Protein AF-A0A433P7L6-F1 (afdb_monomer_lite)

Structure (mmCIF, N/CA/C/O backbone):
data_AF-A0A433P7L6-F1
#
_entry.id   AF-A0A433P7L6-F1
#
loop_
_atom_site.group_PDB
_atom_site.id
_atom_site.type_symbol
_atom_site.label_atom_id
_atom_site.label_alt_id
_atom_site.label_comp_id
_atom_site.label_asym_id
_atom_site.label_entity_id
_atom_site.label_seq_id
_atom_site.pdbx_PDB_ins_code
_atom_site.Cartn_x
_atom_site.Cartn_y
_atom_site.Cartn_z
_atom_site.occupancy
_atom_site.B_iso_or_equiv
_atom_site.auth_seq_id
_atom_site.auth_comp_id
_atom_site.auth_asym_id
_atom_site.auth_atom_id
_atom_site.pdbx_PDB_model_num
ATOM 1 N N . MET A 1 1 ? -27.750 -51.976 -20.650 1.00 33.12 1 MET A N 1
ATOM 2 C CA . MET A 1 1 ? -26.802 -53.091 -20.453 1.00 33.12 1 MET A CA 1
ATOM 3 C C . MET A 1 1 ? -25.840 -52.623 -19.373 1.00 33.12 1 MET A C 1
ATOM 5 O O . MET A 1 1 ? -24.984 -51.814 -19.684 1.00 33.12 1 MET A O 1
ATOM 9 N N . CYS A 1 2 ? -26.139 -52.762 -18.081 1.00 23.72 2 CYS A N 1
ATOM 10 C CA . CYS A 1 2 ? -26.280 -53.997 -17.288 1.00 23.72 2 CYS A CA 1
ATOM 11 C C . CYS A 1 2 ? -25.038 -54.903 -17.377 1.00 23.72 2 CYS A C 1
ATOM 13 O O . CYS A 1 2 ? -24.860 -55.574 -18.386 1.00 23.72 2 CYS A O 1
ATOM 15 N N . ASP A 1 3 ? -24.264 -54.875 -16.284 1.00 26.88 3 ASP A N 1
ATOM 16 C CA . ASP A 1 3 ? -23.901 -56.025 -15.435 1.00 26.88 3 ASP A CA 1
ATOM 17 C C . ASP A 1 3 ? -22.724 -56.985 -15.757 1.00 26.88 3 ASP A C 1
ATOM 19 O O . ASP A 1 3 ? -22.763 -57.755 -16.707 1.00 26.88 3 ASP A O 1
ATOM 23 N N . VAL A 1 4 ? -21.768 -57.000 -14.794 1.00 29.52 4 VAL A N 1
ATOM 24 C CA . VAL A 1 4 ? -21.361 -58.136 -13.907 1.00 29.52 4 VAL A CA 1
ATOM 25 C C . VAL A 1 4 ? -20.014 -58.891 -14.113 1.00 29.52 4 VAL A C 1
ATOM 27 O O . VAL A 1 4 ? -19.788 -59.513 -15.140 1.00 29.52 4 VAL A O 1
ATOM 30 N N . ALA A 1 5 ? -19.236 -58.892 -12.997 1.00 30.67 5 ALA A N 1
ATOM 31 C CA . ALA A 1 5 ? -18.280 -59.862 -12.377 1.00 30.67 5 ALA A CA 1
ATOM 32 C C . ALA A 1 5 ? -16.993 -60.310 -13.130 1.00 30.67 5 ALA A C 1
ATOM 34 O O . ALA A 1 5 ? -16.975 -60.331 -14.348 1.00 30.67 5 ALA A O 1
ATOM 35 N N . THR A 1 6 ? -15.844 -60.643 -12.504 1.00 26.11 6 THR A N 1
ATOM 36 C CA . THR A 1 6 ? -15.548 -61.415 -11.265 1.00 26.11 6 THR A CA 1
ATOM 37 C C . THR A 1 6 ? -14.193 -61.062 -10.590 1.00 26.11 6 THR A C 1
ATOM 39 O O . THR A 1 6 ? -13.310 -60.461 -11.193 1.00 26.11 6 THR A O 1
ATOM 42 N N . SER A 1 7 ? -14.068 -61.481 -9.324 1.00 26.23 7 SER A N 1
ATOM 43 C CA . SER A 1 7 ? -12.977 -61.409 -8.327 1.00 26.23 7 SER A CA 1
ATOM 44 C C . SER A 1 7 ? -11.806 -62.395 -8.514 1.00 26.23 7 SER A C 1
ATOM 46 O O . SER A 1 7 ? -12.022 -63.418 -9.146 1.00 26.23 7 SER A O 1
ATOM 48 N N . ASP A 1 8 ? -10.648 -62.145 -7.861 1.00 24.92 8 ASP A N 1
ATOM 49 C CA . ASP A 1 8 ? -9.872 -63.142 -7.072 1.00 24.92 8 ASP A CA 1
ATOM 50 C C . ASP A 1 8 ? -8.712 -62.522 -6.233 1.00 24.92 8 ASP A C 1
ATOM 52 O O . ASP A 1 8 ? -8.087 -61.537 -6.622 1.00 24.92 8 ASP A O 1
ATOM 56 N N . VAL A 1 9 ? -8.468 -63.104 -5.046 1.00 27.67 9 VAL A N 1
ATOM 57 C CA . VAL A 1 9 ? -7.552 -62.763 -3.913 1.00 27.67 9 VAL A CA 1
ATOM 58 C C . VAL A 1 9 ? -7.194 -64.114 -3.214 1.00 27.67 9 VAL A C 1
ATOM 60 O O . VAL A 1 9 ? -8.008 -65.025 -3.376 1.00 27.67 9 VAL A O 1
ATOM 63 N N . PRO A 1 10 ? -6.216 -64.310 -2.279 1.00 47.00 10 PRO A N 1
ATOM 64 C CA . PRO A 1 10 ? -4.778 -63.973 -2.082 1.00 47.00 10 PRO A CA 1
ATOM 65 C C . PRO A 1 10 ? -3.898 -65.275 -1.935 1.00 47.00 10 PRO A C 1
ATOM 67 O O . PRO A 1 10 ? -4.346 -66.314 -2.420 1.00 47.00 10 PRO A O 1
ATOM 70 N N . PRO A 1 11 ? -2.681 -65.309 -1.298 1.00 39.19 11 PRO A N 1
ATOM 71 C CA . PRO A 1 11 ? -2.543 -65.390 0.184 1.00 39.19 11 PRO A CA 1
ATOM 72 C C . PRO A 1 11 ? -1.258 -64.787 0.841 1.00 39.19 11 PRO A C 1
ATOM 74 O O . PRO A 1 11 ? -0.341 -64.309 0.181 1.00 39.19 11 PRO A O 1
ATOM 77 N N . VAL A 1 12 ? -1.237 -64.830 2.186 1.00 32.06 12 VAL A N 1
ATOM 78 C CA . VAL A 1 12 ? -0.230 -64.368 3.186 1.00 32.06 12 VAL A CA 1
ATOM 79 C C . VAL A 1 12 ? 0.570 -65.569 3.763 1.00 32.06 12 VAL A C 1
ATOM 81 O O . VAL A 1 12 ? 0.039 -66.679 3.735 1.00 32.06 12 VAL A O 1
ATOM 84 N N . PRO A 1 13 ? 1.820 -65.407 4.271 1.00 38.22 13 PRO A N 1
ATOM 85 C CA . PRO A 1 13 ? 2.169 -65.618 5.713 1.00 38.22 13 PRO A CA 1
ATOM 86 C C . PRO A 1 13 ? 3.252 -64.606 6.214 1.00 38.22 13 PRO A C 1
ATOM 88 O O . PRO A 1 13 ? 4.078 -64.167 5.426 1.00 38.22 13 PRO A O 1
ATOM 91 N N . VAL A 1 14 ? 3.253 -63.987 7.410 1.00 29.45 14 VAL A N 1
ATOM 92 C CA . VAL A 1 14 ? 3.361 -64.386 8.844 1.00 29.45 14 VAL A CA 1
ATOM 93 C C . VAL A 1 14 ? 4.771 -64.812 9.349 1.00 29.45 14 VAL A C 1
ATOM 95 O O . VAL A 1 14 ? 5.264 -65.879 9.008 1.00 29.45 14 VAL A O 1
ATOM 98 N N . ASN A 1 15 ? 5.282 -63.995 10.299 1.00 27.75 15 ASN A N 1
ATOM 99 C CA . ASN A 1 15 ? 6.235 -64.206 11.422 1.00 27.75 15 ASN A CA 1
ATOM 100 C C . ASN A 1 15 ? 7.779 -64.172 11.260 1.00 27.75 15 ASN A C 1
ATOM 102 O O . ASN A 1 15 ? 8.373 -65.041 10.637 1.00 27.75 15 ASN A O 1
ATOM 106 N N . GLY A 1 16 ? 8.423 -63.309 12.078 1.00 26.00 16 GLY A N 1
ATOM 107 C CA . GLY A 1 16 ? 9.471 -63.766 13.017 1.00 26.00 16 GLY A CA 1
ATOM 108 C C . GLY A 1 16 ? 10.813 -63.006 13.116 1.00 26.00 16 GLY A C 1
ATOM 109 O O . GLY A 1 16 ? 11.706 -63.244 12.321 1.00 26.00 16 GLY A O 1
ATOM 110 N N . ALA A 1 17 ? 10.982 -62.262 14.223 1.00 25.98 17 ALA A N 1
ATOM 111 C CA . ALA A 1 17 ? 12.204 -62.098 15.047 1.00 25.98 17 ALA A CA 1
ATOM 112 C C . ALA A 1 17 ? 13.424 -61.230 14.604 1.00 25.98 17 ALA A C 1
ATOM 114 O O . ALA A 1 17 ? 14.017 -61.382 13.544 1.00 25.98 17 ALA A O 1
ATOM 115 N N . TYR A 1 18 ? 13.856 -60.373 15.549 1.00 28.62 18 TYR A N 1
ATOM 116 C CA . TYR A 1 18 ? 15.132 -59.628 15.627 1.00 28.62 18 TYR A CA 1
ATOM 117 C C . TYR A 1 18 ? 16.379 -60.541 15.665 1.00 28.62 18 TYR A C 1
ATOM 119 O O . TYR A 1 18 ? 16.294 -61.654 16.186 1.00 28.62 18 TYR A O 1
ATOM 127 N N . PRO A 1 19 ? 17.577 -60.025 15.298 1.00 31.25 19 PRO A N 1
ATOM 128 C CA . PRO A 1 19 ? 18.583 -59.785 16.349 1.00 31.25 19 PRO A CA 1
ATOM 129 C C . PRO A 1 19 ? 19.503 -58.551 16.172 1.00 31.25 19 PRO A C 1
ATOM 131 O O . PRO A 1 19 ? 19.567 -57.890 15.141 1.00 31.25 19 PRO A O 1
ATOM 134 N N . LYS A 1 20 ? 20.220 -58.271 17.269 1.00 26.09 20 LYS A N 1
ATOM 135 C CA . LYS A 1 20 ? 21.191 -57.201 17.555 1.00 26.09 20 LYS A CA 1
ATOM 136 C C . LYS A 1 20 ? 22.537 -57.334 16.808 1.00 26.09 20 LYS A C 1
ATOM 138 O O . LYS A 1 20 ? 23.132 -58.401 16.833 1.00 26.09 20 LYS A O 1
ATOM 143 N N . GLY A 1 21 ? 23.071 -56.183 16.376 1.00 24.45 21 GLY A N 1
ATOM 144 C CA . GLY A 1 21 ? 24.422 -55.656 16.670 1.00 24.45 21 GLY A CA 1
ATOM 145 C C . GLY A 1 21 ? 25.679 -56.285 16.040 1.00 24.45 21 GLY A C 1
ATOM 146 O O . GLY A 1 21 ? 25.956 -57.456 16.256 1.00 24.45 21 GLY A O 1
ATOM 147 N N . LYS A 1 22 ? 26.549 -55.441 15.450 1.00 23.94 22 LYS A N 1
ATOM 148 C CA . LYS A 1 22 ? 27.975 -55.281 15.835 1.00 23.94 22 LYS A CA 1
ATOM 149 C C . LYS A 1 22 ? 28.713 -54.206 15.013 1.00 23.94 22 LYS A C 1
ATOM 151 O O . LYS A 1 22 ? 28.466 -54.026 13.830 1.00 23.94 22 LYS A O 1
ATOM 156 N N . ARG A 1 23 ? 29.622 -53.529 15.726 1.00 23.97 23 ARG A N 1
ATOM 157 C CA . ARG A 1 23 ? 30.681 -52.581 15.318 1.00 23.97 23 ARG A CA 1
ATOM 158 C C . ARG A 1 23 ? 31.722 -53.177 14.358 1.00 23.97 23 ARG A C 1
ATOM 160 O O . ARG A 1 23 ? 31.925 -54.389 14.411 1.00 23.97 23 ARG A O 1
ATOM 167 N N . ARG A 1 24 ? 32.452 -52.279 13.671 1.00 24.20 24 ARG A N 1
ATOM 168 C CA . ARG A 1 24 ? 33.925 -52.172 13.416 1.00 24.20 24 ARG A CA 1
ATOM 169 C C . ARG A 1 24 ? 34.136 -51.377 12.111 1.00 24.20 24 ARG A C 1
ATOM 171 O O . ARG A 1 24 ? 33.272 -51.476 11.252 1.00 24.20 24 ARG A O 1
ATOM 178 N N . ASP A 1 25 ? 35.210 -50.661 11.788 1.00 23.89 25 ASP A N 1
ATOM 179 C CA . ASP A 1 25 ? 36.371 -49.998 12.419 1.00 23.89 25 ASP A CA 1
ATOM 180 C C . ASP A 1 25 ? 37.053 -49.219 11.244 1.00 23.89 25 ASP A C 1
ATOM 182 O O . ASP A 1 25 ? 37.069 -49.757 10.141 1.00 23.89 25 ASP A O 1
ATOM 186 N N . TYR A 1 26 ? 37.515 -47.976 11.491 1.00 22.75 26 TYR A N 1
ATOM 187 C CA . TYR A 1 26 ? 38.662 -47.153 10.978 1.00 22.75 26 TYR A CA 1
ATOM 188 C C . TYR A 1 26 ? 39.430 -47.481 9.651 1.00 22.75 26 TYR A C 1
ATOM 190 O O . TYR A 1 26 ? 39.424 -48.638 9.241 1.00 22.75 26 TYR A O 1
ATOM 198 N N . PRO A 1 27 ? 40.163 -46.525 8.988 1.00 33.88 27 PRO A N 1
ATOM 199 C CA . PRO A 1 27 ? 41.123 -45.581 9.609 1.00 33.88 27 PRO A CA 1
ATOM 200 C C . PRO A 1 27 ? 41.279 -44.132 9.059 1.00 33.88 27 PRO A C 1
ATOM 202 O O . PRO A 1 27 ? 40.675 -43.735 8.066 1.00 33.88 27 PRO A O 1
ATOM 205 N N . ASP A 1 28 ? 42.107 -43.393 9.816 1.00 24.36 28 ASP A N 1
ATOM 206 C CA . ASP A 1 28 ? 42.558 -41.984 9.818 1.00 24.36 28 ASP A CA 1
ATOM 207 C C . ASP A 1 28 ? 43.253 -41.436 8.554 1.00 24.36 28 ASP A C 1
ATOM 209 O O . ASP A 1 28 ? 43.762 -42.229 7.772 1.00 24.36 28 ASP A O 1
ATOM 213 N N . VAL A 1 29 ? 43.381 -40.089 8.454 1.00 25.25 29 VAL A N 1
ATOM 214 C CA . VAL A 1 29 ? 44.666 -39.323 8.397 1.00 25.25 29 VAL A CA 1
ATOM 215 C C . VAL A 1 29 ? 44.458 -37.829 8.803 1.00 25.25 29 VAL A C 1
ATOM 217 O O . VAL A 1 29 ? 43.569 -37.163 8.281 1.00 25.25 29 VAL A O 1
ATOM 220 N N . SER A 1 30 ? 45.305 -37.403 9.762 1.00 23.64 30 SER A N 1
ATOM 221 C CA . SER A 1 30 ? 45.834 -36.107 10.304 1.00 23.64 30 SER A CA 1
ATOM 222 C C . SER A 1 30 ? 45.553 -34.737 9.621 1.00 23.64 30 SER A C 1
ATOM 224 O O . SER A 1 30 ? 45.262 -34.701 8.436 1.00 23.64 30 SER A O 1
ATOM 226 N N . GLU A 1 31 ? 45.625 -33.545 10.255 1.00 24.02 31 GLU A N 1
ATOM 227 C CA . GLU A 1 31 ? 46.584 -32.910 11.214 1.00 24.02 31 GLU A CA 1
ATOM 228 C C . GLU A 1 31 ? 45.878 -31.773 12.029 1.00 24.02 31 GLU A C 1
ATOM 230 O O . GLU A 1 31 ? 45.044 -31.068 11.464 1.00 24.02 31 GLU A O 1
ATOM 235 N N . SER A 1 32 ? 45.924 -31.762 13.380 1.00 23.53 32 SER A N 1
ATOM 236 C CA . SER A 1 32 ? 46.720 -30.901 14.320 1.00 23.53 32 SER A CA 1
ATOM 237 C C . SER A 1 32 ? 46.466 -29.375 14.208 1.00 23.53 32 SER A C 1
ATOM 239 O O . SER A 1 32 ? 46.457 -28.833 13.115 1.00 23.53 32 SER A O 1
ATOM 241 N N . ASP A 1 33 ? 46.136 -28.595 15.251 1.00 23.75 33 ASP A N 1
ATOM 242 C CA . ASP A 1 33 ? 46.734 -28.411 16.593 1.00 23.75 33 ASP A CA 1
ATOM 243 C C . ASP A 1 33 ? 45.703 -27.747 17.556 1.00 23.75 33 ASP A C 1
ATOM 245 O O . ASP A 1 33 ? 44.983 -26.842 17.135 1.00 23.75 33 ASP A O 1
ATOM 249 N N . SER A 1 34 ? 45.361 -28.330 18.723 1.00 24.08 34 SER A N 1
ATOM 250 C CA . SER A 1 34 ? 45.933 -28.125 20.089 1.00 24.08 34 SER A CA 1
ATOM 251 C C . SER A 1 34 ? 45.657 -26.705 20.661 1.00 24.08 34 SER A C 1
ATOM 253 O O . SER A 1 34 ? 45.777 -25.719 19.952 1.00 24.08 34 SER A O 1
ATOM 255 N N . GLU A 1 35 ? 45.128 -26.458 21.873 1.00 23.91 35 GLU A N 1
ATOM 256 C CA . GLU A 1 35 ? 45.339 -27.006 23.229 1.00 23.91 35 GLU A CA 1
ATOM 257 C C . GLU A 1 35 ? 44.095 -26.718 24.133 1.00 23.91 35 GLU A C 1
ATOM 259 O O . GLU A 1 35 ? 43.459 -25.677 23.981 1.00 23.91 35 GLU A O 1
ATOM 264 N N . LEU A 1 36 ? 43.565 -27.705 24.889 1.00 23.38 36 LEU A N 1
ATOM 265 C CA . LEU A 1 36 ? 43.627 -27.895 26.373 1.00 23.38 36 LEU A CA 1
ATOM 266 C C . LEU A 1 36 ? 43.056 -26.717 27.212 1.00 23.38 36 LEU A C 1
ATOM 268 O O . LEU A 1 36 ? 43.364 -25.571 26.939 1.00 23.38 36 LEU A O 1
ATOM 272 N N . PHE A 1 37 ? 42.265 -26.819 28.291 1.00 22.62 37 PHE A N 1
ATOM 273 C CA . PHE A 1 37 ? 41.898 -27.782 29.357 1.00 22.62 37 PHE A CA 1
ATOM 274 C C . PHE A 1 37 ? 40.632 -27.156 30.030 1.00 22.62 37 PHE A C 1
ATOM 276 O O . PHE A 1 37 ? 40.413 -25.959 29.881 1.00 22.62 37 PHE A O 1
ATOM 283 N N . SER A 1 38 ? 39.741 -27.762 30.818 1.00 25.56 38 SER A N 1
ATOM 284 C CA . SER A 1 38 ? 39.642 -29.036 31.534 1.00 25.56 38 SER A CA 1
ATOM 285 C C . SER A 1 38 ? 38.216 -29.159 32.102 1.00 25.56 38 SER A C 1
ATOM 287 O O . SER A 1 38 ? 37.628 -28.169 32.536 1.00 25.56 38 SER A O 1
ATOM 289 N N . ASN A 1 39 ? 37.705 -30.388 32.154 1.00 21.56 39 ASN A N 1
ATOM 290 C CA . ASN A 1 39 ? 36.466 -30.796 32.821 1.00 21.56 39 ASN A CA 1
ATOM 291 C C . ASN A 1 39 ? 36.506 -30.611 34.349 1.00 21.56 39 ASN A C 1
ATOM 293 O O . ASN A 1 39 ? 37.535 -30.867 34.964 1.00 21.56 39 ASN A O 1
ATOM 297 N N . PHE A 1 40 ? 35.338 -30.372 34.956 1.00 23.33 40 PHE A N 1
ATOM 298 C CA . PHE A 1 40 ? 34.931 -31.052 36.193 1.00 23.33 40 PHE A CA 1
ATOM 299 C C . PHE A 1 40 ? 33.408 -31.269 36.186 1.00 23.33 40 PHE A C 1
ATOM 301 O O . PHE A 1 40 ? 32.617 -30.334 36.263 1.00 23.33 40 PHE A O 1
ATOM 308 N N . THR A 1 41 ? 33.007 -32.531 36.073 1.00 23.22 41 THR A N 1
ATOM 309 C CA . THR A 1 41 ? 31.691 -33.065 36.452 1.00 23.22 41 THR A CA 1
ATOM 310 C C . THR A 1 41 ? 31.752 -33.561 37.894 1.00 23.22 41 THR A C 1
ATOM 312 O O . THR A 1 41 ? 32.739 -34.206 38.225 1.00 23.22 41 THR A O 1
ATOM 315 N N . THR A 1 42 ? 30.685 -33.373 38.684 1.00 25.00 42 THR A N 1
ATOM 316 C CA . THR A 1 42 ? 29.892 -34.471 39.298 1.00 25.00 42 THR A CA 1
ATOM 317 C C . THR A 1 42 ? 28.607 -33.942 39.988 1.00 25.00 42 THR A C 1
ATOM 319 O O . THR A 1 42 ? 28.538 -32.745 40.258 1.00 25.00 42 THR A O 1
ATOM 322 N N . PRO A 1 43 ? 27.581 -34.797 40.223 1.00 30.92 43 PRO A N 1
ATOM 323 C CA . PRO A 1 43 ? 26.161 -34.430 40.383 1.00 30.92 43 PRO A CA 1
ATOM 324 C C . PRO A 1 43 ? 25.544 -34.758 41.773 1.00 30.92 43 PRO A C 1
ATOM 326 O O . PRO A 1 43 ? 26.247 -35.259 42.645 1.00 30.92 43 PRO A O 1
ATOM 329 N N . SER A 1 44 ? 24.204 -34.595 41.884 1.00 23.23 44 SER A N 1
ATOM 330 C CA . SER A 1 44 ? 23.233 -35.038 42.936 1.00 23.23 44 SER A CA 1
ATOM 331 C C . SER A 1 44 ? 22.977 -34.033 44.088 1.00 23.23 44 SER A C 1
ATOM 333 O O . SER A 1 44 ? 23.902 -33.334 44.469 1.00 23.23 44 SER A O 1
ATOM 335 N N . GLU A 1 45 ? 21.778 -33.785 44.651 1.00 22.78 45 GLU A N 1
ATOM 336 C CA . GLU A 1 45 ? 20.485 -34.500 44.809 1.00 22.78 45 GLU A CA 1
ATOM 337 C C . GLU A 1 45 ? 19.305 -33.488 45.038 1.00 22.78 45 GLU A C 1
ATOM 339 O O . GLU A 1 45 ? 19.562 -32.295 45.220 1.00 22.78 45 GLU A O 1
ATOM 344 N N . PRO A 1 46 ? 18.016 -33.914 45.050 1.00 29.77 46 PRO A N 1
ATOM 345 C CA . PRO A 1 46 ? 16.832 -33.048 45.134 1.00 29.77 46 PRO A CA 1
ATOM 346 C C . PRO A 1 46 ? 16.230 -32.944 46.553 1.00 29.77 46 PRO A C 1
ATOM 348 O O . PRO A 1 46 ? 16.178 -33.927 47.289 1.00 29.77 46 PRO A O 1
ATOM 351 N N . ALA A 1 47 ? 15.649 -31.791 46.906 1.00 24.31 47 ALA A N 1
ATOM 352 C CA . ALA A 1 47 ? 14.824 -31.638 48.110 1.00 24.31 47 ALA A CA 1
ATOM 353 C C . ALA A 1 47 ? 13.350 -31.366 47.754 1.00 24.31 47 ALA A C 1
ATOM 355 O O . ALA A 1 47 ? 13.023 -30.445 47.008 1.00 24.31 47 ALA A O 1
ATOM 356 N N . ARG A 1 48 ? 12.476 -32.224 48.295 1.00 23.98 48 ARG A N 1
ATOM 357 C CA . ARG A 1 48 ? 11.010 -32.244 48.172 1.00 23.98 48 ARG A CA 1
ATOM 358 C C . ARG A 1 48 ? 10.348 -31.027 48.833 1.00 23.98 48 ARG A C 1
ATOM 360 O O . ARG A 1 48 ? 10.671 -30.696 49.968 1.00 23.98 48 ARG A O 1
ATOM 367 N N . ALA A 1 49 ? 9.327 -30.478 48.174 1.00 23.66 49 ALA A N 1
ATOM 368 C CA . ALA A 1 49 ? 8.266 -29.685 48.799 1.00 23.66 49 ALA A CA 1
ATOM 369 C C . ALA A 1 49 ? 7.073 -30.597 49.172 1.00 23.66 49 ALA A C 1
ATOM 371 O O . ALA A 1 49 ? 6.813 -31.561 48.443 1.00 23.66 49 ALA A O 1
ATOM 372 N N . PRO A 1 50 ? 6.338 -30.334 50.271 1.00 24.80 50 PRO A N 1
ATOM 373 C CA . PRO A 1 50 ? 5.138 -31.085 50.614 1.00 24.80 50 PRO A CA 1
ATOM 374 C C . PRO A 1 50 ? 3.920 -30.606 49.809 1.00 24.80 50 PRO A C 1
ATOM 376 O O . PRO A 1 50 ? 3.664 -29.416 49.645 1.00 24.80 50 PRO A O 1
ATOM 379 N N . THR A 1 51 ? 3.167 -31.587 49.325 1.00 22.17 51 THR A N 1
ATOM 380 C CA . THR A 1 51 ? 1.896 -31.503 48.598 1.00 22.17 51 THR A CA 1
ATOM 381 C C . THR A 1 51 ? 0.687 -31.338 49.524 1.00 22.17 51 THR A C 1
ATOM 383 O O . THR A 1 51 ? 0.570 -32.081 50.494 1.00 22.17 51 THR A O 1
ATOM 386 N N . SER A 1 52 ? -0.259 -30.465 49.161 1.00 24.52 52 SER A N 1
ATOM 387 C CA . SER A 1 52 ? -1.731 -30.674 49.162 1.00 24.52 52 SER A CA 1
ATOM 388 C C . SER A 1 52 ? -2.420 -29.329 48.845 1.00 24.52 52 SER A C 1
ATOM 390 O O . SER A 1 52 ? -1.997 -28.306 49.359 1.00 24.52 52 SER A O 1
ATOM 392 N N . GLY A 1 53 ? -3.434 -29.198 47.988 1.00 23.56 53 GLY A N 1
ATOM 393 C CA . GLY A 1 53 ? -4.113 -30.151 47.124 1.00 23.56 53 GLY A CA 1
ATOM 394 C C . GLY A 1 53 ? -5.025 -29.427 46.115 1.00 23.56 53 GLY A C 1
ATOM 395 O O . GLY A 1 53 ? -5.637 -28.417 46.434 1.00 23.56 53 GLY A O 1
ATOM 396 N N . ILE A 1 54 ? -5.074 -30.008 44.911 1.00 24.12 54 ILE A N 1
ATOM 397 C CA . ILE A 1 54 ? -6.223 -30.168 44.001 1.00 24.12 54 ILE A CA 1
ATOM 398 C C . ILE A 1 54 ? -6.905 -28.883 43.484 1.00 24.12 54 ILE A C 1
ATOM 400 O O . ILE A 1 54 ? -7.935 -28.452 43.991 1.00 24.12 54 ILE A O 1
ATOM 404 N N . LEU A 1 55 ? -6.388 -28.375 42.357 1.00 23.72 55 LEU A N 1
ATOM 405 C CA . LEU A 1 55 ? -7.189 -27.751 41.300 1.00 23.72 55 LEU A CA 1
ATOM 406 C C . LEU A 1 55 ? -7.241 -28.760 40.142 1.00 23.72 55 LEU A C 1
ATOM 408 O O . LEU A 1 55 ? -6.200 -29.229 39.684 1.00 23.72 55 LEU A O 1
ATOM 412 N N . THR A 1 56 ? -8.437 -29.160 39.724 1.00 25.70 56 THR A N 1
ATOM 413 C CA . THR A 1 56 ? -8.648 -30.057 38.583 1.00 25.70 56 THR A CA 1
ATOM 414 C C . THR A 1 56 ? -8.431 -29.309 37.271 1.00 25.70 56 THR A C 1
ATOM 416 O O . THR A 1 56 ? -9.222 -28.437 36.916 1.00 25.70 56 THR A O 1
ATOM 419 N N . ASP A 1 57 ? -7.378 -29.696 36.555 1.00 24.23 57 ASP A N 1
ATOM 420 C CA . ASP A 1 57 ? -7.124 -29.374 35.154 1.00 24.23 57 ASP A CA 1
ATOM 421 C C . ASP A 1 57 ? -8.169 -30.023 34.232 1.00 24.23 57 ASP A C 1
ATOM 423 O O . ASP A 1 57 ? -8.364 -31.240 34.247 1.00 24.23 57 ASP A O 1
ATOM 427 N N . ILE A 1 58 ? -8.761 -29.224 33.344 1.00 26.14 58 ILE A N 1
ATOM 428 C CA . ILE A 1 58 ? -9.225 -29.689 32.032 1.00 26.14 58 ILE A CA 1
ATOM 429 C C . ILE A 1 58 ? -8.455 -28.875 30.995 1.00 26.14 58 ILE A C 1
ATOM 431 O O . ILE A 1 58 ? -8.713 -27.694 30.769 1.00 26.14 58 ILE A O 1
ATOM 435 N N . GLY A 1 59 ? -7.452 -29.525 30.409 1.00 23.92 59 GLY A N 1
ATOM 436 C CA . GLY A 1 59 ? -6.578 -28.956 29.397 1.00 23.92 59 GLY A CA 1
ATOM 437 C C . GLY A 1 59 ? -7.248 -28.842 28.029 1.00 23.92 59 GLY A C 1
ATOM 438 O O . GLY A 1 59 ? -7.879 -29.778 27.542 1.00 23.92 59 GLY A O 1
ATOM 439 N N . LEU A 1 60 ? -7.013 -27.708 27.368 1.00 25.55 60 LEU A N 1
ATOM 440 C CA . LEU A 1 60 ? -7.214 -27.544 25.931 1.00 25.55 60 LEU A CA 1
ATOM 441 C C . LEU A 1 60 ? -6.048 -26.764 25.309 1.00 25.55 60 LEU A C 1
ATOM 443 O O . LEU A 1 60 ? -6.243 -25.737 24.678 1.00 25.55 60 LEU A O 1
ATOM 447 N N . PHE A 1 61 ? -4.821 -27.257 25.476 1.00 25.61 61 PHE A N 1
ATOM 448 C CA . PHE A 1 61 ? -3.702 -26.879 24.612 1.00 25.61 61 PHE A CA 1
ATOM 449 C C . PHE A 1 61 ? -2.794 -28.087 24.403 1.00 25.61 61 PHE A C 1
ATOM 451 O O . PHE A 1 61 ? -1.959 -28.428 25.234 1.00 25.61 61 PHE A O 1
ATOM 458 N N . GLY A 1 62 ? -2.978 -28.748 23.264 1.00 23.84 62 GLY A N 1
ATOM 459 C CA . GLY A 1 62 ? -2.105 -29.804 22.781 1.00 23.84 62 GLY A CA 1
ATOM 460 C C . GLY A 1 62 ? -1.928 -29.673 21.277 1.00 23.84 62 GLY A C 1
ATOM 461 O O . GLY A 1 62 ? -2.864 -29.945 20.534 1.00 23.84 62 GLY A O 1
ATOM 462 N N . ALA A 1 63 ? -0.739 -29.227 20.861 1.00 26.05 63 ALA A N 1
ATOM 463 C CA . ALA A 1 63 ? 0.053 -29.764 19.746 1.00 26.05 63 ALA A CA 1
ATOM 464 C C . ALA A 1 63 ? 1.100 -28.731 19.296 1.00 26.05 63 ALA A C 1
ATOM 466 O O . ALA A 1 63 ? 0.929 -27.996 18.326 1.00 26.05 63 ALA A O 1
ATOM 467 N N . THR A 1 64 ? 2.227 -28.713 19.997 1.00 30.67 64 THR A N 1
ATOM 468 C CA . THR A 1 64 ? 3.496 -28.202 19.489 1.00 30.67 64 THR A CA 1
ATOM 469 C C . THR A 1 64 ? 4.025 -29.146 18.405 1.00 30.67 64 THR A C 1
ATOM 471 O O . THR A 1 64 ? 4.363 -30.294 18.684 1.00 30.67 64 THR A O 1
ATOM 474 N N . ARG A 1 65 ? 4.146 -28.667 17.162 1.00 25.56 65 ARG A N 1
ATOM 475 C CA . ARG A 1 65 ? 5.097 -29.194 16.167 1.00 25.56 65 ARG A CA 1
ATOM 476 C C . ARG A 1 65 ? 5.629 -28.038 15.323 1.00 25.56 65 ARG A C 1
ATOM 478 O O . ARG A 1 65 ? 4.855 -27.258 14.781 1.00 25.56 65 ARG A O 1
ATOM 485 N N . GLY A 1 66 ? 6.955 -27.910 15.312 1.00 27.45 66 GLY A N 1
ATOM 486 C CA . GLY A 1 66 ? 7.681 -26.760 14.787 1.00 27.45 66 GLY A CA 1
ATOM 487 C C . GLY A 1 66 ? 7.706 -26.636 13.267 1.00 27.45 66 GLY A C 1
ATOM 488 O O . GLY A 1 66 ? 7.405 -27.592 12.563 1.00 27.45 66 GLY A O 1
ATOM 489 N N . ILE A 1 67 ? 8.088 -25.433 12.823 1.00 24.61 67 ILE A N 1
ATOM 490 C CA . ILE A 1 67 ? 8.787 -25.056 11.581 1.00 24.61 67 ILE A CA 1
ATOM 491 C C . ILE A 1 67 ? 9.041 -23.528 11.660 1.00 24.61 67 ILE A C 1
ATOM 493 O O . ILE A 1 67 ? 8.117 -22.754 11.881 1.00 24.61 67 ILE A O 1
ATOM 497 N N . GLU A 1 68 ? 10.307 -23.122 11.503 1.00 26.27 68 GLU A N 1
ATOM 498 C CA . GLU A 1 68 ? 10.806 -21.777 11.130 1.00 26.27 68 GLU A CA 1
ATOM 499 C C . GLU A 1 68 ? 10.256 -20.508 11.837 1.00 26.27 68 GLU A C 1
ATOM 501 O O . GLU A 1 68 ? 9.689 -19.611 11.207 1.00 26.27 68 GLU A O 1
ATOM 506 N N . GLU A 1 69 ? 10.590 -20.297 13.114 1.00 28.38 69 GLU A N 1
ATOM 507 C CA . GLU A 1 69 ? 10.574 -18.947 13.705 1.00 28.38 69 GLU A CA 1
ATOM 508 C C . GLU A 1 69 ? 11.849 -18.166 13.340 1.00 28.38 69 GLU A C 1
ATOM 510 O O . GLU A 1 69 ? 12.805 -18.087 14.109 1.00 28.38 69 GLU A O 1
ATOM 515 N N . SER A 1 70 ? 11.897 -17.572 12.145 1.00 29.00 70 SER A N 1
ATOM 516 C CA . SER A 1 70 ? 12.920 -16.554 11.817 1.00 29.00 70 SER A CA 1
ATOM 517 C C . SER A 1 70 ? 12.509 -15.509 10.774 1.00 29.00 70 SER A C 1
ATOM 519 O O . SER A 1 70 ? 13.310 -14.636 10.444 1.00 29.00 70 SER A O 1
ATOM 521 N N . ARG A 1 71 ? 11.263 -15.509 10.275 1.00 25.98 71 ARG A N 1
ATOM 522 C CA . ARG A 1 71 ? 10.871 -14.605 9.172 1.00 25.98 71 ARG A CA 1
ATOM 523 C C . ARG A 1 71 ? 10.037 -13.371 9.559 1.00 25.98 71 ARG A C 1
ATOM 525 O O . ARG A 1 71 ? 9.992 -12.437 8.769 1.00 25.98 71 ARG A O 1
ATOM 532 N N . TYR A 1 72 ? 9.472 -13.293 10.772 1.00 27.09 72 TYR A N 1
ATOM 533 C CA . TYR A 1 72 ? 8.556 -12.198 11.170 1.00 27.09 72 TYR A CA 1
ATOM 534 C C . TYR A 1 72 ? 9.059 -11.232 12.263 1.00 27.09 72 TYR A C 1
ATOM 536 O O . TYR A 1 72 ? 8.386 -10.251 12.567 1.00 27.09 72 TYR A O 1
ATOM 544 N N . LYS A 1 73 ? 10.284 -11.390 12.787 1.00 26.05 73 LYS A N 1
ATOM 545 C CA . LYS A 1 73 ? 10.890 -10.422 13.736 1.00 26.05 73 LYS A CA 1
ATOM 546 C C . LYS A 1 73 ? 11.433 -9.128 13.092 1.00 26.05 73 LYS A C 1
ATOM 548 O O . LYS A 1 73 ? 12.055 -8.323 13.776 1.00 26.05 73 LYS A O 1
ATOM 553 N N . LYS A 1 74 ? 11.209 -8.895 11.792 1.00 26.75 74 LYS A N 1
ATOM 554 C CA . LYS A 1 74 ? 11.716 -7.712 11.060 1.00 26.75 74 LYS A CA 1
ATOM 555 C C . LYS A 1 74 ? 10.700 -6.580 10.847 1.00 26.75 74 LYS A C 1
ATOM 557 O O . LYS A 1 74 ? 11.001 -5.637 10.123 1.00 26.75 74 LYS A O 1
ATOM 562 N N . SER A 1 75 ? 9.546 -6.619 11.509 1.00 27.59 75 SER A N 1
ATOM 563 C CA . SER A 1 75 ? 8.543 -5.541 11.427 1.00 27.59 75 SER A CA 1
ATOM 564 C C . SER A 1 75 ? 8.126 -4.998 12.794 1.00 27.59 75 SER A C 1
ATOM 566 O O . SER A 1 75 ? 7.010 -4.518 12.961 1.00 27.59 75 SER A O 1
ATOM 568 N N . SER A 1 76 ? 9.029 -5.030 13.776 1.00 27.59 76 SER A N 1
ATOM 569 C CA . SER A 1 76 ? 8.918 -4.154 14.942 1.00 27.59 76 SER A CA 1
ATOM 570 C C . SER A 1 76 ? 9.423 -2.761 14.548 1.00 27.59 76 SER A C 1
ATOM 572 O O . SER A 1 76 ? 10.497 -2.668 13.945 1.00 27.59 76 SER A O 1
ATOM 574 N N . PRO A 1 77 ? 8.702 -1.671 14.865 1.00 28.81 77 PRO A N 1
ATOM 575 C CA . PRO A 1 77 ? 9.253 -0.332 14.725 1.00 28.81 77 PRO A CA 1
ATOM 576 C C . PRO A 1 77 ? 10.545 -0.279 15.549 1.00 28.81 77 PRO A C 1
ATOM 578 O O . PRO A 1 77 ? 10.545 -0.683 16.714 1.00 28.81 77 PRO A O 1
ATOM 581 N N . SER A 1 78 ? 11.659 0.157 14.955 1.00 37.56 78 SER A N 1
ATOM 582 C CA . SER A 1 78 ? 12.903 0.360 15.705 1.00 37.56 78 SER A CA 1
ATOM 583 C C . SER A 1 78 ? 12.616 1.250 16.918 1.00 37.56 78 SER A C 1
ATOM 585 O O . SER A 1 78 ? 11.767 2.141 16.837 1.00 37.56 78 SER A O 1
ATOM 587 N N . ALA A 1 79 ? 13.300 1.030 18.044 1.00 36.66 79 ALA A N 1
ATOM 588 C CA . ALA A 1 79 ? 13.132 1.844 19.255 1.00 36.66 79 ALA A CA 1
ATOM 589 C C . ALA A 1 79 ? 13.224 3.359 18.961 1.00 36.66 79 ALA A C 1
ATOM 591 O O . ALA A 1 79 ? 12.523 4.157 19.580 1.00 36.66 79 ALA A O 1
ATOM 592 N N . ASP A 1 80 ? 13.982 3.734 17.929 1.00 35.94 80 ASP A N 1
ATOM 593 C CA . ASP A 1 80 ? 14.092 5.100 17.414 1.00 35.94 80 ASP A CA 1
ATOM 594 C C . ASP A 1 80 ? 12.768 5.669 16.881 1.00 35.94 80 ASP A C 1
ATOM 596 O O . ASP A 1 80 ? 12.457 6.829 17.122 1.00 35.94 80 ASP A O 1
ATOM 600 N N . SER A 1 81 ? 11.930 4.858 16.231 1.00 38.56 81 SER A N 1
ATOM 601 C CA . SER A 1 81 ? 10.616 5.294 15.730 1.00 38.56 81 SER A CA 1
ATOM 602 C C . SER A 1 81 ? 9.590 5.544 16.847 1.00 38.56 81 SER A C 1
ATOM 604 O O . SER A 1 81 ? 8.699 6.384 16.704 1.00 38.56 81 SER A O 1
ATOM 606 N N . LEU A 1 82 ? 9.736 4.857 17.986 1.00 37.91 82 LEU A N 1
ATOM 607 C CA . LEU A 1 82 ? 8.948 5.100 19.197 1.00 37.91 82 LEU A CA 1
ATOM 608 C C . LEU A 1 82 ? 9.419 6.370 19.918 1.00 37.91 82 LEU A C 1
ATOM 610 O O . LEU A 1 82 ? 8.593 7.124 20.435 1.00 37.91 82 LEU A O 1
ATOM 614 N N . ILE A 1 83 ? 10.726 6.641 19.903 1.00 45.25 83 ILE A N 1
ATOM 615 C CA . ILE A 1 83 ? 11.316 7.868 20.455 1.00 45.25 83 ILE A CA 1
ATOM 616 C C . ILE A 1 83 ? 10.930 9.085 19.602 1.00 45.25 83 ILE A C 1
ATOM 618 O O . ILE A 1 83 ? 10.527 10.104 20.162 1.00 45.25 83 ILE A O 1
ATOM 622 N N . ASP A 1 84 ? 10.938 8.964 18.271 1.00 41.09 84 ASP A N 1
ATOM 623 C CA . ASP A 1 84 ? 10.507 10.025 17.352 1.00 41.09 84 ASP A CA 1
ATOM 624 C C . ASP A 1 84 ? 9.012 10.353 17.499 1.00 41.09 84 ASP A C 1
ATOM 626 O O . ASP A 1 84 ? 8.635 11.527 17.493 1.00 41.09 84 ASP A O 1
ATOM 630 N N . LYS A 1 85 ? 8.148 9.347 17.713 1.00 37.53 85 LYS A N 1
ATOM 631 C CA . LYS A 1 85 ? 6.727 9.575 18.043 1.00 37.53 85 LYS A CA 1
ATOM 632 C C . LYS A 1 85 ? 6.557 10.340 19.360 1.00 37.53 85 LYS A C 1
ATOM 634 O O . LYS A 1 85 ? 5.712 11.230 19.448 1.00 37.53 85 LYS A O 1
ATOM 639 N N . LYS A 1 86 ? 7.382 10.035 20.366 1.00 40.12 86 LYS A N 1
ATOM 640 C CA . LYS A 1 86 ? 7.347 10.696 21.681 1.00 40.12 86 LYS A CA 1
ATOM 641 C C . LYS A 1 86 ? 7.878 12.136 21.620 1.00 40.12 86 LYS A C 1
ATOM 643 O O . LYS A 1 86 ? 7.331 13.021 22.273 1.00 40.12 86 LYS A O 1
ATOM 648 N N . GLN A 1 87 ? 8.894 12.391 20.793 1.00 40.88 87 GLN A N 1
ATOM 649 C CA . GLN A 1 87 ? 9.429 13.737 20.557 1.00 40.88 87 GLN A CA 1
ATOM 650 C C . GLN A 1 87 ? 8.499 14.606 19.700 1.00 40.88 87 GLN A C 1
ATOM 652 O O . GLN A 1 87 ? 8.385 15.804 19.956 1.00 40.88 87 GLN A O 1
ATOM 657 N N . GLN A 1 88 ? 7.779 14.023 18.734 1.00 37.84 88 GLN A N 1
ATOM 658 C CA . GLN A 1 88 ? 6.749 14.746 17.977 1.00 37.84 88 GLN A CA 1
ATOM 659 C C . GLN A 1 88 ? 5.570 15.176 18.864 1.00 37.84 88 GLN A C 1
ATOM 661 O O . GLN A 1 88 ? 5.096 16.301 18.717 1.00 37.84 88 GLN A O 1
ATOM 666 N N . GLN A 1 89 ? 5.164 14.349 19.838 1.00 40.41 89 GLN A N 1
ATOM 667 C CA . GLN A 1 89 ? 4.157 14.736 20.839 1.00 40.41 89 GLN A CA 1
ATOM 668 C C . GLN A 1 89 ? 4.623 15.895 21.739 1.00 40.41 89 GLN A C 1
ATOM 670 O O . GLN A 1 89 ? 3.833 16.790 22.032 1.00 40.41 89 GLN A O 1
ATOM 675 N N . GLN A 1 90 ? 5.906 15.943 22.121 1.00 38.94 90 GLN A N 1
ATOM 676 C CA . GLN A 1 90 ? 6.453 17.060 22.910 1.00 38.94 90 GLN A CA 1
ATOM 677 C C . GLN A 1 90 ? 6.614 18.359 22.103 1.00 38.94 90 GLN A C 1
ATOM 679 O O . GLN A 1 90 ? 6.420 19.445 22.646 1.00 38.94 90 GLN A O 1
ATOM 684 N N . GLN A 1 91 ? 6.925 18.285 20.804 1.00 35.06 91 GLN A N 1
ATOM 685 C CA . GLN A 1 91 ? 7.048 19.484 19.961 1.00 35.06 91 GLN A CA 1
ATOM 686 C C . GLN A 1 91 ? 5.702 20.119 19.588 1.00 35.06 91 GLN A C 1
ATOM 688 O O . GLN A 1 91 ? 5.659 21.329 19.364 1.00 35.06 91 GLN A O 1
ATOM 693 N N . GLN A 1 92 ? 4.605 19.354 19.559 1.00 34.56 92 GLN A N 1
ATOM 694 C CA . GLN A 1 92 ? 3.264 19.920 19.363 1.00 34.56 92 GLN A CA 1
ATOM 695 C C . GLN A 1 92 ? 2.751 20.674 20.598 1.00 34.56 92 GLN A C 1
ATOM 697 O O . GLN A 1 92 ? 2.099 21.701 20.435 1.00 34.56 92 GLN A O 1
ATOM 702 N N . GLN A 1 93 ? 3.115 20.256 21.816 1.00 36.09 93 GLN A N 1
ATOM 703 C CA . GLN A 1 93 ? 2.730 20.969 23.044 1.00 36.09 93 GLN A CA 1
ATOM 704 C C . GLN A 1 93 ? 3.416 22.336 23.202 1.00 36.09 93 GLN A C 1
ATOM 706 O O . GLN A 1 93 ? 2.852 23.235 23.816 1.00 36.09 93 GLN A O 1
ATOM 711 N N . HIS A 1 94 ? 4.590 22.540 22.598 1.00 32.38 94 HIS A N 1
ATOM 712 C CA . HIS A 1 94 ? 5.329 23.803 22.709 1.00 32.38 94 HIS A CA 1
ATOM 713 C C . HIS A 1 94 ? 4.944 24.883 21.684 1.00 32.38 94 HIS A C 1
ATOM 715 O O . HIS A 1 94 ? 5.505 25.976 21.736 1.00 32.38 94 HIS A O 1
ATOM 721 N N . ARG A 1 95 ? 4.009 24.625 20.755 1.00 30.88 95 ARG A N 1
ATOM 722 C CA . ARG A 1 95 ? 3.646 25.594 19.698 1.00 30.88 95 ARG A CA 1
ATOM 723 C C . ARG A 1 95 ? 2.289 26.278 19.847 1.00 30.88 95 ARG A C 1
ATOM 725 O O . ARG A 1 95 ? 1.991 27.152 19.041 1.00 30.88 95 ARG A O 1
ATOM 732 N N . THR A 1 96 ? 1.502 25.959 20.870 1.00 31.69 96 THR A N 1
ATOM 733 C CA . THR A 1 96 ? 0.180 26.576 21.070 1.00 31.69 96 THR A CA 1
ATOM 734 C C . THR A 1 96 ? -0.122 26.839 22.541 1.00 31.69 96 THR A C 1
ATOM 736 O O . THR A 1 96 ? -1.082 26.295 23.062 1.00 31.69 96 THR A O 1
ATOM 739 N N . VAL A 1 97 ? 0.675 27.678 23.207 1.00 28.66 97 VAL A N 1
ATOM 740 C CA . VAL A 1 97 ? 0.188 28.549 24.294 1.00 28.66 97 VAL A CA 1
ATOM 741 C C . VAL A 1 97 ? 1.048 29.813 24.275 1.00 28.66 97 VAL A C 1
ATOM 743 O O . VAL A 1 97 ? 2.187 29.831 24.732 1.00 28.66 97 VAL A O 1
ATOM 746 N N . SER A 1 98 ? 0.526 30.879 23.681 1.00 28.05 98 SER A N 1
ATOM 747 C CA . SER A 1 98 ? 1.068 32.230 23.813 1.00 28.05 98 SER A CA 1
ATOM 748 C C . SER A 1 98 ? -0.096 33.143 24.150 1.00 28.05 98 SER A C 1
ATOM 750 O O . SER A 1 98 ? -0.760 33.646 23.254 1.00 28.05 98 SER A O 1
ATOM 752 N N . SER A 1 99 ? -0.360 33.316 25.442 1.00 26.86 99 SER A N 1
ATOM 753 C CA . SER A 1 99 ? -1.126 34.448 25.968 1.00 26.86 99 SER A CA 1
ATOM 754 C C . SER A 1 99 ? -0.936 34.531 27.484 1.00 26.86 99 SER A C 1
ATOM 756 O O . SER A 1 99 ? -1.496 33.742 28.237 1.00 26.86 99 SER A O 1
ATOM 758 N N . SER A 1 100 ? -0.069 35.467 27.876 1.00 29.81 100 SER A N 1
ATOM 759 C CA . SER A 1 100 ? -0.234 36.411 28.991 1.00 29.81 100 SER A CA 1
ATOM 760 C C . SER A 1 100 ? -1.109 35.991 30.180 1.00 29.81 100 SER A C 1
ATOM 762 O O . SER A 1 100 ? -2.335 36.024 30.088 1.00 29.81 100 SER A O 1
ATOM 764 N N . PHE A 1 101 ? -0.478 35.798 31.342 1.00 23.83 101 PHE A N 1
ATOM 765 C CA . PHE A 1 101 ? -1.119 36.106 32.618 1.00 23.83 101 PHE A CA 1
ATOM 766 C C . PHE A 1 101 ? -0.151 36.889 33.512 1.00 23.83 101 PHE A C 1
ATOM 768 O O . PHE A 1 101 ? 0.915 36.411 33.897 1.00 23.83 101 PHE A O 1
ATOM 775 N N . THR A 1 102 ? -0.522 38.142 33.743 1.00 24.77 102 THR A N 1
ATOM 776 C CA . THR A 1 102 ? 0.057 39.109 34.675 1.00 24.77 102 THR A CA 1
ATOM 777 C C . THR A 1 102 ? -0.134 38.644 36.115 1.00 24.77 102 THR A C 1
ATOM 779 O O . THR A 1 102 ? -1.250 38.339 36.524 1.00 24.77 102 THR A O 1
ATOM 782 N N . LEU A 1 103 ? 0.957 38.633 36.880 1.00 24.38 103 LEU A N 1
ATOM 783 C CA . LEU A 1 103 ? 0.938 38.491 38.333 1.00 24.38 103 LEU A CA 1
ATOM 784 C C . LEU A 1 103 ? 0.424 39.792 38.955 1.00 24.38 103 LEU A C 1
ATOM 786 O O . LEU A 1 103 ? 1.001 40.855 38.729 1.00 24.38 103 LEU A O 1
ATOM 790 N N . VAL A 1 104 ? -0.644 39.684 39.740 1.00 25.61 104 VAL A N 1
ATOM 791 C CA . VAL A 1 104 ? -1.037 40.687 40.730 1.00 25.61 104 VAL A CA 1
ATOM 792 C C . VAL A 1 104 ? -1.048 39.970 42.073 1.00 25.61 104 VAL A C 1
ATOM 794 O O . VAL A 1 104 ? -1.851 39.064 42.291 1.00 25.61 104 VAL A O 1
ATOM 797 N N . ASP A 1 105 ? -0.101 40.353 42.924 1.00 28.19 105 ASP A N 1
ATOM 798 C CA . ASP A 1 105 ? -0.129 40.108 44.362 1.00 28.19 105 ASP A CA 1
ATOM 799 C C . ASP A 1 105 ? -1.244 40.956 44.979 1.00 28.19 105 ASP A C 1
ATOM 801 O O . ASP A 1 105 ? -1.250 42.170 44.785 1.00 28.19 105 ASP A O 1
ATOM 805 N N . GLU A 1 106 ? -2.119 40.353 45.785 1.00 24.58 106 GLU A N 1
ATOM 806 C CA . GLU A 1 106 ? -2.555 41.003 47.022 1.00 24.58 106 GLU A CA 1
ATOM 807 C C . GLU A 1 106 ? -3.107 40.001 48.043 1.00 24.58 106 GLU A C 1
ATOM 809 O O . GLU A 1 106 ? -3.933 39.130 47.772 1.00 24.58 106 GLU A O 1
ATOM 814 N N . SER A 1 107 ? -2.589 40.155 49.252 1.00 28.27 107 SER A N 1
ATOM 815 C CA . SER A 1 107 ? -2.883 39.442 50.483 1.00 28.27 107 SER A CA 1
ATOM 816 C C . SER A 1 107 ? -4.321 39.626 50.977 1.00 28.27 107 SER A C 1
ATOM 818 O O . SER A 1 107 ? -4.761 40.756 51.163 1.00 28.27 107 SER A O 1
ATOM 820 N N . SER A 1 108 ? -4.988 38.543 51.384 1.00 24.88 108 SER A N 1
ATOM 821 C CA . SER A 1 108 ? -5.787 38.551 52.619 1.00 24.88 108 SER A CA 1
ATOM 822 C C . SER A 1 108 ? -6.045 37.137 53.147 1.00 24.88 108 SER A C 1
ATOM 824 O O . SER A 1 108 ? -6.319 36.181 52.429 1.00 24.88 108 SER A O 1
ATOM 826 N N . SER A 1 109 ? -5.876 37.033 54.457 1.00 28.14 109 SER A N 1
ATOM 827 C CA . SER A 1 109 ? -5.977 35.868 55.323 1.00 28.14 109 SER A CA 1
ATOM 828 C C . SER A 1 109 ? -7.358 35.205 55.343 1.00 28.14 109 SER A C 1
ATOM 830 O O . SER A 1 109 ? -8.354 35.877 55.599 1.00 28.14 109 SER A O 1
ATOM 832 N N . SER A 1 110 ? -7.396 33.872 55.288 1.00 24.59 110 SER A N 1
ATOM 833 C CA . SER A 1 110 ? -8.366 33.089 56.068 1.00 24.59 110 SER A CA 1
ATOM 834 C C . SER A 1 110 ? -7.760 31.748 56.511 1.00 24.59 110 SER A C 1
ATOM 836 O O . SER A 1 110 ? -7.576 30.818 55.738 1.00 24.59 110 SER A O 1
ATOM 838 N N . THR A 1 111 ? -7.365 31.732 57.788 1.00 25.17 111 THR A N 1
ATOM 839 C CA . THR A 1 111 ? -7.350 30.604 58.739 1.00 25.17 111 THR A CA 1
ATOM 840 C C . THR A 1 111 ? -7.110 29.183 58.214 1.00 25.17 111 THR A C 1
ATOM 842 O O . THR A 1 111 ? -8.016 28.492 57.757 1.00 25.17 111 THR A O 1
ATOM 845 N N . VAL A 1 112 ? -5.889 28.709 58.468 1.00 26.67 112 VAL A N 1
ATOM 846 C CA . VAL A 1 112 ? -5.529 27.292 58.622 1.00 26.67 112 VAL A CA 1
ATOM 847 C C . VAL A 1 112 ? -6.424 26.651 59.697 1.00 26.67 112 VAL A C 1
ATOM 849 O O . VAL A 1 112 ? -6.467 27.188 60.807 1.00 26.67 112 VAL A O 1
ATOM 852 N N . PRO A 1 113 ? -7.094 25.507 59.455 1.00 27.39 113 PRO A N 1
ATOM 853 C CA . PRO A 1 113 ? -7.610 24.700 60.544 1.00 27.39 113 PRO A CA 1
ATOM 854 C C . PRO A 1 113 ? -6.447 23.929 61.170 1.00 27.39 113 PRO A C 1
ATOM 856 O O . PRO A 1 113 ? -5.775 23.118 60.530 1.00 27.39 113 PRO A O 1
ATOM 859 N N . THR A 1 114 ? -6.207 24.234 62.437 1.00 26.16 114 THR A N 1
ATOM 860 C CA . THR A 1 114 ? -5.296 23.546 63.344 1.00 26.16 114 THR A CA 1
ATOM 861 C C . THR A 1 114 ? -5.632 22.056 63.401 1.00 26.16 114 THR A C 1
ATOM 863 O O . THR A 1 114 ? -6.784 21.675 63.594 1.00 26.16 114 THR A O 1
ATOM 866 N N . ILE A 1 115 ? -4.610 21.215 63.249 1.00 38.44 115 ILE A N 1
ATOM 867 C CA . ILE A 1 115 ? -4.688 19.765 63.439 1.00 38.44 115 ILE A CA 1
ATOM 868 C C . ILE A 1 115 ? -5.049 19.489 64.907 1.00 38.44 115 ILE A C 1
ATOM 870 O O . ILE A 1 115 ? -4.251 19.764 65.802 1.00 38.44 115 ILE A O 1
ATOM 874 N N . GLY A 1 116 ? -6.243 18.943 65.131 1.00 29.36 116 GLY A N 1
ATOM 875 C CA . GLY A 1 116 ? -6.722 18.420 66.408 1.00 29.36 116 GLY A CA 1
ATOM 876 C C . GLY A 1 116 ? -7.587 17.179 66.171 1.00 29.36 116 GLY A C 1
ATOM 877 O O . GLY A 1 116 ? -8.466 17.200 65.317 1.00 29.36 116 GLY A O 1
ATOM 878 N N . ASP A 1 117 ? -7.281 16.116 66.918 1.00 25.70 117 ASP A N 1
ATOM 879 C CA . ASP A 1 117 ? -7.989 14.836 67.057 1.00 25.70 117 ASP A CA 1
ATOM 880 C C . ASP A 1 117 ? -8.173 13.949 65.813 1.00 25.70 117 ASP A C 1
ATOM 882 O O . ASP A 1 117 ? -9.224 13.882 65.177 1.00 25.70 117 ASP A O 1
ATOM 886 N N . TYR A 1 118 ? -7.164 13.108 65.561 1.00 32.09 118 TYR A N 1
ATOM 887 C CA . TYR A 1 118 ? -7.385 11.841 64.865 1.00 32.09 118 TYR A CA 1
ATOM 888 C C . TYR A 1 118 ? -8.159 10.890 65.784 1.00 32.09 118 TYR A C 1
ATOM 890 O O . TYR A 1 118 ? -7.580 10.222 66.642 1.00 32.09 118 TYR A O 1
ATOM 898 N N . SER A 1 119 ? -9.472 10.780 65.570 1.00 30.69 119 SER A N 1
ATOM 899 C CA . SER A 1 119 ? -10.223 9.617 66.035 1.00 30.69 119 SER A CA 1
ATOM 900 C C . SER A 1 119 ? -9.646 8.370 65.354 1.00 30.69 119 SER A C 1
ATOM 902 O O . SER A 1 119 ? -9.711 8.230 64.130 1.00 30.69 119 SER A O 1
ATOM 904 N N . ALA A 1 120 ? -9.079 7.463 66.141 1.00 38.56 120 ALA A N 1
ATOM 905 C CA . ALA A 1 120 ? -8.464 6.216 65.697 1.00 38.56 120 ALA A CA 1
ATOM 906 C C . ALA A 1 120 ? -9.496 5.137 65.294 1.00 38.56 120 ALA A C 1
ATOM 908 O O . ALA A 1 120 ? -9.356 3.990 65.695 1.00 38.56 120 ALA A O 1
ATOM 909 N N . ASN A 1 121 ? -10.544 5.495 64.539 1.00 39.53 121 ASN A N 1
ATOM 910 C CA . ASN A 1 121 ? -11.638 4.579 64.174 1.00 39.53 121 ASN A CA 1
ATOM 911 C C . ASN A 1 121 ? -12.243 4.822 62.773 1.00 39.53 121 ASN A C 1
ATOM 913 O O . ASN A 1 121 ? -13.415 4.532 62.544 1.00 39.53 121 ASN A O 1
ATOM 917 N N . ALA A 1 122 ? -11.462 5.313 61.806 1.00 39.38 122 ALA A N 1
ATOM 918 C CA . ALA A 1 122 ? -11.850 5.225 60.396 1.00 39.38 122 ALA A CA 1
ATOM 919 C C . ALA A 1 122 ? -11.172 3.993 59.765 1.00 39.38 122 ALA A C 1
ATOM 921 O O . ALA A 1 122 ? -9.942 3.899 59.830 1.00 39.38 122 ALA A O 1
ATOM 922 N N . PRO A 1 123 ? -11.919 3.039 59.172 1.00 43.22 123 PRO A N 1
ATOM 923 C CA . PRO A 1 123 ? -11.300 1.940 58.442 1.00 43.22 123 PRO A CA 1
ATOM 924 C C . PRO A 1 123 ? -10.435 2.507 57.303 1.00 43.22 123 PRO A C 1
ATOM 926 O O . PRO A 1 123 ? -10.771 3.559 56.749 1.00 43.22 123 PRO A O 1
ATOM 929 N N . PRO A 1 124 ? -9.318 1.848 56.943 1.00 44.16 124 PRO A N 1
ATOM 930 C CA . PRO A 1 124 ? -8.490 2.294 55.831 1.00 44.16 124 PRO A CA 1
ATOM 931 C C . PRO A 1 124 ? -9.364 2.374 54.576 1.00 44.16 124 PRO A C 1
ATOM 933 O O . PRO A 1 124 ? -9.936 1.367 54.157 1.00 44.16 124 PRO A O 1
ATOM 936 N N . ARG A 1 125 ? -9.500 3.579 54.001 1.00 50.06 125 ARG A N 1
ATOM 937 C CA . ARG A 1 125 ? -10.153 3.781 52.700 1.00 50.06 125 ARG A CA 1
ATOM 938 C C . ARG A 1 125 ? -9.515 2.791 51.727 1.00 50.06 125 ARG A C 1
ATOM 940 O O . ARG A 1 125 ? -8.300 2.835 51.529 1.00 50.06 125 ARG A O 1
ATOM 947 N N . GLN A 1 126 ? -10.312 1.870 51.185 1.00 49.41 126 GLN A N 1
ATOM 948 C CA . GLN A 1 126 ? -9.838 0.974 50.136 1.00 49.41 126 GLN A CA 1
ATOM 949 C C . GLN A 1 126 ? -9.248 1.839 49.013 1.00 49.41 126 GLN A C 1
ATOM 951 O O . GLN A 1 126 ? -9.829 2.885 48.709 1.00 49.41 126 GLN A O 1
ATOM 956 N N . PRO A 1 127 ? -8.088 1.474 48.440 1.00 57.59 127 PRO A N 1
ATOM 957 C CA . PRO A 1 127 ? -7.528 2.229 47.331 1.00 57.59 127 PRO A CA 1
ATOM 958 C C . PRO A 1 127 ? -8.567 2.291 46.208 1.00 57.59 127 PRO A C 1
ATOM 960 O O . PRO A 1 127 ? -8.974 1.256 45.684 1.00 57.59 127 PRO A O 1
ATOM 963 N N . GLU A 1 128 ? -9.033 3.499 45.888 1.00 67.88 128 GLU A N 1
ATOM 964 C CA . GLU A 1 128 ? -9.990 3.705 44.805 1.00 67.88 128 GLU A CA 1
ATOM 965 C C . GLU A 1 128 ? -9.393 3.194 43.491 1.00 67.88 128 GLU A C 1
ATOM 967 O O . GLU A 1 128 ? -8.263 3.534 43.141 1.00 67.88 128 GLU A O 1
ATOM 972 N N . MET A 1 129 ? -10.159 2.373 42.766 1.00 76.06 129 MET A N 1
ATOM 973 C CA . MET A 1 129 ? -9.708 1.687 41.549 1.00 76.06 129 MET A CA 1
ATOM 974 C C . MET A 1 129 ? -9.315 2.662 40.419 1.00 76.06 129 MET A C 1
ATOM 976 O O . MET A 1 129 ? -8.432 2.342 39.627 1.00 76.06 129 MET A O 1
ATOM 980 N N . TRP A 1 130 ? -9.901 3.871 40.395 1.00 88.69 130 TRP A N 1
ATOM 981 C CA . TRP A 1 130 ? -9.631 4.941 39.416 1.00 88.69 130 TRP A CA 1
ATOM 982 C C . TRP A 1 130 ? -9.537 6.332 40.086 1.00 88.69 130 TRP A C 1
ATOM 984 O O . TRP A 1 130 ? -10.485 7.121 40.026 1.00 88.69 130 TRP A O 1
ATOM 994 N N . PRO A 1 131 ? -8.417 6.663 40.753 1.00 88.00 131 PRO A N 1
ATOM 995 C CA . PRO A 1 131 ? -8.299 7.842 41.624 1.00 88.00 131 PRO A CA 1
ATOM 996 C C . PRO A 1 131 ? -8.269 9.190 40.881 1.00 88.00 131 PRO A C 1
ATOM 998 O O . PRO A 1 131 ? -8.362 10.250 41.499 1.00 88.00 131 PRO A O 1
ATOM 1001 N N . SER A 1 132 ? -8.092 9.184 39.559 1.00 87.50 132 SER A N 1
ATOM 1002 C CA . SER A 1 132 ? -8.033 10.388 38.721 1.00 87.50 132 SER A CA 1
ATOM 1003 C C . SER A 1 132 ? -9.371 10.725 38.061 1.00 87.50 132 SER A C 1
ATOM 1005 O O . SER A 1 132 ? -9.546 11.867 37.632 1.00 87.50 132 SER A O 1
ATOM 1007 N N . TRP A 1 133 ? -10.308 9.774 37.985 1.00 89.94 133 TRP A N 1
ATOM 1008 C CA . TRP A 1 133 ? -11.662 9.972 37.455 1.00 89.94 133 TRP A CA 1
ATOM 1009 C C . TRP A 1 133 ? -12.695 10.020 38.585 1.00 89.94 133 TRP A C 1
ATOM 1011 O O . TRP A 1 133 ? -13.484 9.092 38.753 1.00 89.94 133 TRP A O 1
ATOM 1021 N N . VAL A 1 134 ? -12.645 11.074 39.400 1.00 87.56 134 VAL A N 1
ATOM 1022 C CA . VAL A 1 134 ? -13.490 11.257 40.595 1.00 87.56 134 VAL A CA 1
ATOM 1023 C C . VAL A 1 134 ? -14.367 12.515 40.479 1.00 87.56 134 VAL A C 1
ATOM 1025 O O . VAL A 1 134 ? -13.942 13.477 39.825 1.00 87.56 134 VAL A O 1
ATOM 1028 N N . PRO A 1 135 ? -15.560 12.558 41.106 1.00 84.75 135 PRO A N 1
ATOM 1029 C CA . PRO A 1 135 ? -16.465 13.711 41.045 1.00 84.75 135 PRO A CA 1
ATOM 1030 C C . PRO A 1 135 ? -15.819 15.047 41.441 1.00 84.75 135 PRO A C 1
ATOM 1032 O O . PRO A 1 135 ? -16.105 16.075 40.826 1.00 84.75 135 PRO A O 1
ATOM 1035 N N . GLU A 1 136 ? -14.879 15.045 42.393 1.00 85.25 136 GLU A N 1
ATOM 1036 C CA . GLU A 1 136 ? -14.172 16.245 42.865 1.00 85.25 136 GLU A CA 1
ATOM 1037 C C . GLU A 1 136 ? -13.354 16.933 41.762 1.00 85.25 136 GLU A C 1
ATOM 1039 O O . GLU A 1 136 ? -13.045 18.120 41.859 1.00 85.25 136 GLU A O 1
ATOM 1044 N N . ARG A 1 137 ? -13.012 16.206 40.691 1.00 85.31 137 ARG A N 1
ATOM 1045 C CA . ARG A 1 137 ? -12.273 16.732 39.535 1.00 85.31 137 ARG A CA 1
ATOM 1046 C C . ARG A 1 137 ? -13.175 17.245 38.409 1.00 85.31 137 ARG A C 1
ATOM 1048 O O . ARG A 1 137 ? -12.664 17.495 37.319 1.00 85.31 137 ARG A O 1
ATOM 1055 N N . GLN A 1 138 ? -14.477 17.416 38.663 1.00 86.94 138 GLN A N 1
ATOM 1056 C CA . GLN A 1 138 ? -15.464 17.894 37.683 1.00 86.94 138 GLN A CA 1
ATOM 1057 C C . GLN A 1 138 ? -15.459 17.035 36.408 1.00 86.94 138 GLN A C 1
ATOM 1059 O O . GLN A 1 138 ? -15.206 17.509 35.298 1.00 86.94 138 GLN A O 1
ATOM 1064 N N . VAL A 1 139 ? -15.675 15.728 36.580 1.00 90.75 139 VAL A N 1
ATOM 1065 C CA . VAL A 1 139 ? -15.749 14.791 35.451 1.00 90.75 139 VAL A CA 1
ATOM 1066 C C . VAL A 1 139 ? -16.948 15.116 34.547 1.00 90.75 139 VAL A C 1
ATOM 1068 O O . VAL A 1 139 ? -18.016 15.454 35.051 1.00 90.75 139 VAL A O 1
ATOM 1071 N N . PRO A 1 140 ? -16.799 15.018 33.211 1.00 92.19 140 PRO A N 1
ATOM 1072 C CA . PRO A 1 140 ? -17.866 15.370 32.270 1.00 92.19 140 PRO A CA 1
ATOM 1073 C C . PRO A 1 140 ? -19.028 14.364 32.249 1.00 92.19 140 PRO A C 1
ATOM 1075 O O . PRO A 1 140 ? -20.118 14.716 31.810 1.00 92.19 140 PRO A O 1
ATOM 1078 N N . VAL A 1 141 ? -18.775 13.118 32.658 1.00 93.75 141 VAL A N 1
ATOM 1079 C CA . VAL A 1 141 ? -19.743 12.017 32.769 1.00 93.75 141 VAL A CA 1
ATOM 1080 C C . VAL A 1 141 ? -19.329 11.187 33.990 1.00 93.75 141 VAL A C 1
ATOM 1082 O O . VAL A 1 141 ? -18.129 10.914 34.152 1.00 93.75 141 VAL A O 1
ATOM 1085 N N . SER A 1 142 ? -20.280 10.854 34.868 1.00 94.00 142 SER A N 1
ATOM 1086 C CA . SER A 1 142 ? -20.000 10.094 36.095 1.00 94.00 142 SER A CA 1
ATOM 1087 C C . SER A 1 142 ? -19.680 8.627 35.788 1.00 94.00 142 SER A C 1
ATOM 1089 O O . SER A 1 142 ? -19.837 8.171 34.657 1.00 94.00 142 SER A O 1
ATOM 1091 N N . ARG A 1 143 ? -19.169 7.880 36.773 1.00 93.31 143 ARG A N 1
ATOM 1092 C CA . ARG A 1 143 ? -18.830 6.460 36.566 1.00 93.31 143 ARG A CA 1
ATOM 1093 C C . ARG A 1 143 ? -20.100 5.636 36.374 1.00 93.31 143 ARG A C 1
ATOM 1095 O O . ARG A 1 143 ? -20.143 4.771 35.510 1.00 93.31 143 ARG A O 1
ATOM 1102 N N . GLU A 1 144 ? -21.118 5.979 37.149 1.00 93.38 144 GLU A N 1
ATOM 1103 C CA . GLU A 1 144 ? -22.445 5.386 37.143 1.00 93.38 144 GLU A CA 1
ATOM 1104 C C . GLU A 1 144 ? -23.124 5.602 35.785 1.00 93.38 144 GLU A C 1
ATOM 1106 O O . GLU A 1 144 ? -23.607 4.644 35.192 1.00 93.38 144 GLU A O 1
ATOM 1111 N N . ASP A 1 145 ? -23.052 6.818 35.229 1.00 95.81 145 ASP A N 1
ATOM 1112 C CA . ASP A 1 145 ? -23.601 7.106 33.895 1.00 95.81 145 ASP A CA 1
ATOM 1113 C C . ASP A 1 145 ? -22.839 6.351 32.788 1.00 95.81 145 ASP A C 1
ATOM 1115 O O . ASP A 1 145 ? -23.427 5.930 31.793 1.00 95.81 145 ASP A O 1
ATOM 1119 N N . ILE A 1 146 ? -21.512 6.187 32.923 1.00 97.12 146 ILE A N 1
ATOM 1120 C CA . ILE A 1 146 ? -20.721 5.393 31.968 1.00 97.12 146 ILE A CA 1
ATOM 1121 C C . ILE A 1 146 ? -21.157 3.926 32.034 1.00 97.12 146 ILE A C 1
ATOM 1123 O O . ILE A 1 146 ? -21.343 3.307 30.989 1.00 97.12 146 ILE A O 1
ATOM 1127 N N . GLU A 1 147 ? -21.322 3.367 33.232 1.00 96.75 147 GLU A N 1
ATOM 1128 C CA . GLU A 1 147 ? -21.796 1.994 33.419 1.00 96.75 147 GLU A CA 1
ATOM 1129 C C . GLU A 1 147 ? -23.213 1.805 32.857 1.00 96.75 147 GLU A C 1
ATOM 1131 O O . GLU A 1 147 ? -23.450 0.845 32.124 1.00 96.75 147 GLU A O 1
ATOM 1136 N N . GLU A 1 148 ? -24.120 2.758 33.092 1.00 97.00 148 GLU A N 1
ATOM 1137 C CA . GLU A 1 148 ? -25.473 2.756 32.524 1.00 97.00 148 GLU A CA 1
ATOM 1138 C C . GLU A 1 148 ? -25.445 2.730 30.991 1.00 97.00 148 GLU A C 1
ATOM 1140 O O . GLU A 1 148 ? -26.145 1.921 30.384 1.00 97.00 148 GLU A O 1
ATOM 1145 N N . ILE A 1 149 ? -24.573 3.523 30.352 1.00 97.31 149 ILE A N 1
ATOM 1146 C CA . ILE A 1 149 ? -24.372 3.473 28.895 1.00 97.31 149 ILE A CA 1
ATOM 1147 C C . ILE A 1 149 ? -23.964 2.063 28.444 1.00 97.31 149 ILE A C 1
ATOM 1149 O O . ILE A 1 149 ? -24.463 1.566 27.434 1.00 97.31 149 ILE A O 1
ATOM 1153 N N . PHE A 1 150 ? -23.040 1.409 29.152 1.00 98.19 150 PHE A N 1
ATOM 1154 C CA . PHE A 1 150 ? -22.604 0.055 28.797 1.00 98.19 150 PHE A CA 1
ATOM 1155 C C . PHE A 1 150 ? -23.731 -0.970 28.943 1.00 98.19 150 PHE A C 1
ATOM 1157 O O . PHE A 1 150 ? -23.869 -1.836 28.075 1.00 98.19 150 PHE A O 1
ATOM 1164 N N . VAL A 1 151 ? -24.540 -0.863 29.997 1.00 96.81 151 VAL A N 1
ATOM 1165 C CA . VAL A 1 151 ? -25.712 -1.720 30.212 1.00 96.81 151 VAL A CA 1
ATOM 1166 C C . VAL A 1 151 ? -26.754 -1.486 29.117 1.00 96.81 151 VAL A C 1
ATOM 1168 O O . VAL A 1 151 ? -27.161 -2.443 28.466 1.00 96.81 151 VAL A O 1
ATOM 1171 N N . GLU A 1 152 ? -27.096 -0.232 28.812 1.00 95.50 152 GLU A N 1
ATOM 1172 C CA . GLU A 1 152 ? -28.061 0.115 27.761 1.00 95.50 152 GLU A CA 1
ATOM 1173 C C . GLU A 1 152 ? -27.629 -0.433 26.391 1.00 95.50 152 GLU A C 1
ATOM 1175 O O . GLU A 1 152 ? -28.420 -1.035 25.662 1.00 95.50 152 GLU A O 1
ATOM 1180 N N . LEU A 1 153 ? -26.353 -0.259 26.033 1.00 96.69 153 LEU A N 1
ATOM 1181 C CA . LEU A 1 153 ? -25.798 -0.801 24.791 1.00 96.69 153 LEU A CA 1
ATOM 1182 C C . LEU A 1 153 ? -25.845 -2.331 24.767 1.00 96.69 153 LEU A C 1
ATOM 1184 O O . LEU A 1 153 ? -26.131 -2.927 23.728 1.00 96.69 153 LEU A O 1
ATOM 1188 N N . THR A 1 154 ? -25.574 -2.965 25.904 1.00 96.75 154 THR A N 1
ATOM 1189 C CA . THR A 1 154 ? -25.624 -4.423 26.048 1.00 96.75 154 THR A CA 1
ATOM 1190 C C . THR A 1 154 ? -27.034 -4.944 25.838 1.00 96.75 154 THR A C 1
ATOM 1192 O O . THR A 1 154 ? -27.217 -5.860 25.038 1.00 96.75 154 THR A O 1
ATOM 1195 N N . ASP A 1 155 ? -28.026 -4.293 26.437 1.00 95.12 155 ASP A N 1
ATOM 1196 C CA . ASP A 1 155 ? -29.433 -4.659 26.313 1.00 95.12 155 ASP A CA 1
ATOM 1197 C C . ASP A 1 155 ? -29.983 -4.392 24.906 1.00 95.12 155 ASP A C 1
ATOM 1199 O O . ASP A 1 155 ? -30.821 -5.144 24.416 1.00 95.12 155 ASP A O 1
ATOM 1203 N N . LYS A 1 156 ? -29.497 -3.362 24.203 1.00 94.38 156 LYS A N 1
ATOM 1204 C CA . LYS A 1 156 ? -29.954 -3.026 22.841 1.00 94.38 156 LYS A CA 1
ATOM 1205 C C . LYS A 1 156 ? -29.368 -3.904 21.741 1.00 94.38 156 LYS A C 1
ATOM 1207 O O . LYS A 1 156 ? -29.993 -4.060 20.692 1.00 94.38 156 LYS A O 1
ATOM 1212 N N . PHE A 1 157 ? -28.173 -4.449 21.946 1.00 95.62 157 PHE A N 1
ATOM 1213 C CA . PHE A 1 157 ? -27.460 -5.229 20.929 1.00 95.62 157 PHE A CA 1
ATOM 1214 C C . PHE A 1 157 ? -27.287 -6.709 21.298 1.00 95.62 157 PHE A C 1
ATOM 1216 O O . PHE A 1 157 ? -26.969 -7.523 20.430 1.00 95.62 157 PHE A O 1
ATOM 1223 N N . GLY A 1 158 ? -27.534 -7.080 22.555 1.00 95.75 158 GLY A N 1
ATOM 1224 C CA . GLY A 1 158 ? -27.324 -8.434 23.057 1.00 95.75 158 GLY A CA 1
ATOM 1225 C C . GLY A 1 158 ? -25.842 -8.784 23.162 1.00 95.75 158 GLY A C 1
ATOM 1226 O O . GLY A 1 158 ? -25.445 -9.872 22.736 1.00 95.75 158 GLY A O 1
ATOM 1227 N N . PHE A 1 159 ? -25.016 -7.859 23.663 1.00 97.44 159 PHE A N 1
ATOM 1228 C CA . PHE A 1 159 ? -23.619 -8.150 24.008 1.00 97.44 159 PHE A CA 1
ATOM 1229 C C . PHE A 1 159 ? -23.555 -9.088 25.233 1.00 97.44 159 PHE A C 1
ATOM 1231 O O . PHE A 1 159 ? -24.502 -9.192 26.010 1.00 97.44 159 PHE A O 1
ATOM 1238 N N . GLN A 1 160 ? -22.450 -9.805 25.401 1.00 96.62 160 GLN A N 1
ATOM 1239 C CA . GLN A 1 160 ? -22.154 -10.649 26.553 1.00 96.62 160 GLN A CA 1
ATOM 1240 C C . GLN A 1 160 ? -21.823 -9.789 27.774 1.00 96.62 160 GLN A C 1
ATOM 1242 O O . GLN A 1 160 ? -20.991 -8.880 27.695 1.00 96.62 160 GLN A O 1
ATOM 1247 N N . GLN A 1 161 ? -22.396 -10.122 28.930 1.00 95.38 161 GLN A N 1
ATOM 1248 C CA . GLN A 1 161 ? -22.242 -9.327 30.156 1.00 95.38 161 GLN A CA 1
ATOM 1249 C C . GLN A 1 161 ? -20.785 -9.294 30.646 1.00 95.38 161 GLN A C 1
ATOM 1251 O O . GLN A 1 161 ? -20.277 -8.253 31.064 1.00 95.38 161 GLN A O 1
ATOM 1256 N N . ASP A 1 162 ? -20.068 -10.413 30.522 1.00 94.94 162 ASP A N 1
ATOM 1257 C CA . ASP A 1 162 ? -18.645 -10.480 30.874 1.00 94.94 162 ASP A CA 1
ATOM 1258 C C . ASP A 1 162 ? -17.773 -9.647 29.919 1.00 94.94 162 ASP A C 1
ATOM 1260 O O . ASP A 1 162 ? -16.808 -9.006 30.342 1.00 94.94 162 ASP A O 1
ATOM 1264 N N . SER A 1 163 ? -18.115 -9.618 28.625 1.00 94.88 163 SER A N 1
ATOM 1265 C CA . SER A 1 163 ? -17.434 -8.770 27.636 1.00 94.88 163 SER A CA 1
ATOM 1266 C C . SER A 1 163 ? -17.659 -7.291 27.950 1.00 94.88 163 SER A C 1
ATOM 1268 O O . SER A 1 163 ? -16.706 -6.509 27.958 1.00 94.88 163 SER A O 1
ATOM 1270 N N . MET A 1 164 ? -18.898 -6.930 28.298 1.00 96.94 164 MET A N 1
ATOM 1271 C CA . MET A 1 164 ? -19.266 -5.586 28.729 1.00 96.94 164 MET A CA 1
ATOM 1272 C C . MET A 1 164 ? -18.435 -5.128 29.927 1.00 96.94 164 MET A C 1
ATOM 1274 O O . MET A 1 164 ? -17.775 -4.094 29.829 1.00 96.94 164 MET A O 1
ATOM 1278 N N . ARG A 1 165 ? -18.368 -5.920 31.007 1.00 96.62 165 ARG A N 1
ATOM 1279 C CA . ARG A 1 165 ? -17.587 -5.574 32.211 1.00 96.62 165 ARG A CA 1
ATOM 1280 C C . ARG A 1 165 ? -16.113 -5.342 31.892 1.00 96.62 165 ARG A C 1
ATOM 1282 O O . ARG A 1 165 ? -15.541 -4.335 32.303 1.00 96.62 165 ARG A O 1
ATOM 1289 N N . ASN A 1 166 ? -15.519 -6.224 31.085 1.00 96.06 166 ASN A N 1
ATOM 1290 C CA . ASN A 1 166 ? -14.130 -6.081 30.649 1.00 96.06 166 ASN A CA 1
ATOM 1291 C C . ASN A 1 166 ? -13.905 -4.783 29.853 1.00 96.06 166 ASN A C 1
ATOM 1293 O O . ASN A 1 166 ? -12.890 -4.110 30.035 1.00 96.06 166 ASN A O 1
ATOM 1297 N N . MET A 1 167 ? -14.827 -4.426 28.953 1.00 97.31 167 MET A N 1
ATOM 1298 C CA . MET A 1 167 ? -14.709 -3.213 28.135 1.00 97.31 167 MET A CA 1
ATOM 1299 C C . MET A 1 167 ? -14.999 -1.933 28.927 1.00 97.31 167 MET A C 1
ATOM 1301 O O . MET A 1 167 ? -14.354 -0.914 28.670 1.00 97.31 167 MET A O 1
ATOM 1305 N N . TYR A 1 168 ? -15.887 -1.992 29.920 1.00 97.69 168 TYR A N 1
ATOM 1306 C CA . TYR A 1 168 ? -16.116 -0.914 30.878 1.00 97.69 168 TYR A CA 1
ATOM 1307 C C . TYR A 1 168 ? -14.853 -0.623 31.695 1.00 97.69 168 TYR A C 1
ATOM 1309 O O . TYR A 1 168 ? -14.343 0.500 31.663 1.00 97.69 168 TYR A O 1
ATOM 1317 N N . GLU A 1 169 ? -14.270 -1.640 32.337 1.00 96.12 169 GLU A N 1
ATOM 1318 C CA . GLU A 1 169 ? -13.020 -1.488 33.091 1.00 96.12 169 GLU A CA 1
ATOM 1319 C C . GLU A 1 169 ? -11.877 -0.987 32.200 1.00 96.12 169 GLU A C 1
ATOM 1321 O O . GLU A 1 169 ? -11.067 -0.147 32.612 1.00 96.12 169 GLU A O 1
ATOM 1326 N N . HIS A 1 170 ? -11.821 -1.461 30.951 1.00 96.38 170 HIS A N 1
ATOM 1327 C CA . HIS A 1 170 ? -10.842 -1.001 29.975 1.00 96.38 170 HIS A CA 1
ATOM 1328 C C . HIS A 1 170 ? -11.008 0.491 29.649 1.00 96.38 170 HIS A C 1
ATOM 1330 O O . HIS A 1 170 ? -10.020 1.234 29.678 1.00 96.38 170 HIS A O 1
ATOM 1336 N N . LEU A 1 171 ? -12.237 0.955 29.382 1.00 97.50 171 LEU A N 1
ATOM 1337 C CA . LEU A 1 171 ? -12.516 2.369 29.122 1.00 97.50 171 LEU A CA 1
ATOM 1338 C C . LEU A 1 171 ? -12.165 3.233 30.336 1.00 97.50 171 LEU A C 1
ATOM 1340 O O . LEU A 1 171 ? -11.459 4.233 30.187 1.00 97.50 171 LEU A O 1
ATOM 1344 N N . MET A 1 172 ? -12.591 2.818 31.529 1.00 96.56 172 MET A N 1
ATOM 1345 C CA . MET A 1 172 ? -12.317 3.526 32.779 1.00 96.56 172 MET A CA 1
ATOM 1346 C C . MET A 1 172 ? -10.819 3.644 33.052 1.00 96.56 172 MET A C 1
ATOM 1348 O O . MET A 1 172 ? -10.327 4.725 33.369 1.00 96.56 172 MET A O 1
ATOM 1352 N N . THR A 1 173 ? -10.061 2.574 32.815 1.00 95.06 173 THR A N 1
ATOM 1353 C CA . THR A 1 173 ? -8.599 2.582 32.954 1.00 95.06 173 THR A CA 1
ATOM 1354 C C . THR A 1 173 ? -7.938 3.553 31.971 1.00 95.06 173 THR A C 1
ATOM 1356 O O . THR A 1 173 ? -7.009 4.277 32.338 1.00 95.06 173 THR A O 1
ATOM 1359 N N . MET A 1 174 ? -8.411 3.621 30.721 1.00 96.06 174 MET A N 1
ATOM 1360 C CA . MET A 1 174 ? -7.895 4.580 29.735 1.00 96.06 174 MET A CA 1
ATOM 1361 C C . MET A 1 174 ? -8.220 6.032 30.105 1.00 96.06 174 MET A C 1
ATOM 1363 O O . MET A 1 174 ? -7.360 6.908 29.953 1.00 96.06 174 MET A O 1
ATOM 1367 N N . LEU A 1 175 ? -9.438 6.288 30.586 1.00 95.81 175 LEU A N 1
ATOM 1368 C CA . LEU A 1 175 ? -9.880 7.607 31.031 1.00 95.81 175 LEU A CA 1
ATOM 1369 C C . LEU A 1 175 ? -9.090 8.071 32.255 1.00 95.81 175 LEU A C 1
ATOM 1371 O O . LEU A 1 175 ? -8.532 9.167 32.228 1.00 95.81 175 LEU A O 1
ATOM 1375 N N . ASP A 1 176 ? -8.954 7.218 33.271 1.00 93.62 176 ASP A N 1
ATOM 1376 C CA . ASP A 1 176 ? -8.175 7.493 34.480 1.00 93.62 176 ASP A CA 1
ATOM 1377 C C . ASP A 1 176 ? -6.701 7.767 34.153 1.00 93.62 176 ASP A C 1
ATOM 1379 O O . ASP A 1 176 ? -6.130 8.783 34.561 1.00 93.62 176 ASP A O 1
ATOM 1383 N N . SER A 1 177 ? -6.102 6.926 33.301 1.00 92.25 177 SER A N 1
ATOM 1384 C CA . SER A 1 177 ? -4.713 7.084 32.869 1.00 92.25 177 SER A CA 1
ATOM 1385 C C . SER A 1 177 ? -4.468 8.430 32.184 1.00 92.25 177 SER A C 1
ATOM 1387 O O . SER A 1 177 ? -3.459 9.089 32.455 1.00 92.25 177 SER A O 1
ATOM 1389 N N . ARG A 1 178 ? -5.386 8.891 31.324 1.00 93.50 178 ARG A N 1
ATOM 1390 C CA . ARG A 1 178 ? -5.280 10.218 30.693 1.00 93.50 178 ARG A CA 1
ATOM 1391 C C . ARG A 1 178 ? -5.559 11.336 31.690 1.00 93.50 178 ARG A C 1
ATOM 1393 O O . ARG A 1 178 ? -4.769 12.276 31.747 1.00 93.50 178 ARG A O 1
ATOM 1400 N N . ALA A 1 179 ? -6.606 11.213 32.503 1.00 93.00 179 ALA A N 1
ATOM 1401 C CA . ALA A 1 179 ? -6.986 12.189 33.525 1.00 93.00 179 ALA A CA 1
ATOM 1402 C C . ALA A 1 179 ? -5.910 12.377 34.612 1.00 93.00 179 ALA A C 1
ATOM 1404 O O . ALA A 1 179 ? -5.853 13.413 35.271 1.00 93.00 179 ALA A O 1
ATOM 1405 N N . SER A 1 180 ? -4.994 11.417 34.773 1.00 90.44 180 SER A N 1
ATOM 1406 C CA . SER A 1 180 ? -3.815 11.588 35.631 1.00 90.44 180 SER A CA 1
ATOM 1407 C C . SER A 1 180 ? -2.830 12.655 35.120 1.00 90.44 180 SER A C 1
ATOM 1409 O O . SER A 1 180 ? -2.020 13.162 35.892 1.00 90.44 180 SER A O 1
ATOM 1411 N N . ARG A 1 181 ? -2.887 13.008 33.825 1.00 89.00 181 ARG A N 1
ATOM 1412 C CA . ARG A 1 181 ? -1.959 13.939 33.149 1.00 89.00 181 ARG A CA 1
ATOM 1413 C C . ARG A 1 181 ? -2.635 15.190 32.583 1.00 89.00 181 ARG A C 1
ATOM 1415 O O . ARG A 1 181 ? -1.932 16.092 32.139 1.00 89.00 181 ARG A O 1
ATOM 1422 N N . MET A 1 182 ? -3.965 15.227 32.527 1.00 90.25 182 MET A N 1
ATOM 1423 C CA . MET A 1 182 ? -4.752 16.327 31.955 1.00 90.25 182 MET A CA 1
ATOM 1424 C C . MET A 1 182 ? -6.139 16.403 32.604 1.00 90.25 182 MET A C 1
ATOM 1426 O O . MET A 1 182 ? -6.541 15.490 33.316 1.00 90.25 182 MET A O 1
ATOM 1430 N N . ILE A 1 183 ? -6.890 17.470 32.332 1.00 93.44 183 ILE A N 1
ATOM 1431 C CA . ILE A 1 183 ? -8.245 17.652 32.879 1.00 93.44 183 ILE A CA 1
ATOM 1432 C C . ILE A 1 183 ? -9.189 16.558 32.319 1.00 93.44 183 ILE A C 1
ATOM 1434 O O . ILE A 1 183 ? -9.086 16.247 31.127 1.00 93.44 183 ILE A O 1
ATOM 1438 N N . PRO A 1 184 ? -10.130 15.991 33.109 1.00 93.94 184 PRO A N 1
ATOM 1439 C CA . PRO A 1 184 ? -11.010 14.897 32.671 1.00 93.94 184 PRO A CA 1
ATOM 1440 C C . PRO A 1 184 ? -11.772 15.141 31.359 1.00 93.94 184 PRO A C 1
ATOM 1442 O O . PRO A 1 184 ? -11.876 14.244 30.522 1.00 93.94 184 PRO A O 1
ATOM 1445 N N . ILE A 1 185 ? -12.238 16.372 31.117 1.00 94.06 185 ILE A N 1
ATOM 1446 C CA . ILE A 1 185 ? -12.892 16.742 29.851 1.00 94.06 185 ILE A CA 1
ATOM 1447 C C . ILE A 1 185 ? -11.964 16.559 28.644 1.00 94.06 185 ILE A C 1
ATOM 1449 O O . ILE A 1 185 ? -12.350 15.992 27.621 1.00 94.06 185 ILE A O 1
ATOM 1453 N N . GLN A 1 186 ? -10.707 16.981 28.779 1.00 93.94 186 GLN A N 1
ATOM 1454 C CA . GLN A 1 186 ? -9.701 16.853 27.736 1.00 93.94 186 GLN A CA 1
ATOM 1455 C C . GLN A 1 186 ? -9.293 15.388 27.550 1.00 93.94 186 GLN A C 1
ATOM 1457 O O . GLN A 1 186 ? -9.082 14.956 26.418 1.00 93.94 186 GLN A O 1
ATOM 1462 N N . ALA A 1 187 ? -9.245 14.611 28.637 1.00 95.19 187 ALA A N 1
ATOM 1463 C CA . ALA A 1 187 ? -8.989 13.176 28.590 1.00 95.19 187 ALA A CA 1
ATOM 1464 C C . ALA A 1 187 ? -10.040 12.440 27.742 1.00 95.19 187 ALA A C 1
ATOM 1466 O O . ALA A 1 187 ? -9.659 11.679 26.849 1.00 95.19 187 ALA A O 1
ATOM 1467 N N . LEU A 1 188 ? -11.332 12.727 27.954 1.00 96.38 188 LEU A N 1
ATOM 1468 C CA . LEU A 1 188 ? -12.427 12.166 27.156 1.00 96.38 188 LEU A CA 1
ATOM 1469 C C . LEU A 1 188 ? -12.343 12.592 25.686 1.00 96.38 188 LEU A C 1
ATOM 1471 O O . LEU A 1 188 ? -12.409 11.747 24.796 1.00 96.38 188 LEU A O 1
ATOM 1475 N N . VAL A 1 189 ? -12.166 13.891 25.419 1.00 95.19 189 VAL A N 1
ATOM 1476 C CA . VAL A 1 189 ? -12.098 14.413 24.044 1.00 95.19 189 VAL A CA 1
ATOM 1477 C C . VAL A 1 189 ? -10.909 13.824 23.288 1.00 95.19 189 VAL A C 1
ATOM 1479 O O . VAL A 1 189 ? -11.072 13.395 22.149 1.00 95.19 189 VAL A O 1
ATOM 1482 N N . MET A 1 190 ? -9.727 13.740 23.906 1.00 94.62 190 MET A N 1
ATOM 1483 C CA . MET A 1 190 ? -8.571 13.113 23.263 1.00 94.62 190 MET A CA 1
ATOM 1484 C C . MET A 1 190 ? -8.787 11.615 23.032 1.00 94.62 190 MET A C 1
ATOM 1486 O O . MET A 1 190 ? -8.347 11.094 22.012 1.00 94.62 190 MET A O 1
ATOM 1490 N N . LEU A 1 191 ? -9.423 10.905 23.971 1.00 96.12 191 LEU A N 1
ATOM 1491 C CA . LEU A 1 191 ? -9.685 9.474 23.807 1.00 96.12 191 LEU A CA 1
ATOM 1492 C C . LEU A 1 191 ? -10.662 9.223 22.653 1.00 96.12 191 LEU A C 1
ATOM 1494 O O . LEU A 1 191 ? -10.393 8.390 21.790 1.00 96.12 191 LEU A O 1
ATOM 1498 N N . HIS A 1 192 ? -11.741 10.004 22.584 1.00 96.81 192 HIS A N 1
ATOM 1499 C CA . HIS A 1 192 ? -12.674 9.989 21.458 1.00 96.81 192 HIS A CA 1
ATOM 1500 C C . HIS A 1 192 ? -11.986 10.356 20.138 1.00 96.81 192 HIS A C 1
ATOM 1502 O O . HIS A 1 192 ? -12.207 9.693 19.123 1.00 96.81 192 HIS A O 1
ATOM 1508 N N . ALA A 1 193 ? -11.087 11.342 20.152 1.00 95.50 193 ALA A N 1
ATOM 1509 C CA . ALA A 1 193 ? -10.315 11.726 18.977 1.00 95.50 193 ALA A CA 1
ATOM 1510 C C . ALA A 1 193 ? -9.387 10.603 18.476 1.00 95.50 193 ALA A C 1
ATOM 1512 O O . ALA A 1 193 ? -9.181 10.486 17.271 1.00 95.50 193 ALA A O 1
ATOM 1513 N N . ASP A 1 194 ? -8.851 9.758 19.356 1.00 95.00 194 ASP A N 1
ATOM 1514 C CA . ASP A 1 194 ? -7.978 8.653 18.945 1.00 95.00 194 ASP A CA 1
ATOM 1515 C C . ASP A 1 194 ? -8.747 7.469 18.341 1.00 95.00 194 ASP A C 1
ATOM 1517 O O . ASP A 1 194 ? -8.246 6.820 17.420 1.00 95.00 194 ASP A O 1
ATOM 1521 N N . TYR A 1 195 ? -9.963 7.199 18.822 1.00 94.56 195 TYR A N 1
ATOM 1522 C CA . TYR A 1 195 ? -10.779 6.076 18.349 1.00 94.56 195 TYR A CA 1
ATOM 1523 C C . TYR A 1 195 ? -11.682 6.441 17.164 1.00 94.56 195 TYR A C 1
ATOM 1525 O O . TYR A 1 195 ? -11.729 5.702 16.179 1.00 94.56 195 TYR A O 1
ATOM 1533 N N . ILE A 1 196 ? -12.376 7.580 17.243 1.00 95.69 196 ILE A N 1
ATOM 1534 C CA . ILE A 1 196 ? -13.500 7.921 16.360 1.00 95.69 196 ILE A CA 1
ATOM 1535 C C . ILE A 1 196 ? -13.266 9.243 15.626 1.00 95.69 196 ILE A C 1
ATOM 1537 O O . ILE A 1 196 ? -13.174 9.253 14.400 1.00 95.69 196 ILE A O 1
ATOM 1541 N N . GLY A 1 197 ? -13.195 10.360 16.357 1.00 91.25 197 GLY A N 1
ATOM 1542 C CA . GLY A 1 197 ? -13.408 11.697 15.789 1.00 91.25 197 GLY A CA 1
ATOM 1543 C C . GLY A 1 197 ? -12.171 12.393 15.214 1.00 91.25 197 GLY A C 1
ATOM 1544 O O . GLY A 1 197 ? -12.308 13.305 14.398 1.00 91.25 197 GLY A O 1
ATOM 1545 N N . GLY A 1 198 ? -10.964 12.006 15.619 1.00 92.75 198 GLY A N 1
ATOM 1546 C CA . GLY A 1 198 ? -9.739 12.738 15.293 1.00 92.75 198 GLY A CA 1
ATOM 1547 C C . GLY A 1 198 ? -9.145 12.366 13.940 1.00 92.75 198 GLY A C 1
ATOM 1548 O O . GLY A 1 198 ? -9.439 11.326 13.359 1.00 92.75 198 GLY A O 1
ATOM 1549 N N . GLU A 1 199 ? -8.246 13.209 13.431 1.00 88.56 199 GLU A N 1
ATOM 1550 C CA . GLU A 1 199 ? -7.607 13.029 12.114 1.00 88.56 199 GLU A CA 1
ATOM 1551 C C . GLU A 1 199 ? -6.863 11.697 11.972 1.00 88.56 199 GLU A C 1
ATOM 1553 O O . GLU A 1 199 ? -6.773 11.131 10.881 1.00 88.56 199 GLU A O 1
ATOM 1558 N N . ASN A 1 200 ? -6.342 11.184 13.087 1.00 89.25 200 ASN A N 1
ATOM 1559 C CA . ASN A 1 200 ? -5.590 9.941 13.122 1.00 89.25 200 ASN A CA 1
ATOM 1560 C C . ASN A 1 200 ? -6.450 8.701 13.384 1.00 89.25 200 ASN A C 1
ATOM 1562 O O . ASN A 1 200 ? -5.931 7.603 13.162 1.00 89.25 200 ASN A O 1
ATOM 1566 N N . ALA A 1 201 ? -7.714 8.868 13.783 1.00 93.06 201 ALA A N 1
ATOM 1567 C CA . ALA A 1 201 ? -8.625 7.770 14.074 1.00 93.06 201 ALA A CA 1
ATOM 1568 C C . ALA A 1 201 ? -8.858 6.897 12.838 1.00 93.06 201 ALA A C 1
ATOM 1570 O O . ALA A 1 201 ? -9.089 7.397 11.731 1.00 93.06 201 ALA A O 1
ATOM 1571 N N . ASN A 1 202 ? -8.824 5.579 13.036 1.00 91.75 202 ASN A N 1
ATOM 1572 C CA . ASN A 1 202 ? -9.070 4.620 11.960 1.00 91.75 202 ASN A CA 1
ATOM 1573 C C . ASN A 1 202 ? -10.492 4.760 11.412 1.00 91.75 202 ASN A C 1
ATOM 1575 O O . ASN A 1 202 ? -10.668 4.761 10.196 1.00 91.75 202 ASN A O 1
ATOM 1579 N N . TYR A 1 203 ? -11.476 4.972 12.292 1.00 95.25 203 TYR A N 1
ATOM 1580 C CA . TYR A 1 203 ? -12.865 5.147 11.886 1.00 95.25 203 TYR A CA 1
ATOM 1581 C C . TYR A 1 203 ? -13.063 6.379 10.996 1.00 95.25 203 TYR A C 1
ATOM 1583 O O . TYR A 1 203 ? -13.590 6.244 9.896 1.00 95.25 203 TYR A O 1
ATOM 1591 N N . ARG A 1 204 ? -12.567 7.562 11.397 1.00 93.88 204 ARG A N 1
ATOM 1592 C CA . ARG A 1 204 ? -12.624 8.773 10.555 1.00 93.88 204 ARG A CA 1
ATOM 1593 C C . ARG A 1 204 ? -11.969 8.542 9.194 1.00 93.88 204 ARG A C 1
ATOM 1595 O O . ARG A 1 204 ? -12.537 8.894 8.163 1.00 93.88 204 ARG A O 1
ATOM 1602 N N . LYS A 1 205 ? -10.760 7.972 9.184 1.00 92.06 205 LYS A N 1
ATOM 1603 C CA . LYS A 1 205 ? -10.024 7.682 7.944 1.00 92.06 205 LYS A CA 1
ATOM 1604 C C . LYS A 1 205 ? -10.828 6.781 7.015 1.00 92.06 205 LYS A C 1
ATOM 1606 O O . LYS A 1 205 ? -10.905 7.071 5.824 1.00 92.06 205 LYS A O 1
ATOM 1611 N N . TRP A 1 206 ? -11.432 5.730 7.563 1.00 93.94 206 TRP A N 1
ATOM 1612 C CA . TRP A 1 206 ? -12.305 4.832 6.821 1.00 93.94 206 TRP A CA 1
ATOM 1613 C C . TRP A 1 206 ? -13.571 5.536 6.322 1.00 93.94 206 TRP A C 1
ATOM 1615 O O . TRP A 1 206 ? -13.871 5.439 5.138 1.00 93.94 206 TRP A O 1
ATOM 1625 N N . TYR A 1 207 ? -14.248 6.313 7.167 1.00 93.12 207 TYR A N 1
ATOM 1626 C CA . TYR A 1 207 ? -15.489 7.022 6.843 1.00 93.12 207 TYR A CA 1
ATOM 1627 C C . TYR A 1 207 ? -15.341 7.930 5.612 1.00 93.12 207 TYR A C 1
ATOM 1629 O O . TYR A 1 207 ? -16.148 7.865 4.685 1.00 93.12 207 TYR A O 1
ATOM 1637 N N . PHE A 1 208 ? -14.260 8.716 5.550 1.00 90.75 208 PHE A N 1
ATOM 1638 C CA . PHE A 1 208 ? -13.964 9.548 4.378 1.00 90.75 208 PHE A CA 1
ATOM 1639 C C . PHE A 1 208 ? -13.456 8.731 3.185 1.00 90.75 208 PHE A C 1
ATOM 1641 O O . PHE A 1 208 ? -13.832 9.013 2.048 1.00 90.75 208 PHE A O 1
ATOM 1648 N N . ALA A 1 209 ? -12.621 7.710 3.411 1.00 88.75 209 ALA A N 1
ATOM 1649 C CA . ALA A 1 209 ? -12.113 6.848 2.341 1.00 88.75 209 ALA A CA 1
ATOM 1650 C C . ALA A 1 209 ? -13.239 6.105 1.601 1.00 88.75 209 ALA A C 1
ATOM 1652 O O . ALA A 1 209 ? -13.222 6.065 0.369 1.00 88.75 209 ALA A O 1
ATOM 1653 N N . ALA A 1 210 ? -14.214 5.586 2.350 1.00 89.06 210 ALA A N 1
ATOM 1654 C CA . ALA A 1 210 ? -15.413 4.918 1.853 1.00 89.06 210 ALA A CA 1
ATOM 1655 C C . ALA A 1 210 ? -16.497 5.895 1.354 1.00 89.06 210 ALA A C 1
ATOM 1657 O O . ALA A 1 210 ? -17.495 5.448 0.799 1.00 89.06 210 ALA A O 1
ATOM 1658 N N . GLN A 1 211 ? -16.281 7.212 1.488 1.00 88.06 211 GLN A N 1
ATOM 1659 C CA . GLN A 1 211 ? -17.175 8.292 1.037 1.00 88.06 211 GLN A CA 1
ATOM 1660 C C . GLN A 1 211 ? -18.561 8.308 1.704 1.00 88.06 211 GLN A C 1
ATOM 1662 O O . GLN A 1 211 ? -19.520 8.822 1.129 1.00 88.06 211 GLN A O 1
ATOM 1667 N N . LEU A 1 212 ? -18.664 7.804 2.935 1.00 85.75 212 LEU A N 1
ATOM 1668 C CA . LEU A 1 212 ? -19.921 7.806 3.693 1.00 85.75 212 LEU A CA 1
ATOM 1669 C C . LEU A 1 212 ? -20.367 9.221 4.097 1.00 85.75 212 LEU A C 1
ATOM 1671 O O . LEU A 1 212 ? -21.542 9.451 4.361 1.00 85.75 212 LEU A O 1
ATOM 1675 N N . ASP A 1 213 ? -19.451 10.195 4.064 1.00 79.88 213 ASP A N 1
ATOM 1676 C CA . ASP A 1 213 ? -19.762 11.614 4.253 1.00 79.88 213 ASP A CA 1
ATOM 1677 C C . ASP A 1 213 ? -20.746 12.167 3.219 1.00 79.88 213 ASP A C 1
ATOM 1679 O O . ASP A 1 213 ? -21.490 13.101 3.521 1.00 79.88 213 ASP A O 1
ATOM 1683 N N . LEU A 1 214 ? -20.744 11.609 2.006 1.00 76.62 214 LEU A N 1
ATOM 1684 C CA . LEU A 1 214 ? -21.675 11.995 0.952 1.00 76.62 214 LEU A CA 1
ATOM 1685 C C . LEU A 1 214 ? -23.076 11.447 1.218 1.00 76.62 214 LEU A C 1
ATOM 1687 O O . LEU A 1 214 ? -24.048 12.174 1.020 1.00 76.62 214 LEU A O 1
ATOM 1691 N N . ASP A 1 215 ? -23.170 10.204 1.687 1.00 68.44 215 ASP A N 1
ATOM 1692 C CA . ASP A 1 215 ? -24.447 9.553 1.979 1.00 68.44 215 ASP A CA 1
ATOM 1693 C C . ASP A 1 215 ? -25.154 10.247 3.150 1.00 68.44 215 ASP A C 1
ATOM 1695 O O . ASP A 1 215 ? -26.323 10.623 3.032 1.00 68.44 215 ASP A O 1
ATOM 1699 N N . ASP A 1 216 ? -24.419 10.531 4.231 1.00 72.19 216 ASP A N 1
ATOM 1700 C CA . ASP A 1 216 ? -24.949 11.264 5.385 1.00 72.19 216 ASP A CA 1
ATOM 1701 C C . ASP A 1 216 ? -25.369 12.699 4.988 1.00 72.19 216 ASP A C 1
ATOM 1703 O O . ASP A 1 216 ? -26.431 13.172 5.387 1.00 72.19 216 ASP A O 1
ATOM 1707 N N . ALA A 1 217 ? -24.606 13.385 4.124 1.00 65.62 217 ALA A N 1
ATOM 1708 C CA . ALA A 1 217 ? -24.961 14.730 3.654 1.00 65.62 217 ALA A CA 1
ATOM 1709 C C . ALA A 1 217 ? -26.218 14.762 2.760 1.00 65.62 217 ALA A C 1
ATOM 1711 O O . ALA A 1 217 ? -26.921 15.775 2.722 1.00 65.62 217 ALA A O 1
ATOM 1712 N N . VAL A 1 218 ? -26.507 13.689 2.015 1.00 59.91 218 VAL A N 1
ATOM 1713 C CA . VAL A 1 218 ? -27.762 13.552 1.255 1.00 59.91 218 VAL A CA 1
ATOM 1714 C C . VAL A 1 218 ? -28.931 13.271 2.202 1.00 59.91 218 VAL A C 1
ATOM 1716 O O . VAL A 1 218 ? -29.996 13.870 2.035 1.00 59.91 218 VAL A O 1
ATOM 1719 N N . GLY A 1 219 ? -28.722 12.434 3.222 1.00 57.88 219 GLY A N 1
ATOM 1720 C CA . GLY A 1 219 ? -29.693 12.194 4.293 1.00 57.88 219 GLY A CA 1
ATOM 1721 C C . GLY A 1 219 ? -30.096 13.482 5.017 1.00 57.88 219 GLY A C 1
ATOM 1722 O O . GLY A 1 219 ? -31.282 13.806 5.078 1.00 57.88 219 GLY A O 1
ATOM 1723 N N . ASP A 1 220 ? -29.117 14.280 5.451 1.00 57.00 220 ASP A N 1
ATOM 1724 C CA . ASP A 1 220 ? -29.338 15.550 6.159 1.00 57.00 220 ASP A CA 1
ATOM 1725 C C . ASP A 1 220 ? -30.164 16.557 5.326 1.00 57.00 220 ASP A C 1
ATOM 1727 O O . ASP A 1 220 ? -31.022 17.277 5.850 1.00 57.00 220 ASP A O 1
ATOM 1731 N N . ARG A 1 221 ? -29.963 16.599 4.000 1.00 56.47 221 ARG A N 1
ATOM 1732 C CA . ARG A 1 221 ? -30.731 17.475 3.087 1.00 56.47 221 ARG A CA 1
ATOM 1733 C C . ARG A 1 221 ? -32.183 17.034 2.917 1.00 56.47 221 ARG A C 1
ATOM 1735 O O . ARG A 1 221 ? -33.050 17.884 2.734 1.00 56.47 221 ARG A O 1
ATOM 1742 N N . ASN A 1 222 ? -32.447 15.733 2.981 1.00 53.00 222 ASN A N 1
ATOM 1743 C CA . ASN A 1 222 ? -33.804 15.201 2.884 1.00 53.00 222 ASN A CA 1
ATOM 1744 C C . ASN A 1 222 ? -34.593 15.412 4.186 1.00 53.00 222 ASN A C 1
ATOM 1746 O O . ASN A 1 222 ? -35.794 15.670 4.133 1.00 53.00 222 ASN A O 1
ATOM 1750 N N . VAL A 1 223 ? -33.924 15.369 5.344 1.00 53.19 223 VAL A N 1
ATOM 1751 C CA . VAL A 1 223 ? -34.542 15.596 6.664 1.00 53.19 223 VAL A CA 1
ATOM 1752 C C . VAL A 1 223 ? -34.840 17.082 6.921 1.00 53.19 223 VAL A C 1
ATOM 1754 O O . VAL A 1 223 ? -35.835 17.411 7.561 1.00 53.19 223 VAL A O 1
ATOM 1757 N N . THR A 1 224 ? -34.039 18.005 6.377 1.00 47.88 224 THR A N 1
ATOM 1758 C CA . THR A 1 224 ? -34.170 19.462 6.614 1.00 47.88 224 THR A CA 1
ATOM 1759 C C . THR A 1 224 ? -35.267 20.176 5.806 1.00 47.88 224 THR A C 1
ATOM 1761 O O . THR A 1 224 ? -35.399 21.395 5.901 1.00 47.88 224 THR A O 1
ATOM 1764 N N . GLY A 1 225 ? -36.111 19.457 5.057 1.00 41.84 225 GLY A N 1
ATOM 1765 C CA . GLY A 1 225 ? -37.425 19.969 4.648 1.00 41.84 225 GLY A CA 1
ATOM 1766 C C . GLY A 1 225 ? -37.447 21.219 3.753 1.00 41.84 225 GLY A C 1
ATOM 1767 O O . GLY A 1 225 ? -38.466 21.911 3.727 1.00 41.84 225 GLY A O 1
ATOM 1768 N N . LEU A 1 226 ? -36.399 21.520 2.973 1.00 37.81 226 LEU A N 1
ATOM 1769 C CA . LEU A 1 226 ? -36.550 22.454 1.849 1.00 37.81 226 LEU A CA 1
ATOM 1770 C C . LEU A 1 226 ? -37.268 21.739 0.701 1.00 37.81 226 LEU A C 1
ATOM 1772 O O . LEU A 1 226 ? -36.659 21.155 -0.195 1.00 37.81 226 LEU A O 1
ATOM 1776 N N . GLY A 1 227 ? -38.598 21.789 0.756 1.00 39.84 227 GLY A N 1
ATOM 1777 C CA . GLY A 1 227 ? -39.482 21.311 -0.292 1.00 39.84 227 GLY A CA 1
ATOM 1778 C C . GLY A 1 227 ? -39.167 21.961 -1.637 1.00 39.84 227 GLY A C 1
ATOM 1779 O O . GLY A 1 227 ? -39.568 23.087 -1.910 1.00 39.84 227 GLY A O 1
ATOM 1780 N N . SER A 1 228 ? -38.535 21.203 -2.525 1.00 29.53 228 SER A N 1
ATOM 1781 C CA . SER A 1 228 ? -38.797 21.333 -3.950 1.00 29.53 228 SER A CA 1
ATOM 1782 C C . SER A 1 228 ? -39.360 20.009 -4.434 1.00 29.53 228 SER A C 1
ATOM 1784 O O . SER A 1 228 ? -38.647 19.022 -4.608 1.00 29.53 228 SER A O 1
ATOM 1786 N N . ARG A 1 229 ? -40.685 19.997 -4.619 1.00 36.22 229 ARG A N 1
ATOM 1787 C CA . ARG A 1 229 ? -41.371 19.051 -5.497 1.00 36.22 229 ARG A CA 1
ATOM 1788 C C . ARG A 1 229 ? -40.788 19.226 -6.901 1.00 36.22 229 ARG A C 1
ATOM 1790 O O . ARG A 1 229 ? -41.330 19.972 -7.708 1.00 36.22 229 ARG A O 1
ATOM 1797 N N . SER A 1 230 ? -39.697 18.528 -7.187 1.00 30.56 230 SER A N 1
ATOM 1798 C CA . SER A 1 230 ? -39.340 18.168 -8.551 1.00 30.56 230 SER A CA 1
ATOM 1799 C C . SER A 1 230 ? -39.814 16.739 -8.764 1.00 30.56 230 SER A C 1
ATOM 1801 O O . SER A 1 230 ? -39.257 15.779 -8.235 1.00 30.56 230 SER A O 1
ATOM 1803 N N . THR A 1 231 ? -40.931 16.632 -9.473 1.00 28.88 231 THR A N 1
ATOM 1804 C CA . THR A 1 231 ? -41.417 15.418 -10.126 1.00 28.88 231 THR A CA 1
ATOM 1805 C C . THR A 1 231 ? -40.262 14.615 -10.705 1.00 28.88 231 THR A C 1
ATOM 1807 O O . THR A 1 231 ? -39.536 15.164 -11.527 1.00 28.88 231 THR A O 1
ATOM 1810 N N . SER A 1 232 ? -40.127 13.344 -10.310 1.00 34.72 232 SER A N 1
ATOM 1811 C CA . SER A 1 232 ? -39.369 12.301 -11.018 1.00 34.72 232 SER A CA 1
ATOM 1812 C C . SER A 1 232 ? -38.167 12.813 -11.820 1.00 34.72 232 SER A C 1
ATOM 1814 O O . SER A 1 232 ? -38.064 12.582 -13.023 1.00 34.72 232 SER A O 1
ATOM 1816 N N . ALA A 1 233 ? -37.265 13.541 -11.164 1.00 28.28 233 ALA A N 1
ATOM 1817 C CA . ALA A 1 233 ? -35.982 13.883 -11.745 1.00 28.28 233 ALA A CA 1
ATOM 1818 C C . ALA A 1 233 ? -35.047 12.739 -11.383 1.00 28.28 233 ALA A C 1
ATOM 1820 O O . ALA A 1 233 ? -34.743 12.519 -10.211 1.00 28.28 233 ALA A O 1
ATOM 1821 N N . ALA A 1 234 ? -34.686 11.966 -12.404 1.00 28.89 234 ALA A N 1
ATOM 1822 C CA . ALA A 1 234 ? -33.733 10.880 -12.330 1.00 28.89 234 ALA A CA 1
ATOM 1823 C C . ALA A 1 234 ? -32.579 11.216 -11.380 1.00 28.89 234 ALA A C 1
ATOM 1825 O O . ALA A 1 234 ? -32.000 12.302 -11.458 1.00 28.89 234 ALA A O 1
ATOM 1826 N N . ILE A 1 235 ? -32.238 10.245 -10.528 1.00 35.09 235 ILE A N 1
ATOM 1827 C CA . ILE A 1 235 ? -30.910 10.106 -9.930 1.00 35.09 235 ILE A CA 1
ATOM 1828 C C . ILE A 1 235 ? -29.912 10.573 -10.999 1.00 35.09 235 ILE A C 1
ATOM 1830 O O . ILE A 1 235 ? -29.861 9.932 -12.056 1.00 35.09 235 ILE A O 1
ATOM 1834 N N . PRO A 1 236 ? -29.177 11.691 -10.822 1.00 28.83 236 PRO A N 1
ATOM 1835 C CA . PRO A 1 236 ? -28.157 12.036 -11.791 1.00 28.83 236 PRO A CA 1
ATOM 1836 C C . PRO A 1 236 ? -27.227 10.827 -11.817 1.00 28.83 236 PRO A C 1
ATOM 1838 O O . PRO A 1 236 ? -26.786 10.379 -10.751 1.00 28.83 236 PRO A O 1
ATOM 1841 N N . PRO A 1 237 ? -26.999 10.211 -12.987 1.00 29.17 237 PRO A N 1
ATOM 1842 C CA . PRO A 1 237 ? -26.205 9.007 -13.031 1.00 29.17 237 PRO A CA 1
ATOM 1843 C C . PRO A 1 237 ? -24.860 9.356 -12.400 1.00 29.17 237 PRO A C 1
ATOM 1845 O O . PRO A 1 237 ? -24.206 10.310 -12.823 1.00 29.17 237 PRO A O 1
ATOM 1848 N N . ARG A 1 238 ? -24.410 8.559 -11.422 1.00 47.62 238 ARG A N 1
ATOM 1849 C CA . ARG A 1 238 ? -23.059 8.620 -10.818 1.00 47.62 238 ARG A CA 1
ATOM 1850 C C . ARG A 1 238 ? -21.913 8.440 -11.850 1.00 47.62 238 ARG A C 1
ATOM 1852 O O . ARG A 1 238 ? -20.748 8.274 -11.491 1.00 47.62 238 ARG A O 1
ATOM 1859 N N . HIS A 1 239 ? -22.247 8.483 -13.141 1.00 35.12 239 HIS A N 1
ATOM 1860 C CA . HIS A 1 239 ? -21.425 8.359 -14.333 1.00 35.12 239 HIS A CA 1
ATOM 1861 C C . HIS A 1 239 ? -21.252 9.673 -15.121 1.00 35.12 239 HIS A C 1
ATOM 1863 O O . HIS A 1 239 ? -20.827 9.615 -16.273 1.00 35.12 239 HIS A O 1
ATOM 1869 N N . SER A 1 240 ? -21.506 10.860 -14.559 1.00 30.84 240 SER A N 1
ATOM 1870 C CA . SER A 1 240 ? -20.968 12.081 -15.176 1.00 30.84 240 SER A CA 1
ATOM 1871 C C . SER A 1 240 ? -19.469 12.191 -14.866 1.00 30.84 240 SER A C 1
ATOM 1873 O O . SER A 1 240 ? -19.031 12.575 -13.784 1.00 30.84 240 SER A O 1
ATOM 1875 N N . ASN A 1 241 ? -18.648 11.824 -15.851 1.00 36.22 241 ASN A N 1
ATOM 1876 C CA . ASN A 1 241 ? -17.189 11.975 -15.841 1.00 36.22 241 ASN A CA 1
ATOM 1877 C C . ASN A 1 241 ? -16.724 13.451 -15.940 1.00 36.22 241 ASN A C 1
ATOM 1879 O O . ASN A 1 241 ? -15.577 13.703 -16.297 1.00 36.22 241 ASN A O 1
ATOM 1883 N N . GLU A 1 242 ? -17.588 14.418 -15.620 1.00 34.16 242 GLU A N 1
ATOM 1884 C CA . GLU A 1 242 ? -17.368 15.858 -15.808 1.00 34.16 242 GLU A CA 1
ATOM 1885 C C . GLU A 1 242 ? -17.800 16.668 -14.574 1.00 34.16 242 GLU A C 1
ATOM 1887 O O . GLU A 1 242 ? -18.511 17.659 -14.676 1.00 34.16 242 GLU A O 1
ATOM 1892 N N . SER A 1 243 ? -17.381 16.256 -13.376 1.00 40.12 243 SER A N 1
ATOM 1893 C CA . SER A 1 243 ? -17.276 17.204 -12.257 1.00 40.12 243 SER A CA 1
ATOM 1894 C C . SER A 1 243 ? -15.852 17.755 -12.225 1.00 40.12 243 SER A C 1
ATOM 1896 O O . SER A 1 243 ? -14.873 17.005 -12.167 1.00 40.12 243 SER A O 1
ATOM 1898 N N . THR A 1 244 ? -15.729 19.075 -12.345 1.00 43.16 244 THR A N 1
ATOM 1899 C CA . THR A 1 244 ? -14.451 19.788 -12.427 1.00 43.16 244 THR A CA 1
ATOM 1900 C C . THR A 1 244 ? -13.660 19.566 -11.129 1.00 43.16 244 THR A C 1
ATOM 1902 O O . THR A 1 244 ? -14.174 19.800 -10.039 1.00 43.16 244 THR A O 1
ATOM 1905 N N . GLU A 1 245 ? -12.400 19.116 -11.230 1.00 42.50 245 GLU A N 1
ATOM 1906 C CA . GLU A 1 245 ? -11.494 18.816 -10.098 1.00 42.50 245 GLU A CA 1
ATOM 1907 C C . GLU A 1 245 ? -11.518 19.814 -8.906 1.00 42.50 245 GLU A C 1
ATOM 1909 O O . GLU A 1 245 ? -11.476 19.326 -7.776 1.00 42.50 245 GLU A O 1
ATOM 1914 N N . PRO A 1 246 ? -11.614 21.153 -9.088 1.00 43.50 246 PRO A N 1
ATOM 1915 C CA . PRO A 1 246 ? -11.730 22.114 -7.981 1.00 43.50 246 PRO A CA 1
ATOM 1916 C C . PRO A 1 246 ? -12.988 21.965 -7.104 1.00 43.50 246 PRO A C 1
ATOM 1918 O O . PRO A 1 246 ? -12.895 22.148 -5.889 1.00 43.50 246 PRO A O 1
ATOM 1921 N N . GLU A 1 247 ? -14.144 21.583 -7.658 1.00 50.66 247 GLU A N 1
ATOM 1922 C CA . GLU A 1 247 ? -15.383 21.451 -6.870 1.00 50.66 247 GLU A CA 1
ATOM 1923 C C . GLU A 1 247 ? -15.313 20.251 -5.914 1.00 50.66 247 GLU A C 1
ATOM 1925 O O . GLU A 1 247 ? -15.731 20.328 -4.761 1.00 50.66 247 GLU A O 1
ATOM 1930 N N . LEU A 1 248 ? -14.718 19.136 -6.350 1.00 53.22 248 LEU A N 1
ATOM 1931 C CA . LEU A 1 248 ? -14.570 17.917 -5.541 1.00 53.22 248 LEU A CA 1
ATOM 1932 C C . LEU A 1 248 ? -13.635 18.108 -4.333 1.00 53.22 248 LEU A C 1
ATOM 1934 O O . LEU A 1 248 ? -13.848 17.487 -3.287 1.00 53.22 248 LEU A O 1
ATOM 1938 N N . THR A 1 249 ? -12.619 18.965 -4.470 1.00 52.12 249 THR A N 1
ATOM 1939 C CA . THR A 1 249 ? -11.644 19.285 -3.413 1.00 52.12 249 THR A CA 1
ATOM 1940 C C . THR A 1 249 ? -12.169 20.232 -2.380 1.00 52.12 249 THR A C 1
ATOM 1942 O O . THR A 1 249 ? -12.059 19.960 -1.187 1.00 52.12 249 THR A O 1
ATOM 1945 N N . GLU A 1 250 ? -12.791 21.307 -2.851 1.00 57.38 250 GLU A N 1
ATOM 1946 C CA . GLU A 1 250 ? -13.443 22.267 -1.984 1.00 57.38 250 GLU A CA 1
ATOM 1947 C C . GLU A 1 250 ? -14.544 21.558 -1.178 1.00 57.38 250 GLU A C 1
ATOM 1949 O O . GLU A 1 250 ? -14.734 21.825 0.006 1.00 57.38 250 GLU A O 1
ATOM 1954 N N . ASN A 1 251 ? -15.185 20.543 -1.768 1.00 74.00 251 ASN A N 1
ATOM 1955 C CA . ASN A 1 251 ? -16.132 19.676 -1.076 1.00 74.00 251 ASN A CA 1
ATOM 1956 C C . ASN A 1 251 ? -15.499 18.763 -0.011 1.00 74.00 251 ASN A C 1
ATOM 1958 O O . ASN A 1 251 ? -16.171 18.471 0.976 1.00 74.00 251 ASN A O 1
ATOM 1962 N N . LEU A 1 252 ? -14.266 18.259 -0.173 1.00 80.88 252 LEU A N 1
ATOM 1963 C CA . LEU A 1 252 ? -13.609 17.409 0.841 1.00 80.88 252 LEU A CA 1
ATOM 1964 C C . LEU A 1 252 ? -13.149 18.216 2.049 1.00 80.88 252 LEU A C 1
ATOM 1966 O O . LEU A 1 252 ? -13.497 17.857 3.167 1.00 80.88 252 LEU A O 1
ATOM 1970 N N . GLU A 1 253 ? -12.450 19.327 1.836 1.00 82.62 253 GLU A N 1
ATOM 1971 C CA . GLU A 1 253 ? -11.998 20.185 2.937 1.00 82.62 253 GLU A CA 1
ATOM 1972 C C . GLU A 1 253 ? -13.187 20.725 3.742 1.00 82.62 253 GLU A C 1
ATOM 1974 O O . GLU A 1 253 ? -13.178 20.683 4.973 1.00 82.62 253 GLU A O 1
ATOM 1979 N N . LYS A 1 254 ? -14.271 21.129 3.061 1.00 84.56 254 LYS A N 1
ATOM 1980 C CA . LYS A 1 254 ? -15.529 21.505 3.722 1.00 84.56 254 LYS A CA 1
ATOM 1981 C C . LYS A 1 254 ? -16.159 20.341 4.492 1.00 84.56 254 LYS A C 1
ATOM 1983 O O . LYS A 1 254 ? -16.692 20.562 5.573 1.00 84.56 254 LYS A O 1
ATOM 1988 N N . ALA A 1 255 ? -16.130 19.117 3.962 1.00 85.62 255 ALA A N 1
ATOM 1989 C CA . ALA A 1 255 ? -16.662 17.946 4.664 1.00 85.62 255 ALA A CA 1
ATOM 1990 C C . ALA A 1 255 ? -15.832 17.595 5.909 1.00 85.62 255 ALA A C 1
ATOM 1992 O O . ALA A 1 255 ? -16.395 17.283 6.957 1.00 85.62 255 ALA A O 1
ATOM 1993 N N . GLU A 1 256 ? -14.507 17.706 5.826 1.00 89.25 256 GLU A N 1
ATOM 1994 C CA . GLU A 1 256 ? -13.610 17.517 6.964 1.00 89.25 256 GLU A CA 1
ATOM 1995 C C . GLU A 1 256 ? -13.787 18.595 8.039 1.00 89.25 256 GLU A C 1
ATOM 1997 O O . GLU A 1 256 ? -13.755 18.270 9.228 1.00 89.25 256 GLU A O 1
ATOM 2002 N N . ALA A 1 257 ? -14.014 19.850 7.637 1.00 89.44 257 ALA A N 1
ATOM 2003 C CA . ALA A 1 257 ? -14.348 20.937 8.552 1.00 89.44 257 ALA A CA 1
ATOM 2004 C C . ALA A 1 257 ? -15.683 20.671 9.265 1.00 89.44 257 ALA A C 1
ATOM 2006 O O . ALA A 1 257 ? -15.707 20.629 10.491 1.00 89.44 257 ALA A O 1
ATOM 2007 N N . ARG A 1 258 ? -16.750 20.337 8.519 1.00 89.00 258 ARG A N 1
ATOM 2008 C CA . ARG A 1 258 ? -18.054 19.960 9.101 1.00 89.00 258 ARG A CA 1
ATOM 2009 C C . ARG A 1 258 ? -17.946 18.794 10.079 1.00 89.00 258 ARG A C 1
ATOM 2011 O O . ARG A 1 258 ? -18.611 18.788 11.108 1.00 89.00 258 ARG A O 1
ATOM 2018 N N . TRP A 1 259 ? -17.120 17.798 9.765 1.00 91.50 259 TRP A N 1
ATOM 2019 C CA . TRP A 1 259 ? -16.850 16.693 10.680 1.00 91.50 259 TRP A CA 1
ATOM 2020 C C . TRP A 1 259 ? -16.186 17.177 11.965 1.00 91.50 259 TRP A C 1
ATOM 2022 O O . TRP A 1 259 ? -16.596 16.777 13.050 1.00 91.50 259 TRP A O 1
ATOM 2032 N N . ARG A 1 260 ? -15.169 18.038 11.861 1.00 92.38 260 ARG A N 1
ATOM 2033 C CA . ARG A 1 260 ? -14.486 18.592 13.034 1.00 92.38 260 ARG A CA 1
ATOM 2034 C C . ARG A 1 260 ? -15.456 19.381 13.914 1.00 92.38 260 ARG A C 1
ATOM 2036 O O . ARG A 1 260 ? -15.449 19.173 15.124 1.00 92.38 260 ARG A O 1
ATOM 2043 N N . ASP A 1 261 ? -16.309 20.205 13.314 1.00 91.62 261 ASP A N 1
ATOM 2044 C CA . ASP A 1 261 ? -17.319 20.987 14.032 1.00 91.62 261 ASP A CA 1
ATOM 2045 C C . ASP A 1 261 ? -18.324 20.061 14.732 1.00 91.62 261 ASP A C 1
ATOM 2047 O O . ASP A 1 261 ? -18.491 20.143 15.948 1.00 91.62 261 ASP A O 1
ATOM 2051 N N . ARG A 1 262 ? -18.855 19.060 14.013 1.00 91.00 262 ARG A N 1
ATOM 2052 C CA . ARG A 1 262 ? -19.738 18.020 14.571 1.00 91.00 262 ARG A CA 1
ATOM 2053 C C . ARG A 1 262 ? -19.105 17.295 15.764 1.00 91.00 262 ARG A C 1
ATOM 2055 O O . ARG A 1 262 ? -19.775 17.054 16.762 1.00 91.00 262 ARG A O 1
ATOM 2062 N N . MET A 1 263 ? -17.822 16.936 15.682 1.00 92.88 263 MET A N 1
ATOM 2063 C CA . MET A 1 263 ? -17.117 16.246 16.772 1.00 92.88 263 MET A CA 1
ATOM 2064 C C . MET A 1 263 ? -16.848 17.160 17.974 1.00 92.88 263 MET A C 1
ATOM 2066 O O . MET A 1 263 ? -16.890 16.704 19.123 1.00 92.88 263 MET A O 1
ATOM 2070 N N . ASN A 1 264 ? -16.606 18.449 17.735 1.00 90.00 264 ASN A N 1
ATOM 2071 C CA . ASN A 1 264 ? -16.429 19.436 18.796 1.00 90.00 264 ASN A CA 1
ATOM 2072 C C . ASN A 1 264 ? -17.744 19.692 19.545 1.00 90.00 264 ASN A C 1
ATOM 2074 O O . ASN A 1 264 ? -17.754 19.621 20.773 1.00 90.00 264 ASN A O 1
ATOM 2078 N N . GLU A 1 265 ? -18.843 19.897 18.817 1.00 92.62 265 GLU A N 1
ATOM 2079 C CA . GLU A 1 265 ? -20.181 20.183 19.361 1.00 92.62 265 GLU A CA 1
ATOM 2080 C C . GLU A 1 265 ? -20.856 18.966 20.013 1.00 92.62 265 GLU A C 1
ATOM 2082 O O . GLU A 1 265 ? -21.793 19.112 20.795 1.00 92.62 265 GLU A O 1
ATOM 2087 N N . MET A 1 266 ? -20.369 17.756 19.727 1.00 94.19 266 MET A N 1
ATOM 2088 C CA . MET A 1 266 ? -20.925 16.512 20.252 1.00 94.19 266 MET A CA 1
ATOM 2089 C C . MET A 1 266 ? -20.992 16.501 21.797 1.00 94.19 266 MET A C 1
ATOM 2091 O O . MET A 1 266 ? -19.958 16.705 22.444 1.00 94.19 266 MET A O 1
ATOM 2095 N N . PRO A 1 267 ? -22.141 16.178 22.418 1.00 95.81 267 PRO A N 1
ATOM 2096 C CA . PRO A 1 267 ? -22.248 16.058 23.872 1.00 95.81 267 PRO A CA 1
ATOM 2097 C C . PRO A 1 267 ? -21.255 15.045 24.461 1.00 95.81 267 PRO A C 1
ATOM 2099 O O . PRO A 1 267 ? -20.907 14.051 23.825 1.00 95.81 267 PRO A O 1
ATOM 2102 N N . HIS A 1 268 ? -20.804 15.255 25.700 1.00 95.62 268 HIS A N 1
ATOM 2103 C CA . HIS A 1 268 ? -19.862 14.329 26.346 1.00 95.62 268 HIS A CA 1
ATOM 2104 C C . HIS A 1 268 ? -20.437 12.920 26.515 1.00 95.62 268 HIS A C 1
ATOM 2106 O O . HIS A 1 268 ? -19.728 11.948 26.268 1.00 95.62 268 HIS A O 1
ATOM 2112 N N . TYR A 1 269 ? -21.726 12.823 26.839 1.00 95.69 269 TYR A N 1
ATOM 2113 C CA . TYR A 1 269 ? -22.455 11.558 26.905 1.00 95.69 269 TYR A CA 1
ATOM 2114 C C . TYR A 1 269 ? -22.404 10.795 25.569 1.00 95.69 269 TYR A C 1
ATOM 2116 O O . TYR A 1 269 ? -22.081 9.612 25.529 1.00 95.69 269 TYR A O 1
ATOM 2124 N N . GLU A 1 270 ? -22.609 11.493 24.447 1.00 95.56 270 GLU A N 1
ATOM 2125 C CA . GLU A 1 270 ? -22.509 10.922 23.097 1.00 95.56 270 GLU A CA 1
ATOM 2126 C C . GLU A 1 270 ? -21.094 10.411 22.791 1.00 95.56 270 GLU A C 1
ATOM 2128 O O . GLU A 1 270 ? -20.926 9.314 22.257 1.00 95.56 270 GLU A O 1
ATOM 2133 N N . LYS A 1 271 ? -20.061 11.176 23.176 1.00 96.75 271 LYS A N 1
ATOM 2134 C CA . LYS A 1 271 ? -18.658 10.765 23.008 1.00 96.75 271 LYS A CA 1
ATOM 2135 C C . LYS A 1 271 ? -18.363 9.467 23.765 1.00 96.75 271 LYS A C 1
ATOM 2137 O O . LYS A 1 271 ? -17.697 8.588 23.218 1.00 96.75 271 LYS A O 1
ATOM 2142 N N . VAL A 1 272 ? -18.859 9.339 25.000 1.00 97.69 272 VAL A N 1
ATOM 2143 C CA . VAL A 1 272 ? -18.743 8.102 25.790 1.00 97.69 272 VAL A CA 1
ATOM 2144 C C . VAL A 1 272 ? -19.513 6.967 25.122 1.00 97.69 272 VAL A C 1
ATOM 2146 O O . VAL A 1 272 ? -18.945 5.893 24.956 1.00 97.69 272 VAL A O 1
ATOM 2149 N N . ARG A 1 273 ? -20.750 7.198 24.666 1.00 97.50 273 ARG A N 1
ATOM 2150 C CA . ARG A 1 273 ? -21.563 6.166 24.006 1.00 97.50 273 ARG A CA 1
ATOM 2151 C C . ARG A 1 273 ? -20.905 5.612 22.746 1.00 97.50 273 ARG A C 1
ATOM 2153 O O . ARG A 1 273 ? -20.859 4.398 22.573 1.00 97.50 273 ARG A O 1
ATOM 2160 N N . GLN A 1 274 ? -20.323 6.468 21.905 1.00 97.50 274 GLN A N 1
ATOM 2161 C CA . GLN A 1 274 ? -19.570 6.020 20.728 1.00 97.50 274 GLN A CA 1
ATOM 2162 C C . GLN A 1 274 ? -18.321 5.211 21.102 1.00 97.50 274 GLN A C 1
ATOM 2164 O O . GLN A 1 274 ? -18.033 4.198 20.465 1.00 97.50 274 GLN A O 1
ATOM 2169 N N . LEU A 1 275 ? -17.585 5.630 22.139 1.00 98.19 275 LEU A N 1
ATOM 2170 C CA . LEU A 1 275 ? -16.436 4.875 22.645 1.00 98.19 275 LEU A CA 1
ATOM 2171 C C . LEU A 1 275 ? -16.857 3.505 23.188 1.00 98.19 275 LEU A C 1
ATOM 2173 O O . LEU A 1 275 ? -16.259 2.498 22.814 1.00 98.19 275 LEU A O 1
ATOM 2177 N N . ALA A 1 276 ? -17.893 3.464 24.026 1.00 98.19 276 ALA A N 1
ATOM 2178 C CA . ALA A 1 276 ? -18.426 2.241 24.613 1.00 98.19 276 ALA A CA 1
ATOM 2179 C C . ALA A 1 276 ? -18.919 1.272 23.528 1.00 98.19 276 ALA A C 1
ATOM 2181 O O . ALA A 1 276 ? -18.503 0.116 23.512 1.00 98.19 276 ALA A O 1
ATOM 2182 N N . LEU A 1 277 ? -19.703 1.755 22.557 1.00 98.19 277 LEU A N 1
ATOM 2183 C CA . LEU A 1 277 ? -20.196 0.941 21.443 1.00 98.19 277 LEU A CA 1
ATOM 2184 C C . LEU A 1 277 ? -19.050 0.363 20.603 1.00 98.19 277 LEU A C 1
ATOM 2186 O O . LEU A 1 277 ? -19.047 -0.830 20.300 1.00 98.19 277 LEU A O 1
ATOM 2190 N N . TYR A 1 278 ? -18.049 1.178 20.253 1.00 97.75 278 TYR A N 1
ATOM 2191 C CA . TYR A 1 278 ? -16.892 0.692 19.500 1.00 97.75 278 TYR A CA 1
ATOM 2192 C C . TYR A 1 278 ? -16.109 -0.373 20.281 1.00 97.75 278 TYR A C 1
ATOM 2194 O O . TYR A 1 278 ? -15.704 -1.384 19.705 1.00 97.75 278 TYR A O 1
ATOM 2202 N N . LEU A 1 279 ? -15.904 -0.172 21.588 1.00 97.56 279 LEU A N 1
ATOM 2203 C CA . LEU A 1 279 ? -15.193 -1.124 22.442 1.00 97.56 279 LEU A CA 1
ATOM 2204 C C . LEU A 1 279 ? -15.969 -2.431 22.629 1.00 97.56 279 LEU A C 1
ATOM 2206 O O . LEU A 1 279 ? -15.350 -3.486 22.552 1.00 97.56 279 LEU A O 1
ATOM 2210 N N . LEU A 1 280 ? -17.293 -2.390 22.798 1.00 97.62 280 LEU A N 1
ATOM 2211 C CA . LEU A 1 280 ? -18.142 -3.586 22.875 1.00 97.62 280 LEU A CA 1
ATOM 2212 C C . LEU A 1 280 ? -18.065 -4.416 21.586 1.00 97.62 280 LEU A C 1
ATOM 2214 O O . LEU A 1 280 ? -17.784 -5.617 21.634 1.00 97.62 280 LEU A O 1
ATOM 2218 N N . ILE A 1 281 ? -18.188 -3.759 20.425 1.00 97.56 281 ILE A N 1
ATOM 2219 C CA . ILE A 1 281 ? -18.004 -4.398 19.113 1.00 97.56 281 ILE A CA 1
ATOM 2220 C C . ILE A 1 281 ? -16.602 -5.014 19.012 1.00 97.56 281 ILE A C 1
ATOM 2222 O O . ILE A 1 281 ? -16.454 -6.171 18.622 1.00 97.56 281 ILE A O 1
ATOM 2226 N N . TRP A 1 282 ? -15.558 -4.266 19.377 1.00 95.81 282 TRP A N 1
ATOM 2227 C CA . TRP A 1 282 ? -14.171 -4.733 19.311 1.00 95.81 282 TRP A CA 1
ATOM 2228 C C . TRP A 1 282 ? -13.864 -5.876 20.296 1.00 95.81 282 TRP A C 1
ATOM 2230 O O . TRP A 1 282 ? -13.044 -6.759 19.998 1.00 95.81 282 TRP A O 1
ATOM 2240 N N . GLY A 1 283 ? -14.508 -5.863 21.464 1.00 94.56 283 GLY A N 1
ATOM 2241 C CA . GLY A 1 283 ? -14.408 -6.868 22.516 1.00 94.56 283 GLY A CA 1
ATOM 2242 C C . GLY A 1 283 ? -14.872 -8.233 22.025 1.00 94.56 283 GLY A C 1
ATOM 2243 O O . GLY A 1 283 ? -14.093 -9.186 22.059 1.00 94.56 283 GLY A O 1
ATOM 2244 N N . GLU A 1 284 ? -16.081 -8.301 21.466 1.00 94.75 284 GLU A N 1
ATOM 2245 C CA . GLU A 1 284 ? -16.674 -9.558 20.989 1.00 94.75 284 GLU A CA 1
ATOM 2246 C C . GLU A 1 284 ? -16.193 -9.995 19.607 1.00 94.75 284 GLU A C 1
ATOM 2248 O O . GLU A 1 284 ? -16.097 -11.190 19.322 1.00 94.75 284 GLU A O 1
ATOM 2253 N N . ALA A 1 285 ? -15.799 -9.056 18.745 1.00 94.81 285 ALA A N 1
ATOM 2254 C CA . ALA A 1 285 ? -15.305 -9.358 17.405 1.00 94.81 285 ALA A CA 1
ATOM 2255 C C . ALA A 1 285 ? -13.821 -9.777 17.375 1.00 94.81 285 ALA A C 1
ATOM 2257 O O . ALA A 1 285 ? -13.100 -9.469 16.421 1.00 94.81 285 ALA A O 1
ATOM 2258 N N . ALA A 1 286 ? -13.332 -10.488 18.399 1.00 88.38 286 ALA A N 1
ATOM 2259 C CA . ALA A 1 286 ? -11.918 -10.844 18.547 1.00 88.38 286 ALA A CA 1
ATOM 2260 C C . ALA A 1 286 ? -11.338 -11.570 17.317 1.00 88.38 286 ALA A C 1
ATOM 2262 O O . ALA A 1 286 ? -10.200 -11.314 16.918 1.00 88.38 286 ALA A O 1
ATOM 2263 N N . THR A 1 287 ? -12.138 -12.422 16.672 1.00 87.31 287 THR A N 1
ATOM 2264 C CA . THR A 1 287 ? -11.759 -13.176 15.465 1.00 87.31 287 THR A CA 1
ATOM 2265 C C . THR A 1 287 ? -11.681 -12.318 14.198 1.00 87.31 287 THR A C 1
ATOM 2267 O O . THR A 1 287 ? -11.017 -12.715 13.242 1.00 87.31 287 THR A O 1
ATOM 2270 N N . LEU A 1 288 ? -12.307 -11.136 14.192 1.00 91.00 288 LEU A N 1
ATOM 2271 C CA . LEU A 1 288 ? -12.384 -10.208 13.058 1.00 91.00 288 LEU A CA 1
ATOM 2272 C C . LEU A 1 288 ? -11.505 -8.960 13.245 1.00 91.00 288 LEU A C 1
ATOM 2274 O O . LEU A 1 288 ? -11.576 -8.019 12.459 1.00 91.00 288 LEU A O 1
ATOM 2278 N N . ARG A 1 289 ? -10.628 -8.920 14.256 1.00 90.69 289 ARG A N 1
ATOM 2279 C CA . ARG A 1 289 ? -9.743 -7.758 14.498 1.00 90.69 289 ARG A CA 1
ATOM 2280 C C . ARG A 1 289 ? -8.742 -7.492 13.369 1.00 90.69 289 ARG A C 1
ATOM 2282 O O . ARG A 1 289 ? -8.251 -6.375 13.246 1.00 90.69 289 ARG A O 1
ATOM 2289 N N . PHE A 1 290 ? -8.469 -8.491 12.528 1.00 88.25 290 PHE A N 1
ATOM 2290 C CA . PHE A 1 290 ? -7.674 -8.334 11.303 1.00 88.25 290 PHE A CA 1
ATOM 2291 C C . PHE A 1 290 ? -8.472 -7.749 10.128 1.00 88.25 290 PHE A C 1
ATOM 2293 O O . PHE A 1 290 ? -7.903 -7.495 9.068 1.00 88.25 290 PHE A O 1
ATOM 2300 N N . THR A 1 291 ? -9.769 -7.494 10.320 1.00 93.50 291 THR A N 1
ATOM 2301 C CA . THR A 1 291 ? -10.634 -6.814 9.355 1.00 93.50 291 THR A CA 1
ATOM 2302 C C . THR A 1 291 ? -11.182 -5.490 9.906 1.00 93.50 291 THR A C 1
ATOM 2304 O O . THR A 1 291 ? -12.380 -5.388 10.187 1.00 93.50 291 THR A O 1
ATOM 2307 N N . PRO A 1 292 ? -10.328 -4.475 10.147 1.00 93.12 292 PRO A N 1
ATOM 2308 C CA . PRO A 1 292 ? -10.734 -3.255 10.840 1.00 93.12 292 PRO A CA 1
ATOM 2309 C C . PRO A 1 292 ? -11.751 -2.417 10.055 1.00 93.12 292 PRO A C 1
ATOM 2311 O O . PRO A 1 292 ? -12.604 -1.786 10.674 1.00 93.12 292 PRO A O 1
ATOM 2314 N N . GLU A 1 293 ? -11.727 -2.428 8.721 1.00 94.56 293 GLU A N 1
ATOM 2315 C CA . GLU A 1 293 ? -12.723 -1.722 7.905 1.00 94.56 293 GLU A CA 1
ATOM 2316 C C . GLU A 1 293 ? -14.107 -2.379 8.007 1.00 94.56 293 GLU A C 1
ATOM 2318 O O . GLU A 1 293 ? -15.116 -1.678 8.066 1.00 94.56 293 GLU A O 1
ATOM 2323 N N . CYS A 1 294 ? -14.162 -3.711 8.133 1.00 95.25 294 CYS A N 1
ATOM 2324 C CA . CYS A 1 294 ? -15.402 -4.427 8.447 1.00 95.25 294 CYS A CA 1
ATOM 2325 C C . CYS A 1 294 ? -15.950 -4.017 9.823 1.00 95.25 294 CYS A C 1
ATOM 2327 O O . CYS A 1 294 ? -17.154 -3.820 9.973 1.00 95.25 294 CYS A O 1
ATOM 2329 N N . LEU A 1 295 ? -15.082 -3.850 10.829 1.00 95.81 295 LEU A N 1
ATOM 2330 C CA . LEU A 1 295 ? -15.499 -3.377 12.155 1.00 95.81 295 LEU A CA 1
ATOM 2331 C C . LEU A 1 295 ? -16.004 -1.933 12.114 1.00 95.81 295 LEU A C 1
ATOM 2333 O O . LEU A 1 295 ? -17.010 -1.627 12.746 1.00 95.81 295 LEU A O 1
ATOM 2337 N N . CYS A 1 296 ? -15.351 -1.060 11.342 1.00 96.25 296 CYS A N 1
ATOM 2338 C CA . CYS A 1 296 ? -15.813 0.313 11.142 1.00 96.25 296 CYS A CA 1
ATOM 2339 C C . CYS A 1 296 ? -17.201 0.346 10.485 1.00 96.25 296 CYS A C 1
ATOM 2341 O O . CYS A 1 296 ? -18.052 1.132 10.897 1.00 96.25 296 CYS A O 1
ATOM 2343 N N . PHE A 1 297 ? -17.453 -0.545 9.522 1.00 96.38 297 PHE A N 1
ATOM 2344 C CA . PHE A 1 297 ? -18.764 -0.694 8.894 1.00 96.38 297 PHE A CA 1
ATOM 2345 C C . PHE A 1 297 ? -19.844 -1.151 9.881 1.00 96.38 297 PHE A C 1
ATOM 2347 O O . PHE A 1 297 ? -20.897 -0.522 9.959 1.00 96.38 297 PHE A O 1
ATOM 2354 N N . ILE A 1 298 ? -19.570 -2.189 10.679 1.00 97.00 298 ILE A N 1
ATOM 2355 C CA . ILE A 1 298 ? -20.500 -2.660 11.720 1.00 97.00 298 ILE A CA 1
ATOM 2356 C C . ILE A 1 298 ? -20.779 -1.543 12.731 1.00 97.00 298 ILE A C 1
ATOM 2358 O O . ILE A 1 298 ? -21.935 -1.311 13.077 1.00 97.00 298 ILE A O 1
ATOM 2362 N N . PHE A 1 299 ? -19.742 -0.817 13.160 1.00 97.44 299 PHE A N 1
ATOM 2363 C CA . PHE A 1 299 ? -19.889 0.319 14.064 1.00 97.44 299 PHE A CA 1
ATOM 2364 C C . PHE A 1 299 ? -20.760 1.430 13.464 1.00 97.44 299 PHE A C 1
ATOM 2366 O O . PHE A 1 299 ? -21.651 1.902 14.159 1.00 97.44 299 PHE A O 1
ATOM 2373 N N . LYS A 1 300 ? -20.572 1.813 12.190 1.00 95.75 300 LYS A N 1
ATOM 2374 C CA . LYS A 1 300 ? -21.430 2.821 11.533 1.00 95.75 300 LYS A CA 1
ATOM 2375 C C . LYS A 1 300 ? -22.895 2.398 11.552 1.00 95.75 300 LYS A C 1
ATOM 2377 O O . LYS A 1 300 ? -23.739 3.192 11.945 1.00 95.75 300 LYS A O 1
ATOM 2382 N N . LEU A 1 301 ? -23.195 1.156 11.167 1.00 96.00 301 LEU A N 1
ATOM 2383 C CA . LEU A 1 301 ? -24.577 0.672 11.146 1.00 96.00 301 LEU A CA 1
ATOM 2384 C C . LEU A 1 301 ? -25.188 0.600 12.550 1.00 96.00 301 LEU A C 1
ATOM 2386 O O . LEU A 1 301 ? -26.353 0.942 12.728 1.00 96.00 301 LEU A O 1
ATOM 2390 N N . ALA A 1 302 ? -24.410 0.187 13.551 1.00 96.50 302 ALA A N 1
ATOM 2391 C CA . ALA A 1 302 ? -24.860 0.172 14.939 1.00 96.50 302 ALA A CA 1
ATOM 2392 C C . ALA A 1 302 ? -25.093 1.595 15.489 1.00 96.50 302 ALA A C 1
ATOM 2394 O O . ALA A 1 302 ? -26.091 1.829 16.169 1.00 96.50 302 ALA A O 1
ATOM 2395 N N . ASP A 1 303 ? -24.216 2.554 15.165 1.00 95.19 303 ASP A N 1
ATOM 2396 C CA . ASP A 1 303 ? -24.352 3.970 15.546 1.00 95.19 303 ASP A CA 1
ATOM 2397 C C . ASP A 1 303 ? -25.555 4.643 14.853 1.00 95.19 303 ASP A C 1
ATOM 2399 O O . ASP A 1 303 ? -26.240 5.465 15.459 1.00 95.19 303 ASP A O 1
ATOM 2403 N N . ASP A 1 304 ? -25.867 4.259 13.612 1.00 93.00 304 ASP A N 1
ATOM 2404 C CA . ASP A 1 304 ? -27.080 4.705 12.914 1.00 93.00 304 ASP A CA 1
ATOM 2405 C C . ASP A 1 304 ? -28.343 4.120 13.562 1.00 93.00 304 ASP A C 1
ATOM 2407 O O . ASP A 1 304 ? -29.309 4.841 13.820 1.00 93.00 304 ASP A O 1
ATOM 2411 N N . TYR A 1 305 ? -28.324 2.823 13.888 1.00 94.38 305 TYR A N 1
ATOM 2412 C CA . TYR A 1 305 ? -29.450 2.149 14.530 1.00 94.38 305 TYR A CA 1
ATOM 2413 C C . TYR A 1 305 ? -29.753 2.724 15.914 1.00 94.38 305 TYR A C 1
ATOM 2415 O O . TYR A 1 305 ? -30.909 3.027 16.194 1.00 94.38 305 TYR A O 1
ATOM 2423 N N . ILE A 1 306 ? -28.751 2.958 16.767 1.00 92.81 306 ILE A N 1
ATOM 2424 C CA . ILE A 1 306 ? -28.992 3.487 18.121 1.00 92.81 306 ILE A CA 1
ATOM 2425 C C . ILE A 1 306 ? -29.566 4.911 18.121 1.00 92.81 306 ILE A C 1
ATOM 2427 O O . ILE A 1 306 ? -30.308 5.287 19.029 1.00 92.81 306 ILE A O 1
ATOM 2431 N N . LYS A 1 307 ? -29.246 5.705 17.094 1.00 90.19 307 LYS A N 1
ATOM 2432 C CA . LYS A 1 307 ? -29.790 7.058 16.902 1.00 90.19 307 LYS A CA 1
ATOM 2433 C C . LYS A 1 307 ? -31.197 7.049 16.307 1.00 90.19 307 LYS A C 1
ATOM 2435 O O . LYS A 1 307 ? -31.853 8.089 16.304 1.00 90.19 307 LYS A O 1
ATOM 2440 N N . SER A 1 308 ? -31.660 5.906 15.805 1.00 89.88 308 SER A N 1
ATOM 2441 C CA . SER A 1 308 ? -32.977 5.790 15.190 1.00 89.88 308 SER A CA 1
ATOM 2442 C C . SER A 1 308 ? -34.112 5.864 16.222 1.00 89.88 308 SER A C 1
ATOM 2444 O O . SER A 1 308 ? -33.976 5.337 17.333 1.00 89.88 308 SER A O 1
ATOM 2446 N N . PRO A 1 309 ? -35.279 6.425 15.848 1.00 86.19 309 PRO A N 1
ATOM 2447 C CA . PRO A 1 309 ? -36.481 6.360 16.679 1.00 86.19 309 PRO A CA 1
ATOM 2448 C C . PRO A 1 309 ? -36.900 4.916 16.977 1.00 86.19 309 PRO A C 1
ATOM 2450 O O . PRO A 1 309 ? -37.405 4.629 18.058 1.00 86.19 309 PRO A O 1
ATOM 2453 N N . SER A 1 310 ? -36.665 4.004 16.032 1.00 84.00 310 SER A N 1
ATOM 2454 C CA . SER A 1 310 ? -36.977 2.578 16.143 1.00 84.00 310 SER A CA 1
ATOM 2455 C C . SER A 1 310 ? -36.256 1.934 17.332 1.00 84.00 310 SER A C 1
ATOM 2457 O O . SER A 1 310 ? -36.878 1.233 18.125 1.00 84.00 310 SER A O 1
ATOM 2459 N N . CYS A 1 311 ? -34.966 2.233 17.515 1.00 87.69 311 CYS A N 1
ATOM 2460 C CA . CYS A 1 311 ? -34.195 1.744 18.657 1.00 87.69 311 CYS A CA 1
ATOM 2461 C C . CYS A 1 311 ? -34.515 2.504 19.952 1.00 87.69 311 CYS A C 1
ATOM 2463 O O . CYS A 1 311 ? -34.625 1.890 21.010 1.00 87.69 311 CYS A O 1
ATOM 2465 N N . GLN A 1 312 ? -34.688 3.828 19.889 1.00 86.56 312 GLN A N 1
ATOM 2466 C CA . GLN A 1 312 ? -34.981 4.649 21.074 1.00 86.56 312 GLN A CA 1
ATOM 2467 C C . GLN A 1 312 ? -36.338 4.323 21.710 1.00 86.56 312 GLN A C 1
ATOM 2469 O O . GLN A 1 312 ? -36.464 4.376 22.929 1.00 86.56 312 GLN A O 1
ATOM 2474 N N . ASN A 1 313 ? -37.331 3.955 20.898 1.00 85.06 313 ASN A N 1
ATOM 2475 C CA . ASN A 1 313 ? -38.660 3.567 21.370 1.00 85.06 313 ASN A CA 1
ATOM 2476 C C . ASN A 1 313 ? -38.763 2.074 21.725 1.00 85.06 313 ASN A C 1
ATOM 2478 O O . ASN A 1 313 ? -39.794 1.641 22.244 1.00 85.06 313 ASN A O 1
ATOM 2482 N N . SER A 1 314 ? -37.732 1.277 21.428 1.00 81.94 314 SER A N 1
ATOM 2483 C CA . SER A 1 314 ? -37.718 -0.144 21.758 1.00 81.94 314 SER A CA 1
ATOM 2484 C C . SER A 1 314 ? -37.443 -0.337 23.245 1.00 81.94 314 SER A C 1
ATOM 2486 O O . SER A 1 314 ? -36.370 -0.002 23.738 1.00 81.94 314 SER A O 1
ATOM 2488 N N . LEU A 1 315 ? -38.409 -0.930 23.944 1.00 80.50 315 LEU A N 1
ATOM 2489 C CA . LEU A 1 315 ? -38.263 -1.384 25.332 1.00 80.50 315 LEU A CA 1
ATOM 2490 C C . LEU A 1 315 ? -37.830 -2.856 25.417 1.00 80.50 315 LEU A C 1
ATOM 2492 O O . LEU A 1 315 ? -37.677 -3.398 26.510 1.00 80.50 315 LEU A O 1
ATOM 2496 N N . GLU A 1 316 ? -37.692 -3.528 24.272 1.00 85.12 316 GLU A N 1
ATOM 2497 C CA . GLU A 1 316 ? -37.317 -4.936 24.219 1.00 85.12 316 GLU A CA 1
ATOM 2498 C C . GLU A 1 316 ? -35.817 -5.094 24.479 1.00 85.12 316 GLU A C 1
ATOM 2500 O O . GLU A 1 316 ? -34.986 -4.593 23.718 1.00 85.12 316 GLU A O 1
ATOM 2505 N N . VAL A 1 317 ? -35.488 -5.819 25.550 1.00 89.44 317 VAL A N 1
ATOM 2506 C CA . VAL A 1 317 ? -34.118 -6.233 25.856 1.00 89.44 317 VAL A CA 1
ATOM 2507 C C . VAL A 1 317 ? -33.742 -7.387 24.938 1.00 89.44 317 VAL A C 1
ATOM 2509 O O . VAL A 1 317 ? -34.393 -8.435 24.909 1.00 89.44 317 VAL A O 1
ATOM 2512 N N . VAL A 1 318 ? -32.673 -7.192 24.180 1.00 93.00 318 VAL A N 1
ATOM 2513 C CA . VAL A 1 318 ? -32.132 -8.183 23.265 1.00 93.00 318 VAL A CA 1
ATOM 2514 C C . VAL A 1 318 ? -31.407 -9.274 24.062 1.00 93.00 318 VAL A C 1
ATOM 2516 O O . VAL A 1 318 ? -30.570 -8.957 24.906 1.00 93.00 318 VAL A O 1
ATOM 2519 N N . PRO A 1 319 ? -31.674 -10.568 23.793 1.00 94.44 319 PRO A N 1
ATOM 2520 C CA . PRO A 1 319 ? -31.003 -11.659 24.491 1.00 94.44 319 PRO A CA 1
ATOM 2521 C C . PRO A 1 319 ? -29.475 -11.604 24.387 1.00 94.44 319 PRO A C 1
ATOM 2523 O O . PRO A 1 319 ? -28.920 -11.308 23.325 1.00 94.44 319 PRO A O 1
ATOM 2526 N N . GLU A 1 320 ? -28.805 -11.970 25.479 1.00 95.38 320 GLU A N 1
ATOM 2527 C CA . GLU A 1 320 ? -27.346 -12.048 25.553 1.00 95.38 320 GLU A CA 1
ATOM 2528 C C . GLU A 1 320 ? -26.759 -12.953 24.454 1.00 95.38 320 GLU A C 1
ATOM 2530 O O . GLU A 1 320 ? -27.252 -14.050 24.180 1.00 95.38 320 GLU A O 1
ATOM 2535 N N . GLY A 1 321 ? -25.674 -12.495 23.825 1.00 94.56 321 GLY A N 1
ATOM 2536 C CA . GLY A 1 321 ? -24.948 -13.222 22.784 1.00 94.56 321 GLY A CA 1
ATOM 2537 C C . GLY A 1 321 ? -25.553 -13.109 21.384 1.00 94.56 321 GLY A C 1
ATOM 2538 O O . GLY A 1 321 ? -25.001 -13.683 20.438 1.00 94.56 321 GLY A O 1
ATOM 2539 N N . LYS A 1 322 ? -26.652 -12.362 21.203 1.00 95.44 322 LYS A N 1
ATOM 2540 C CA . LYS A 1 322 ? -27.264 -12.170 19.882 1.00 95.44 322 LYS A CA 1
ATOM 2541 C C . LYS A 1 322 ? -26.332 -11.434 18.921 1.00 95.44 322 LYS A C 1
ATOM 2543 O O . LYS A 1 322 ? -26.233 -11.853 17.769 1.00 95.44 322 LYS A O 1
ATOM 2548 N N . PHE A 1 323 ? -25.588 -10.423 19.381 1.00 96.38 323 PHE A N 1
ATOM 2549 C CA . PHE A 1 323 ? -24.578 -9.746 18.558 1.00 96.38 323 PHE A CA 1
ATOM 2550 C C . PHE A 1 323 ? -23.550 -10.738 17.996 1.00 96.38 323 PHE A C 1
ATOM 2552 O O . PHE A 1 323 ? -23.315 -10.805 16.784 1.00 96.38 323 PHE A O 1
ATOM 2559 N N . LEU A 1 324 ? -22.975 -11.566 18.872 1.00 95.50 324 LEU A N 1
ATOM 2560 C CA . LEU A 1 324 ? -22.010 -12.588 18.490 1.00 95.50 324 LEU A CA 1
ATOM 2561 C C . LEU A 1 324 ? -22.617 -13.597 17.506 1.00 95.50 324 LEU A C 1
ATOM 2563 O O . LEU A 1 324 ? -21.971 -13.944 16.515 1.00 95.50 324 LEU A O 1
ATOM 2567 N N . ALA A 1 325 ? -23.842 -14.065 17.750 1.00 95.75 325 ALA A N 1
ATOM 2568 C CA . ALA A 1 325 ? -24.503 -15.088 16.941 1.00 95.75 325 ALA A CA 1
ATOM 2569 C C . ALA A 1 325 ? -24.968 -14.582 15.565 1.00 95.75 325 ALA A C 1
ATOM 2571 O O . ALA A 1 325 ? -24.809 -15.287 14.568 1.00 95.75 325 ALA A O 1
ATOM 2572 N N . GLU A 1 326 ? -25.533 -13.377 15.497 1.00 95.38 326 GLU A N 1
ATOM 2573 C CA . GLU A 1 326 ? -26.182 -12.849 14.294 1.00 95.38 326 GLU A CA 1
ATOM 2574 C C . GLU A 1 326 ? -25.259 -11.961 13.448 1.00 95.38 326 GLU A C 1
ATOM 2576 O O . GLU A 1 326 ? -25.378 -11.970 12.225 1.00 95.38 326 GLU A O 1
ATOM 2581 N N . VAL A 1 327 ? -24.308 -11.238 14.054 1.00 95.88 327 VAL A N 1
ATOM 2582 C CA . VAL A 1 327 ? -23.426 -10.302 13.329 1.00 95.88 327 VAL A CA 1
ATOM 2583 C C . VAL A 1 327 ? -22.038 -10.900 13.098 1.00 95.88 327 VAL A C 1
ATOM 2585 O O . VAL A 1 327 ? -21.566 -10.976 11.963 1.00 95.88 327 VAL A O 1
ATOM 2588 N N . ILE A 1 328 ? -21.372 -11.361 14.161 1.00 96.31 328 ILE A N 1
ATOM 2589 C CA . ILE A 1 328 ? -19.962 -11.787 14.091 1.00 96.31 328 ILE A CA 1
ATOM 2590 C C . ILE A 1 328 ? -19.812 -13.220 13.577 1.00 96.31 328 ILE A C 1
ATOM 2592 O O . ILE A 1 328 ? -18.940 -13.505 12.751 1.00 96.31 328 ILE A O 1
ATOM 2596 N N . THR A 1 329 ? -20.658 -14.140 14.038 1.00 95.50 329 THR A N 1
ATOM 2597 C CA . THR A 1 329 ? -20.557 -15.565 13.702 1.00 95.50 329 THR A CA 1
ATOM 2598 C C . THR A 1 329 ? -20.675 -15.835 12.198 1.00 95.50 329 THR A C 1
ATOM 2600 O O . THR A 1 329 ? -19.856 -16.613 11.708 1.00 95.50 329 THR A O 1
ATOM 2603 N N . PRO A 1 330 ? -21.585 -15.211 11.420 1.00 95.12 330 PRO A N 1
ATOM 2604 C CA . PRO A 1 330 ? -21.642 -15.426 9.970 1.00 95.12 330 PRO A CA 1
ATOM 2605 C C . PRO A 1 330 ? -20.348 -15.026 9.245 1.00 95.12 330 PRO A C 1
ATOM 2607 O O . PRO A 1 330 ? -19.852 -15.773 8.400 1.00 95.12 330 PRO A O 1
ATOM 2610 N N . LEU A 1 331 ? -19.750 -13.892 9.625 1.00 95.19 331 LEU A N 1
ATOM 2611 C CA . LEU A 1 331 ? -18.473 -13.415 9.083 1.00 95.19 331 LEU A CA 1
ATOM 2612 C C . LEU A 1 331 ? -17.312 -14.347 9.458 1.00 95.19 331 LEU A C 1
ATOM 2614 O O . LEU A 1 331 ? -16.504 -14.731 8.608 1.00 95.19 331 LEU A O 1
ATOM 2618 N N . TYR A 1 332 ? -17.254 -14.768 10.724 1.00 94.12 332 TYR A N 1
ATOM 2619 C CA . TYR A 1 332 ? -16.266 -15.739 11.189 1.00 94.12 332 TYR A CA 1
ATOM 2620 C C . TYR A 1 332 ? -16.410 -17.083 10.470 1.00 94.12 332 TYR A C 1
ATOM 2622 O O . TYR A 1 332 ? -15.413 -17.668 10.047 1.00 94.12 332 TYR A O 1
ATOM 2630 N N . GLN A 1 333 ? -17.639 -17.579 10.307 1.00 93.81 333 GLN A N 1
ATOM 2631 C CA . GLN A 1 333 ? -17.906 -18.823 9.595 1.00 93.81 333 GLN A CA 1
ATOM 2632 C C . GLN A 1 333 ? -17.441 -18.731 8.145 1.00 93.81 333 GLN A C 1
ATOM 2634 O O . GLN A 1 333 ? -16.780 -19.663 7.695 1.00 93.81 333 GLN A O 1
ATOM 2639 N N . PHE A 1 334 ? -17.701 -17.619 7.449 1.00 94.06 334 PHE A N 1
ATOM 2640 C CA . PHE A 1 334 ? -17.174 -17.392 6.103 1.00 94.06 334 PHE A CA 1
ATOM 2641 C C . PHE A 1 334 ? -15.646 -17.539 6.075 1.00 94.06 334 PHE A C 1
ATOM 2643 O O . PHE A 1 334 ? -15.124 -18.402 5.366 1.00 94.06 334 PHE A O 1
ATOM 2650 N N . LEU A 1 335 ? -14.926 -16.769 6.900 1.00 92.75 335 LEU A N 1
ATOM 2651 C CA . LEU A 1 335 ? -13.458 -16.789 6.953 1.00 92.75 335 LEU A CA 1
ATOM 2652 C C . LEU A 1 335 ? -12.903 -18.167 7.338 1.00 92.75 335 LEU A C 1
ATOM 2654 O O . LEU A 1 335 ? -11.981 -18.676 6.698 1.00 92.75 335 LEU A O 1
ATOM 2658 N N . ARG A 1 336 ? -13.490 -18.818 8.346 1.00 92.56 336 ARG A N 1
ATOM 2659 C CA . ARG A 1 336 ? -13.109 -20.172 8.761 1.00 92.56 336 ARG A CA 1
ATOM 2660 C C . ARG A 1 336 ? -13.318 -21.166 7.622 1.00 92.56 336 ARG A C 1
ATOM 2662 O O . ARG A 1 336 ? -12.437 -21.983 7.375 1.00 92.56 336 ARG A O 1
ATOM 2669 N N . ASN A 1 337 ? -14.448 -21.092 6.919 1.00 92.81 337 ASN A N 1
ATOM 2670 C CA . ASN A 1 337 ? -14.795 -22.006 5.830 1.00 92.81 337 ASN A CA 1
ATOM 2671 C C . ASN A 1 337 ? -13.915 -21.800 4.575 1.00 92.81 337 ASN A C 1
ATOM 2673 O O . ASN A 1 337 ? -13.852 -22.682 3.713 1.00 92.81 337 ASN A O 1
ATOM 2677 N N . GLN A 1 338 ? -13.198 -20.673 4.461 1.00 92.19 338 GLN A N 1
ATOM 2678 C CA . GLN A 1 338 ? -12.143 -20.506 3.452 1.00 92.19 338 GLN A CA 1
ATOM 2679 C C . GLN A 1 338 ? -10.929 -21.400 3.748 1.00 92.19 338 GLN A C 1
ATOM 2681 O O . GLN A 1 338 ? -10.329 -21.943 2.822 1.00 92.19 338 GLN A O 1
ATOM 2686 N N . GLN A 1 339 ? -10.591 -21.597 5.026 1.00 90.69 339 GLN A N 1
ATOM 2687 C CA . GLN A 1 339 ? -9.400 -22.343 5.451 1.00 90.69 339 GLN A CA 1
ATOM 2688 C C . GLN A 1 339 ? -9.678 -23.792 5.852 1.00 90.69 339 GLN A C 1
ATOM 2690 O O . GLN A 1 339 ? -8.809 -24.648 5.697 1.00 90.69 339 GLN A O 1
ATOM 2695 N N . TYR A 1 340 ? -10.869 -24.071 6.370 1.00 92.00 340 TYR A N 1
ATOM 2696 C CA . TYR A 1 340 ? -11.243 -25.357 6.937 1.00 92.00 340 TYR A CA 1
ATOM 2697 C C . TYR A 1 340 ? -12.539 -25.868 6.319 1.00 92.00 340 TYR A C 1
ATOM 2699 O O . TYR A 1 340 ? -13.451 -25.110 6.000 1.00 92.00 340 TYR A O 1
ATOM 2707 N N . GLU A 1 341 ? -12.643 -27.181 6.192 1.00 92.00 341 GLU A N 1
ATOM 2708 C CA . GLU A 1 341 ? -13.896 -27.882 5.952 1.00 92.00 341 GLU A CA 1
ATOM 2709 C C . GLU A 1 341 ? -14.173 -28.873 7.060 1.00 92.00 341 GLU A C 1
ATOM 2711 O O . GLU A 1 341 ? -13.274 -29.316 7.771 1.00 92.00 341 GLU A O 1
ATOM 2716 N N . LYS A 1 342 ? -15.448 -29.198 7.226 1.00 91.12 342 LYS A N 1
ATOM 2717 C CA . LYS A 1 342 ? -15.883 -30.162 8.220 1.00 91.12 342 LYS A CA 1
ATOM 2718 C C . LYS A 1 342 ? -16.037 -31.520 7.538 1.00 91.12 342 LYS A C 1
ATOM 2720 O O . LYS A 1 342 ? -16.937 -31.677 6.720 1.00 91.12 342 LYS A O 1
ATOM 2725 N N . ILE A 1 343 ? -15.175 -32.473 7.885 1.00 89.12 343 ILE A N 1
ATOM 2726 C CA . ILE A 1 343 ? -15.216 -33.873 7.433 1.00 89.12 343 ILE A CA 1
ATOM 2727 C C . ILE A 1 343 ? -15.377 -34.740 8.682 1.00 89.12 343 ILE A C 1
ATOM 2729 O O . ILE A 1 343 ? -14.633 -34.568 9.647 1.00 89.12 343 ILE A O 1
ATOM 2733 N N . ASP A 1 344 ? -16.387 -35.611 8.707 1.00 88.81 344 ASP A N 1
ATOM 2734 C CA . ASP A 1 344 ? -16.680 -36.511 9.838 1.00 88.81 344 ASP A CA 1
ATOM 2735 C C . ASP A 1 344 ? -16.730 -35.804 11.205 1.00 88.81 344 ASP A C 1
ATOM 2737 O O . ASP A 1 344 ? -16.209 -36.271 12.218 1.00 88.81 344 ASP A O 1
ATOM 2741 N N . GLY A 1 345 ? -17.315 -34.603 11.234 1.00 88.38 345 GLY A N 1
ATOM 2742 C CA . GLY A 1 345 ? -17.427 -33.800 12.452 1.00 88.38 345 GLY A CA 1
ATOM 2743 C C . GLY A 1 345 ? -16.157 -33.041 12.857 1.00 88.38 345 GLY A C 1
ATOM 2744 O O . GLY A 1 345 ? -16.244 -32.181 13.734 1.00 88.38 345 GLY A O 1
ATOM 2745 N N . LYS A 1 346 ? -15.014 -33.279 12.202 1.00 90.06 346 LYS A N 1
ATOM 2746 C CA . LYS A 1 346 ? -13.728 -32.626 12.483 1.00 90.06 346 LYS A CA 1
ATOM 2747 C C . LYS A 1 346 ? -13.419 -31.545 11.452 1.00 90.06 346 LYS A C 1
ATOM 2749 O O . LYS A 1 346 ? -13.671 -31.713 10.262 1.00 90.06 346 LYS A O 1
ATOM 2754 N N . PHE A 1 347 ? -12.853 -30.429 11.909 1.00 90.06 347 PHE A N 1
ATOM 2755 C CA . PHE A 1 347 ? -12.350 -29.393 11.011 1.00 90.06 347 PHE A CA 1
ATOM 2756 C C . PHE A 1 347 ? -10.990 -29.812 10.456 1.00 90.06 347 PHE A C 1
ATOM 2758 O O . PHE A 1 347 ? -10.004 -29.879 11.188 1.00 90.06 347 PHE A O 1
ATOM 2765 N N . VAL A 1 348 ? -10.952 -30.092 9.159 1.00 91.50 348 VAL A N 1
ATOM 2766 C CA . VAL A 1 348 ? -9.743 -30.412 8.400 1.00 91.50 348 VAL A CA 1
ATOM 2767 C C . VAL A 1 348 ? -9.386 -29.201 7.547 1.00 91.50 348 VAL A C 1
ATOM 2769 O O . VAL A 1 348 ? -10.258 -28.498 7.036 1.00 91.50 348 VAL A O 1
ATOM 2772 N N . LYS A 1 349 ? -8.091 -28.905 7.432 1.00 91.50 349 LYS A N 1
ATOM 2773 C CA . LYS A 1 349 ? -7.612 -27.790 6.615 1.00 91.50 349 LYS A CA 1
ATOM 2774 C C . LYS A 1 349 ? -7.863 -28.091 5.137 1.00 91.50 349 LYS A C 1
ATOM 2776 O O . LYS A 1 349 ? -7.511 -29.166 4.666 1.00 91.50 349 LYS A O 1
ATOM 2781 N N . ARG A 1 350 ? -8.411 -27.124 4.404 1.00 89.69 350 ARG A N 1
ATOM 2782 C CA . ARG A 1 350 ? -8.587 -27.214 2.952 1.00 89.69 350 ARG A CA 1
ATOM 2783 C C . ARG A 1 350 ? -7.239 -27.139 2.246 1.00 89.69 350 ARG A C 1
ATOM 2785 O O . ARG A 1 350 ? -6.455 -26.221 2.491 1.00 89.69 350 ARG A O 1
ATOM 2792 N N . GLU A 1 351 ? -7.013 -28.039 1.298 1.00 86.56 351 GLU A N 1
ATOM 2793 C CA . GLU A 1 351 ? -5.878 -27.976 0.371 1.00 86.56 351 GLU A CA 1
ATOM 2794 C C . GLU A 1 351 ? -6.220 -27.093 -0.840 1.00 86.56 351 GLU A C 1
ATOM 2796 O O . GLU A 1 351 ? -6.291 -27.546 -1.979 1.00 86.56 351 GLU A O 1
ATOM 2801 N N . ARG A 1 352 ? -6.490 -25.807 -0.588 1.00 84.44 352 ARG A N 1
ATOM 2802 C CA . ARG A 1 352 ? -6.712 -24.805 -1.642 1.00 84.44 352 ARG A CA 1
ATOM 2803 C C . ARG A 1 352 ? -5.500 -23.900 -1.781 1.00 84.44 352 ARG A C 1
ATOM 2805 O O . ARG A 1 352 ? -4.896 -23.498 -0.787 1.00 84.44 352 ARG A O 1
ATOM 2812 N N . ASP A 1 353 ? -5.168 -23.550 -3.021 1.00 85.06 353 ASP A N 1
ATOM 2813 C CA . ASP A 1 353 ? -4.147 -22.538 -3.278 1.00 85.06 353 ASP A CA 1
ATOM 2814 C C . ASP A 1 353 ? -4.619 -21.162 -2.777 1.00 85.06 353 ASP A C 1
ATOM 2816 O O . ASP A 1 353 ? -5.814 -20.839 -2.790 1.00 85.06 353 ASP A O 1
ATOM 2820 N N . HIS A 1 354 ? -3.673 -20.319 -2.364 1.00 84.00 354 HIS A N 1
ATOM 2821 C CA . HIS A 1 354 ? -3.972 -18.973 -1.870 1.00 84.00 354 HIS A CA 1
ATOM 2822 C C . HIS A 1 354 ? -4.701 -18.135 -2.925 1.00 84.00 354 HIS A C 1
ATOM 2824 O O . HIS A 1 354 ? -5.640 -17.419 -2.594 1.00 84.00 354 HIS A O 1
ATOM 2830 N N . ALA A 1 355 ? -4.374 -18.333 -4.208 1.00 86.94 355 ALA A N 1
ATOM 2831 C CA . ALA A 1 355 ? -5.028 -17.663 -5.328 1.00 86.94 355 ALA A CA 1
ATOM 2832 C C . ALA A 1 355 ? -6.544 -17.932 -5.449 1.00 86.94 355 ALA A C 1
ATOM 2834 O O . ALA A 1 355 ? -7.227 -17.214 -6.180 1.00 86.94 355 ALA A O 1
ATOM 2835 N N . GLN A 1 356 ? -7.061 -18.971 -4.785 1.00 88.75 356 GLN A N 1
ATOM 2836 C CA . GLN A 1 356 ? -8.484 -19.332 -4.751 1.00 88.75 356 GLN A CA 1
ATOM 2837 C C . GLN A 1 356 ? -9.127 -19.109 -3.374 1.00 88.75 356 GLN A C 1
ATOM 2839 O O . GLN A 1 356 ? -10.324 -19.337 -3.216 1.00 88.75 356 GLN A O 1
ATOM 2844 N N . THR A 1 357 ? -8.343 -18.690 -2.382 1.00 91.00 357 THR A N 1
ATOM 2845 C CA . THR A 1 357 ? -8.789 -18.526 -0.997 1.00 91.00 357 THR A CA 1
ATOM 2846 C C . THR A 1 357 ? -8.999 -17.047 -0.715 1.00 91.00 357 THR A C 1
ATOM 2848 O O . THR A 1 357 ? -8.067 -16.257 -0.865 1.00 91.00 357 THR A O 1
ATOM 2851 N N . VAL A 1 358 ? -10.206 -16.665 -0.299 1.00 92.12 358 VAL A N 1
ATOM 2852 C CA . VAL A 1 358 ? -10.490 -15.283 0.111 1.00 92.12 358 VAL A CA 1
ATOM 2853 C C . VAL A 1 358 ? -9.839 -15.030 1.474 1.00 92.12 358 VAL A C 1
ATOM 2855 O O . VAL A 1 358 ? -10.082 -15.768 2.428 1.00 92.12 358 VAL A O 1
ATOM 2858 N N . GLY A 1 359 ? -8.969 -14.026 1.544 1.00 90.31 359 GLY A N 1
ATOM 2859 C CA . GLY A 1 359 ? -8.255 -13.611 2.748 1.00 90.31 359 GLY A CA 1
ATOM 2860 C C . GLY A 1 359 ? -8.895 -12.406 3.436 1.00 90.31 359 GLY A C 1
ATOM 2861 O O . GLY A 1 359 ? -9.878 -11.841 2.963 1.00 90.31 359 GLY A O 1
ATOM 2862 N N . TYR A 1 360 ? -8.305 -11.983 4.557 1.00 88.44 360 TYR A N 1
ATOM 2863 C CA . TYR A 1 360 ? -8.774 -10.808 5.299 1.00 88.44 360 TYR A CA 1
ATOM 2864 C C . TYR A 1 360 ? -8.589 -9.503 4.501 1.00 88.44 360 TYR A C 1
ATOM 2866 O O . TYR A 1 360 ? -9.426 -8.612 4.602 1.00 88.44 360 TYR A O 1
ATOM 2874 N N . ASP A 1 361 ? -7.552 -9.407 3.659 1.00 90.44 361 ASP A N 1
ATOM 2875 C CA . ASP A 1 361 ? -7.337 -8.253 2.773 1.00 90.44 361 ASP A CA 1
ATOM 2876 C C . ASP A 1 361 ? -8.454 -8.126 1.725 1.00 90.44 361 ASP A C 1
ATOM 2878 O O . ASP A 1 361 ? -8.965 -7.030 1.494 1.00 90.44 361 ASP A O 1
ATOM 2882 N N . ASP A 1 362 ? -8.891 -9.251 1.144 1.00 92.00 362 ASP A N 1
ATOM 2883 C CA . ASP A 1 362 ? -10.017 -9.282 0.204 1.00 92.00 362 ASP A CA 1
ATOM 2884 C C . ASP A 1 362 ? -11.323 -8.830 0.891 1.00 92.00 362 ASP A C 1
ATOM 2886 O O . ASP A 1 362 ? -12.109 -8.076 0.316 1.00 92.00 362 ASP A O 1
ATOM 2890 N N . VAL A 1 363 ? -11.533 -9.258 2.145 1.00 93.12 363 VAL A N 1
ATOM 2891 C CA . VAL A 1 363 ? -12.678 -8.849 2.977 1.00 93.12 363 VAL A CA 1
ATOM 2892 C C . VAL A 1 363 ? -12.639 -7.351 3.277 1.00 93.12 363 VAL A C 1
ATOM 2894 O O . VAL A 1 363 ? -13.646 -6.675 3.090 1.00 93.12 363 VAL A O 1
ATOM 2897 N N . ASN A 1 364 ? -11.491 -6.806 3.683 1.00 91.94 364 ASN A N 1
ATOM 2898 C CA . ASN A 1 364 ? -11.357 -5.374 3.962 1.00 91.94 364 ASN A CA 1
ATOM 2899 C C . ASN A 1 364 ? -11.598 -4.519 2.724 1.00 91.94 364 ASN A C 1
ATOM 2901 O O . ASN A 1 364 ? -12.269 -3.492 2.812 1.00 91.94 364 ASN A O 1
ATOM 2905 N N . GLN A 1 365 ? -11.115 -4.957 1.561 1.00 90.69 365 GLN A N 1
ATOM 2906 C CA . GLN A 1 365 ? -11.265 -4.202 0.323 1.00 90.69 365 GLN A CA 1
ATOM 2907 C C . GLN A 1 365 ? -12.733 -4.034 -0.109 1.00 90.69 365 GLN A C 1
ATOM 2909 O O . GLN A 1 365 ? -13.049 -3.054 -0.790 1.00 90.69 365 GLN A O 1
ATOM 2914 N N . LEU A 1 366 ? -13.645 -4.919 0.320 1.00 92.44 366 LEU A N 1
ATOM 2915 C CA . LEU A 1 366 ? -15.091 -4.722 0.145 1.00 92.44 366 LEU A CA 1
ATOM 2916 C C . LEU A 1 366 ? -15.565 -3.406 0.786 1.00 92.44 366 LEU A C 1
ATOM 2918 O O . LEU A 1 366 ? -16.414 -2.718 0.225 1.00 92.44 366 LEU A O 1
ATOM 2922 N N . PHE A 1 367 ? -14.995 -3.033 1.930 1.00 93.75 367 PHE A N 1
ATOM 2923 C CA . PHE A 1 367 ? -15.402 -1.871 2.722 1.00 93.75 367 PHE A CA 1
ATOM 2924 C C . PHE A 1 367 ? -14.599 -0.603 2.402 1.00 93.75 367 PHE A C 1
ATOM 2926 O O . PHE A 1 367 ? -14.686 0.380 3.134 1.00 93.75 367 PHE A O 1
ATOM 2933 N N . TRP A 1 368 ? -13.797 -0.605 1.335 1.00 90.38 368 TRP A N 1
ATOM 2934 C CA . TRP A 1 368 ? -12.980 0.551 0.944 1.00 90.38 368 TRP A CA 1
ATOM 2935 C C . TRP A 1 368 ? -13.703 1.530 0.029 1.00 90.38 368 TRP A C 1
ATOM 2937 O O . TRP A 1 368 ? -13.352 2.707 0.004 1.00 90.38 368 TRP A O 1
ATOM 2947 N N . TYR A 1 369 ? -14.654 1.037 -0.762 1.00 86.62 369 TYR A N 1
ATOM 2948 C CA . TYR A 1 369 ? -15.300 1.808 -1.813 1.00 86.62 369 TYR A CA 1
ATOM 2949 C C . TYR A 1 369 ? -16.825 1.737 -1.676 1.00 86.62 369 TYR A C 1
ATOM 2951 O O . TYR A 1 369 ? -17.360 0.664 -1.383 1.00 86.62 369 TYR A O 1
ATOM 2959 N N . PRO A 1 370 ? -17.548 2.835 -1.948 1.00 86.38 370 PRO A N 1
ATOM 2960 C CA . PRO A 1 370 ? -19.007 2.823 -1.896 1.00 86.38 370 PRO A CA 1
ATOM 2961 C C . PRO A 1 370 ? -19.586 1.814 -2.896 1.00 86.38 370 PRO A C 1
ATOM 2963 O O . PRO A 1 370 ? -20.496 1.063 -2.563 1.00 86.38 370 PRO A O 1
ATOM 2966 N N . GLU A 1 371 ? -18.982 1.670 -4.084 1.00 84.56 371 GLU A N 1
ATOM 2967 C CA . GLU A 1 371 ? -19.485 0.752 -5.115 1.00 84.56 371 GLU A CA 1
ATOM 2968 C C . GLU A 1 371 ? -19.342 -0.732 -4.746 1.00 84.56 371 GLU A C 1
ATOM 2970 O O . GLU A 1 371 ? -19.933 -1.587 -5.410 1.00 84.56 371 GLU A O 1
ATOM 2975 N N . THR A 1 372 ? -18.504 -1.066 -3.761 1.00 88.19 372 THR A N 1
ATOM 2976 C CA . THR A 1 372 ? -18.361 -2.431 -3.238 1.00 88.19 372 THR A CA 1
ATOM 2977 C C . THR A 1 372 ? -19.248 -2.658 -2.019 1.00 88.19 372 THR A C 1
ATOM 2979 O O . THR A 1 372 ? -19.849 -3.725 -1.929 1.00 88.19 372 THR A O 1
ATOM 2982 N N . ILE A 1 373 ? -19.423 -1.650 -1.158 1.00 91.31 373 ILE A N 1
ATOM 2983 C CA . ILE A 1 373 ? -20.389 -1.681 -0.047 1.00 91.31 373 ILE A CA 1
ATOM 2984 C C . ILE A 1 373 ? -21.824 -1.821 -0.580 1.00 91.31 373 ILE A C 1
ATOM 2986 O O . ILE A 1 373 ? -22.607 -2.618 -0.072 1.00 91.31 373 ILE A O 1
ATOM 2990 N N . GLU A 1 374 ? -22.162 -1.131 -1.668 1.00 89.62 374 GLU A N 1
ATOM 2991 C CA . GLU A 1 374 ? -23.496 -1.195 -2.286 1.00 89.62 374 GLU A CA 1
ATOM 2992 C C . GLU A 1 374 ? -23.847 -2.574 -2.856 1.00 89.62 374 GLU A C 1
ATOM 2994 O O . GLU A 1 374 ? -25.023 -2.888 -3.029 1.00 89.62 374 GLU A O 1
ATOM 2999 N N . ARG A 1 375 ? -22.846 -3.427 -3.107 1.00 89.75 375 ARG A N 1
ATOM 3000 C CA . ARG A 1 375 ? -23.045 -4.802 -3.593 1.00 89.75 375 ARG A CA 1
ATOM 3001 C C . ARG A 1 375 ? -23.382 -5.792 -2.485 1.00 89.75 375 ARG A C 1
ATOM 3003 O O . ARG A 1 375 ? -23.611 -6.961 -2.796 1.00 89.75 375 ARG A O 1
ATOM 3010 N N . ILE A 1 376 ? -23.380 -5.367 -1.220 1.00 94.94 376 ILE A N 1
ATOM 3011 C CA . ILE A 1 376 ? -23.795 -6.224 -0.112 1.00 94.94 376 ILE A CA 1
ATOM 3012 C C . ILE A 1 376 ? -25.267 -6.585 -0.327 1.00 94.94 376 ILE A C 1
ATOM 3014 O O . ILE A 1 376 ? -26.138 -5.716 -0.349 1.00 94.94 376 ILE A O 1
ATOM 3018 N N . VAL A 1 377 ? -25.523 -7.878 -0.513 1.00 95.44 377 VAL A N 1
ATOM 3019 C CA . VAL A 1 377 ? -26.838 -8.428 -0.851 1.00 95.44 377 VAL A CA 1
ATOM 3020 C C . VAL A 1 377 ? -27.316 -9.359 0.258 1.00 95.44 377 VAL A C 1
ATOM 3022 O O . VAL A 1 377 ? -26.515 -10.056 0.894 1.00 95.44 377 VAL A O 1
ATOM 3025 N N . LEU A 1 378 ? -28.625 -9.370 0.495 1.00 95.31 378 LEU A N 1
ATOM 3026 C CA . LEU A 1 378 ? -29.249 -10.280 1.448 1.00 95.31 378 LEU A CA 1
ATOM 3027 C C . LEU A 1 378 ? -29.336 -11.715 0.888 1.00 95.31 378 LEU A C 1
ATOM 3029 O O . LEU A 1 378 ? -29.077 -11.980 -0.289 1.00 95.31 378 LEU A O 1
ATOM 3033 N N . LYS A 1 379 ? -29.699 -12.676 1.744 1.00 93.19 379 LYS A N 1
ATOM 3034 C CA . LYS A 1 379 ? -29.878 -14.105 1.409 1.00 93.19 379 LYS A CA 1
ATOM 3035 C C . LYS A 1 379 ? -30.909 -14.348 0.306 1.00 93.19 379 LYS A C 1
ATOM 3037 O O . LYS A 1 379 ? -30.814 -15.360 -0.386 1.00 93.19 379 LYS A O 1
ATOM 3042 N N . ASP A 1 380 ? -31.846 -13.423 0.109 1.00 91.19 380 ASP A N 1
ATOM 3043 C CA . ASP A 1 380 ? -32.819 -13.453 -0.988 1.00 91.19 380 ASP A CA 1
ATOM 3044 C C . ASP A 1 380 ? -32.192 -13.190 -2.375 1.00 91.19 380 ASP A C 1
ATOM 3046 O O . ASP A 1 380 ? -32.824 -13.462 -3.398 1.00 91.19 380 ASP A O 1
ATOM 3050 N N . LYS A 1 381 ? -30.940 -12.702 -2.413 1.00 87.81 381 LYS A N 1
ATOM 3051 C CA . LYS A 1 381 ? -30.174 -12.313 -3.609 1.00 87.81 381 LYS A CA 1
ATOM 3052 C C . LYS A 1 381 ? -30.860 -11.256 -4.482 1.00 87.81 381 LYS A C 1
ATOM 3054 O O . LYS A 1 381 ? -30.532 -11.144 -5.664 1.00 87.81 381 LYS A O 1
ATOM 3059 N N . ARG A 1 382 ? -31.822 -10.516 -3.930 1.00 89.50 382 ARG A N 1
ATOM 3060 C CA . ARG A 1 382 ? -32.608 -9.503 -4.651 1.00 89.50 382 ARG A CA 1
ATOM 3061 C C . ARG A 1 382 ? -32.514 -8.143 -3.992 1.00 89.50 382 ARG A C 1
ATOM 3063 O O . ARG A 1 382 ? -32.418 -7.158 -4.710 1.00 89.50 382 ARG A O 1
ATOM 3070 N N . THR A 1 383 ? -32.524 -8.121 -2.665 1.00 91.81 383 THR A N 1
ATOM 3071 C CA . THR A 1 383 ? -32.498 -6.887 -1.889 1.00 91.81 383 THR A CA 1
ATOM 3072 C C . THR A 1 383 ? -31.059 -6.552 -1.530 1.00 91.81 383 THR A C 1
ATOM 3074 O O . THR A 1 383 ? -30.333 -7.382 -0.965 1.00 91.81 383 THR A O 1
ATOM 3077 N N . TYR A 1 384 ? -30.634 -5.336 -1.855 1.00 93.06 384 TYR A N 1
ATOM 3078 C CA . TYR A 1 384 ? -29.323 -4.841 -1.456 1.00 93.06 384 TYR A CA 1
ATOM 3079 C C . TYR A 1 384 ? -29.413 -4.114 -0.119 1.00 93.06 384 TYR A C 1
ATOM 3081 O O . TYR A 1 384 ? -30.359 -3.380 0.151 1.00 93.06 384 TYR A O 1
ATOM 3089 N N . LEU A 1 385 ? -28.386 -4.261 0.717 1.00 93.19 385 LEU A N 1
ATOM 3090 C CA . LEU A 1 385 ? -28.368 -3.662 2.052 1.00 93.19 385 LEU A CA 1
ATOM 3091 C C . LEU A 1 385 ? -28.501 -2.130 2.003 1.00 93.19 385 LEU A C 1
ATOM 3093 O O . LEU A 1 385 ? -29.124 -1.535 2.874 1.00 93.19 385 LEU A O 1
ATOM 3097 N N . HIS A 1 386 ? -27.941 -1.486 0.976 1.00 87.75 386 HIS A N 1
ATOM 3098 C CA . HIS A 1 386 ? -27.994 -0.030 0.827 1.00 87.75 386 HIS A CA 1
ATOM 3099 C C . HIS A 1 386 ? -29.395 0.504 0.472 1.00 87.75 386 HIS A C 1
ATOM 3101 O O . HIS A 1 386 ? -29.660 1.682 0.710 1.00 87.75 386 HIS A O 1
ATOM 3107 N N . GLU A 1 387 ? -30.282 -0.336 -0.076 1.00 89.06 387 GLU A N 1
ATOM 3108 C CA . GLU A 1 387 ? -31.663 0.035 -0.424 1.00 89.06 387 GLU A CA 1
ATOM 3109 C C . GLU A 1 387 ? -32.542 0.186 0.821 1.00 89.06 387 GLU A C 1
ATOM 3111 O O . GLU A 1 387 ? -33.542 0.901 0.785 1.00 89.06 387 GLU A O 1
ATOM 3116 N N . LEU A 1 388 ? -32.155 -0.455 1.928 1.00 90.12 388 LEU A N 1
ATOM 3117 C CA . LEU A 1 388 ? -32.856 -0.335 3.198 1.00 90.12 388 LEU A CA 1
ATOM 3118 C C . LEU A 1 388 ? -32.609 1.040 3.847 1.00 90.12 388 LEU A C 1
ATOM 3120 O O . LEU A 1 388 ? -31.499 1.588 3.729 1.00 90.12 388 LEU A O 1
ATOM 3124 N N . PRO A 1 389 ? -33.605 1.577 4.578 1.00 89.88 389 PRO A N 1
ATOM 3125 C CA . PRO A 1 389 ? -33.428 2.716 5.475 1.00 89.88 389 PRO A CA 1
ATOM 3126 C C . PRO A 1 389 ? -32.244 2.524 6.430 1.00 89.88 389 PRO A C 1
ATOM 3128 O O . PRO A 1 389 ? -31.935 1.402 6.831 1.00 89.88 389 PRO A O 1
ATOM 3131 N N . ALA A 1 390 ? -31.559 3.613 6.793 1.00 86.62 390 ALA A N 1
ATOM 3132 C CA . ALA A 1 390 ? -30.334 3.545 7.598 1.00 86.62 390 ALA A CA 1
ATOM 3133 C C . ALA A 1 390 ? -30.533 2.834 8.951 1.00 86.62 390 ALA A C 1
ATOM 3135 O O . ALA A 1 390 ? -29.638 2.122 9.402 1.00 86.62 390 ALA A O 1
ATOM 3136 N N . ASP A 1 391 ? -31.714 2.972 9.550 1.00 86.94 391 ASP A N 1
ATOM 3137 C CA . ASP A 1 391 ? -32.107 2.337 10.805 1.00 86.94 391 ASP A CA 1
ATOM 3138 C C . ASP A 1 391 ? -32.362 0.827 10.676 1.00 86.94 391 ASP A C 1
ATOM 3140 O O . ASP A 1 391 ? -32.104 0.076 11.612 1.00 86.94 391 ASP A O 1
ATOM 3144 N N . GLU A 1 392 ? -32.780 0.337 9.512 1.00 90.56 392 GLU A N 1
ATOM 3145 C CA . GLU A 1 392 ? -33.047 -1.094 9.302 1.00 90.56 392 GLU A CA 1
ATOM 3146 C C . GLU A 1 392 ? -31.791 -1.894 8.911 1.00 90.56 392 GLU A C 1
ATOM 3148 O O . GLU A 1 392 ? -31.730 -3.114 9.095 1.00 90.56 392 GLU A O 1
ATOM 3153 N N . ARG A 1 393 ? -30.752 -1.221 8.398 1.00 94.06 393 ARG A N 1
ATOM 3154 C CA . ARG A 1 393 ? -29.531 -1.868 7.879 1.00 94.06 393 ARG A CA 1
ATOM 3155 C C . ARG A 1 393 ? -28.806 -2.720 8.914 1.00 94.06 393 ARG A C 1
ATOM 3157 O O . ARG A 1 393 ? -28.306 -3.789 8.570 1.00 94.06 393 ARG A O 1
ATOM 3164 N N . TYR A 1 394 ? -28.736 -2.268 10.165 1.00 95.19 394 TYR A N 1
ATOM 3165 C CA . TYR A 1 394 ? -28.091 -3.038 11.230 1.00 95.19 394 TYR A CA 1
ATOM 3166 C C . TYR A 1 394 ? -28.810 -4.373 11.470 1.00 95.19 394 TYR A C 1
ATOM 3168 O O . TYR A 1 394 ? -28.175 -5.427 11.487 1.00 95.19 394 TYR A O 1
ATOM 3176 N N . LEU A 1 395 ? -30.141 -4.340 11.576 1.00 93.50 395 LEU A N 1
ATOM 3177 C CA . LEU A 1 395 ? -30.968 -5.527 11.813 1.00 93.50 395 LEU A CA 1
ATOM 3178 C C . LEU A 1 395 ? -30.888 -6.528 10.652 1.00 93.50 395 LEU A C 1
ATOM 3180 O O . LEU A 1 395 ? -30.964 -7.738 10.864 1.00 93.50 395 LEU A O 1
ATOM 3184 N N . ALA A 1 396 ? -30.682 -6.034 9.430 1.00 95.31 396 ALA A N 1
ATOM 3185 C CA . ALA A 1 396 ? -30.524 -6.854 8.235 1.00 95.31 396 ALA A CA 1
ATOM 3186 C C . ALA A 1 396 ? -29.155 -7.562 8.128 1.00 95.31 396 ALA A C 1
ATOM 3188 O O . ALA A 1 396 ? -29.012 -8.466 7.302 1.00 95.31 396 ALA A O 1
ATOM 3189 N N . LEU A 1 397 ? -28.153 -7.227 8.962 1.00 95.12 397 LEU A N 1
ATOM 3190 C CA . LEU A 1 397 ? -26.816 -7.850 8.912 1.00 95.12 397 LEU A CA 1
ATOM 3191 C C . LEU A 1 397 ? -26.853 -9.375 9.081 1.00 95.12 397 LEU A C 1
ATOM 3193 O O . LEU A 1 397 ? -26.078 -10.087 8.435 1.00 95.12 397 LEU A O 1
ATOM 3197 N N . ARG A 1 398 ? -27.790 -9.881 9.890 1.00 94.38 398 ARG A N 1
ATOM 3198 C CA . ARG A 1 398 ? -28.001 -11.322 10.113 1.00 94.38 398 A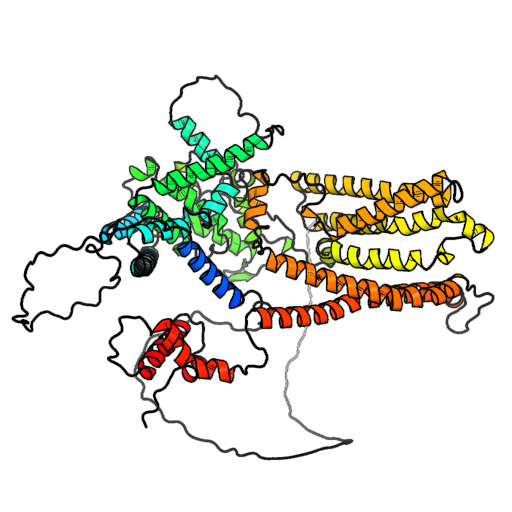RG A CA 1
ATOM 3199 C C . ARG A 1 398 ? -28.406 -12.079 8.847 1.00 94.38 398 ARG A C 1
ATOM 3201 O O . ARG A 1 398 ? -28.203 -13.294 8.740 1.00 94.38 398 ARG A O 1
ATOM 3208 N N . ASP A 1 399 ? -28.968 -11.358 7.880 1.00 95.19 399 ASP A N 1
ATOM 3209 C CA . ASP A 1 399 ? -29.513 -11.878 6.633 1.00 95.19 399 ASP A CA 1
ATOM 3210 C C . ASP A 1 399 ? -28.646 -11.559 5.418 1.00 95.19 399 ASP A C 1
ATOM 3212 O O . ASP A 1 399 ? -29.036 -11.864 4.294 1.00 95.19 399 ASP A O 1
ATOM 3216 N N . VAL A 1 400 ? -27.436 -11.034 5.619 1.00 96.12 400 VAL A N 1
ATOM 3217 C CA . VAL A 1 400 ? -26.472 -10.811 4.537 1.00 96.12 400 VAL A CA 1
ATOM 3218 C C . VAL A 1 400 ? -25.900 -12.136 4.025 1.00 96.12 400 VAL A C 1
ATOM 3220 O O . VAL A 1 400 ? -25.489 -13.015 4.786 1.00 96.12 400 VAL A O 1
ATOM 3223 N N . ALA A 1 401 ? -25.826 -12.274 2.701 1.00 95.25 401 ALA A N 1
ATOM 3224 C CA . ALA A 1 401 ? -25.263 -13.438 2.026 1.00 95.25 401 ALA A CA 1
ATOM 3225 C C . ALA A 1 401 ? -23.742 -13.306 1.828 1.00 95.25 401 ALA A C 1
ATOM 3227 O O . ALA A 1 401 ? -23.266 -13.214 0.691 1.00 95.25 401 ALA A O 1
ATOM 3228 N N . TRP A 1 402 ? -22.970 -13.316 2.920 1.00 93.94 402 TRP A N 1
ATOM 3229 C CA . TRP A 1 402 ? -21.515 -13.079 2.906 1.00 93.94 402 TRP A CA 1
ATOM 3230 C C . TRP A 1 402 ? -20.737 -13.945 1.898 1.00 93.94 402 TRP A C 1
ATOM 3232 O O . TRP A 1 402 ? -19.840 -13.432 1.230 1.00 93.94 402 TRP A O 1
ATOM 3242 N N . ASP A 1 403 ? -21.137 -15.208 1.695 1.00 91.00 403 ASP A N 1
ATOM 3243 C CA . ASP A 1 403 ? -20.534 -16.120 0.705 1.00 91.00 403 ASP A CA 1
ATOM 3244 C C . ASP A 1 403 ? -20.607 -15.615 -0.747 1.00 91.00 403 ASP A C 1
ATOM 3246 O O . ASP A 1 403 ? -19.785 -15.990 -1.580 1.00 91.00 403 ASP A O 1
ATOM 3250 N N . SER A 1 404 ? -21.605 -14.788 -1.067 1.00 89.50 404 SER A N 1
ATOM 3251 C CA . SER A 1 404 ? -21.804 -14.216 -2.406 1.00 89.50 404 SER A CA 1
ATOM 3252 C C . SER A 1 404 ? -21.198 -12.821 -2.570 1.00 89.50 404 SER A C 1
ATOM 3254 O O . SER A 1 404 ? -20.921 -12.390 -3.691 1.00 89.50 404 SER A O 1
ATOM 3256 N N . VAL A 1 405 ? -20.989 -12.129 -1.449 1.00 91.88 405 VAL A N 1
ATOM 3257 C CA . VAL A 1 405 ? -20.519 -10.743 -1.401 1.00 91.88 405 VAL A CA 1
ATOM 3258 C C . VAL A 1 405 ? -18.996 -10.685 -1.462 1.00 91.88 405 VAL A C 1
ATOM 3260 O O . VAL A 1 405 ? -18.436 -9.893 -2.221 1.00 91.88 405 VAL A O 1
ATOM 3263 N N . PHE A 1 406 ? -18.309 -11.528 -0.690 1.00 92.94 406 PHE A N 1
ATOM 3264 C CA . PHE A 1 406 ? -16.852 -11.518 -0.649 1.00 92.94 406 PHE A CA 1
ATOM 3265 C C . PHE A 1 406 ? -16.246 -12.162 -1.894 1.00 92.94 406 PHE A C 1
ATOM 3267 O O . PHE A 1 406 ? -16.547 -13.300 -2.254 1.00 92.94 406 PHE A O 1
ATOM 3274 N N . GLN A 1 407 ? -15.347 -11.427 -2.546 1.00 89.12 407 GLN A N 1
ATOM 3275 C CA . GLN A 1 407 ? -14.700 -11.841 -3.786 1.00 89.12 407 GLN A CA 1
ATOM 3276 C C . GLN A 1 407 ? -13.192 -11.658 -3.681 1.00 89.12 407 GLN A C 1
ATOM 3278 O O . GLN A 1 407 ? -12.713 -10.715 -3.061 1.00 89.12 407 GLN A O 1
ATOM 3283 N N . LYS A 1 408 ? -12.446 -12.545 -4.341 1.00 90.44 408 LYS A N 1
ATOM 3284 C CA . LYS A 1 408 ? -10.990 -12.446 -4.434 1.00 90.44 408 LYS A CA 1
ATOM 3285 C C . LYS A 1 408 ? -10.594 -11.231 -5.279 1.00 90.44 408 LYS A C 1
ATOM 3287 O O . LYS A 1 408 ? -11.002 -11.137 -6.439 1.00 90.44 408 LYS A O 1
ATOM 3292 N N . THR A 1 409 ? -9.774 -10.339 -4.735 1.00 87.88 409 THR A N 1
ATOM 3293 C CA . THR A 1 409 ? -9.341 -9.097 -5.392 1.00 87.88 409 THR A CA 1
ATOM 3294 C C . THR A 1 409 ? -7.931 -9.187 -5.971 1.00 87.88 409 THR A C 1
ATOM 3296 O O . THR A 1 409 ? -7.637 -8.500 -6.951 1.00 87.88 409 THR A O 1
ATOM 3299 N N . TYR A 1 410 ? -7.083 -10.078 -5.451 1.00 89.12 410 TYR A N 1
ATOM 3300 C CA . TYR A 1 410 ? -5.733 -10.333 -5.962 1.00 89.12 410 TYR A CA 1
ATOM 3301 C C . TYR A 1 410 ? -5.378 -11.821 -5.894 1.00 89.12 410 TYR A C 1
ATOM 3303 O O . TYR A 1 410 ? -5.552 -12.456 -4.876 1.00 89.12 410 TYR A O 1
ATOM 3311 N N . LYS A 1 411 ? -4.879 -12.430 -6.968 1.00 90.00 411 LYS A N 1
ATOM 3312 C CA . LYS A 1 411 ? -4.559 -13.864 -7.027 1.00 90.00 411 LYS A CA 1
ATOM 3313 C C . LYS A 1 411 ? -3.103 -14.093 -6.622 1.00 90.00 411 LYS A C 1
ATOM 3315 O O . LYS A 1 411 ? -2.204 -13.938 -7.450 1.00 90.00 411 LYS A O 1
ATOM 3320 N N . GLU A 1 412 ? -2.851 -14.539 -5.393 1.00 87.62 412 GLU A N 1
ATOM 3321 C CA . GLU A 1 412 ? -1.502 -14.831 -4.884 1.00 87.62 412 GLU A CA 1
ATOM 3322 C C . GLU A 1 412 ? -0.939 -16.153 -5.434 1.00 87.62 412 GLU A C 1
ATOM 3324 O O . GLU A 1 412 ? -0.710 -17.122 -4.712 1.00 87.62 412 GLU A O 1
ATOM 3329 N N . ARG A 1 413 ? -0.692 -16.208 -6.745 1.00 88.19 413 ARG A N 1
ATOM 3330 C CA . ARG A 1 413 ? -0.073 -17.373 -7.393 1.00 88.19 413 ARG A CA 1
ATOM 3331 C C . ARG A 1 413 ? 1.426 -17.401 -7.122 1.00 88.19 413 ARG A C 1
ATOM 3333 O O . ARG A 1 413 ? 2.124 -16.429 -7.412 1.00 88.19 413 ARG A O 1
ATOM 3340 N N . ARG A 1 414 ? 1.955 -18.529 -6.648 1.00 86.81 414 ARG A N 1
ATOM 3341 C CA . ARG A 1 414 ? 3.398 -18.723 -6.421 1.00 86.81 414 ARG A CA 1
ATOM 3342 C C . ARG A 1 414 ? 4.121 -18.980 -7.748 1.00 86.81 414 ARG A C 1
ATOM 3344 O O . ARG A 1 414 ? 4.252 -20.118 -8.178 1.00 86.81 414 ARG A O 1
ATOM 3351 N N . THR A 1 415 ? 4.555 -17.915 -8.423 1.00 89.75 415 THR A N 1
ATOM 3352 C CA . THR A 1 415 ? 5.228 -18.003 -9.733 1.00 89.75 415 THR A CA 1
ATOM 3353 C C . THR A 1 415 ? 6.362 -16.987 -9.864 1.00 89.75 415 THR A C 1
ATOM 3355 O O . THR A 1 415 ? 6.327 -15.919 -9.252 1.00 89.75 415 THR A O 1
ATOM 3358 N N . TRP A 1 416 ? 7.338 -17.281 -10.728 1.00 89.31 416 TRP A N 1
ATOM 3359 C CA . TRP A 1 416 ? 8.420 -16.350 -11.075 1.00 89.31 416 TRP A CA 1
ATOM 3360 C C . TRP A 1 416 ? 7.944 -15.113 -11.852 1.00 89.31 416 TRP A C 1
ATOM 3362 O O . TRP A 1 416 ? 8.676 -14.131 -11.937 1.00 89.31 416 TRP A O 1
ATOM 3372 N N . LEU A 1 417 ? 6.699 -15.098 -12.349 1.00 89.50 417 LEU A N 1
ATOM 3373 C CA . LEU A 1 417 ? 6.101 -13.929 -13.008 1.00 89.50 417 LEU A CA 1
ATOM 3374 C C . LEU A 1 417 ? 6.030 -12.701 -12.082 1.00 89.50 417 LEU A C 1
ATOM 3376 O O . LEU A 1 417 ? 6.078 -11.571 -12.564 1.00 89.50 417 LEU A O 1
ATOM 3380 N N . HIS A 1 418 ? 6.015 -12.894 -10.757 1.00 88.00 418 HIS A N 1
ATOM 3381 C CA . HIS A 1 418 ? 6.136 -11.791 -9.793 1.00 88.00 418 HIS A CA 1
ATOM 3382 C C . HIS A 1 418 ? 7.434 -11.002 -9.954 1.00 88.00 418 HIS A C 1
ATOM 3384 O O . HIS A 1 418 ? 7.459 -9.809 -9.659 1.00 88.00 418 HIS A O 1
ATOM 3390 N N . VAL A 1 419 ? 8.505 -11.631 -10.451 1.00 90.06 419 VAL A N 1
ATOM 3391 C CA . VAL A 1 419 ? 9.769 -10.936 -10.712 1.00 90.06 419 VAL A CA 1
ATOM 3392 C C . VAL A 1 419 ? 9.622 -9.922 -11.844 1.00 90.06 419 VAL A C 1
ATOM 3394 O O . VAL A 1 419 ? 10.186 -8.830 -11.767 1.00 90.06 419 VAL A O 1
ATOM 3397 N N . ALA A 1 420 ? 8.811 -10.237 -12.854 1.00 88.56 420 ALA A N 1
ATOM 3398 C CA . ALA A 1 420 ? 8.523 -9.323 -13.951 1.00 88.56 420 ALA A CA 1
ATOM 3399 C C . ALA A 1 420 ? 7.636 -8.143 -13.516 1.00 88.56 420 ALA A C 1
ATOM 3401 O O . ALA A 1 420 ? 7.892 -7.016 -13.934 1.00 88.56 420 ALA A O 1
ATOM 3402 N N . VAL A 1 421 ? 6.631 -8.381 -12.663 1.00 88.12 421 VAL A N 1
ATOM 3403 C CA . VAL A 1 421 ? 5.676 -7.349 -12.205 1.00 88.12 421 VAL A CA 1
ATOM 3404 C C . VAL A 1 421 ? 6.278 -6.433 -11.137 1.00 88.12 421 VAL A C 1
ATOM 3406 O O . VAL A 1 421 ? 6.182 -5.211 -11.231 1.00 88.12 421 VAL A O 1
ATOM 3409 N N . ASN A 1 422 ? 6.911 -7.008 -10.112 1.00 88.94 422 ASN A N 1
ATOM 3410 C CA . ASN A 1 422 ? 7.308 -6.258 -8.917 1.00 88.94 422 ASN A CA 1
ATOM 3411 C C . ASN A 1 422 ? 8.685 -5.595 -9.061 1.00 88.94 422 ASN A C 1
ATOM 3413 O O . ASN A 1 422 ? 8.929 -4.540 -8.471 1.00 88.94 422 ASN A O 1
ATOM 3417 N N . PHE A 1 423 ? 9.583 -6.185 -9.860 1.00 90.81 423 PHE A N 1
ATOM 3418 C CA . PHE A 1 423 ? 10.970 -5.728 -10.000 1.00 90.81 423 PHE A CA 1
ATOM 3419 C C . PHE A 1 423 ? 11.290 -5.119 -11.368 1.00 90.81 423 PHE A C 1
ATOM 3421 O O . PHE A 1 423 ? 12.461 -4.930 -11.691 1.00 90.81 423 PHE A O 1
ATOM 3428 N N . THR A 1 424 ? 10.283 -4.725 -12.156 1.00 91.56 424 THR A N 1
ATOM 3429 C CA . THR A 1 424 ? 10.473 -4.130 -13.494 1.00 91.56 424 THR A CA 1
ATOM 3430 C C . THR A 1 424 ? 11.477 -2.973 -13.495 1.00 91.56 424 THR A C 1
ATOM 3432 O O . THR A 1 424 ? 12.337 -2.889 -14.364 1.00 91.56 424 THR A O 1
ATOM 3435 N N . ARG A 1 425 ? 11.435 -2.113 -12.469 1.00 91.50 425 ARG A N 1
ATOM 3436 C CA . ARG A 1 425 ? 12.360 -0.975 -12.327 1.00 91.50 425 ARG A CA 1
ATOM 3437 C C . ARG A 1 425 ? 13.809 -1.399 -12.102 1.00 91.50 425 ARG A C 1
ATOM 3439 O O . ARG A 1 425 ? 14.708 -0.730 -12.596 1.00 91.50 425 ARG A O 1
ATOM 3446 N N . ILE A 1 426 ? 14.040 -2.502 -11.387 1.00 91.31 426 ILE A N 1
ATOM 3447 C CA . ILE A 1 426 ? 15.392 -3.031 -11.176 1.00 91.31 426 ILE A CA 1
ATOM 3448 C C . ILE A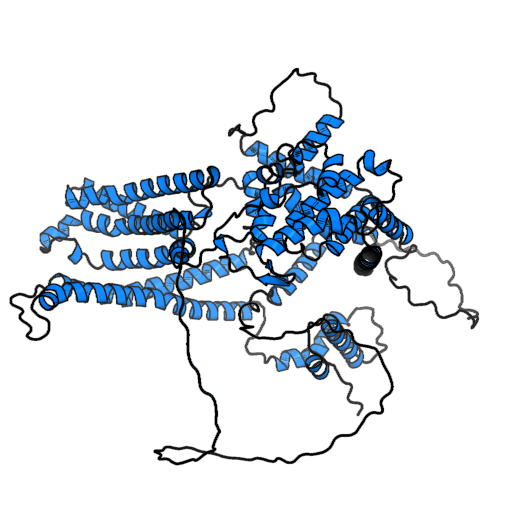 1 426 ? 15.961 -3.482 -12.520 1.00 91.31 426 ILE A C 1
ATOM 3450 O O . ILE A 1 426 ? 17.069 -3.076 -12.863 1.00 91.31 426 ILE A O 1
ATOM 3454 N N . TRP A 1 427 ? 15.183 -4.226 -13.312 1.00 92.12 427 TRP A N 1
ATOM 3455 C CA . TRP A 1 427 ? 15.583 -4.638 -14.659 1.00 92.12 427 TRP A CA 1
ATOM 3456 C C . TRP A 1 427 ? 15.904 -3.442 -15.551 1.00 92.12 427 TRP A C 1
ATOM 3458 O O . TRP A 1 427 ? 16.950 -3.431 -16.188 1.00 92.12 427 TRP A O 1
ATOM 3468 N N . ILE A 1 428 ? 15.070 -2.400 -15.527 1.00 93.94 428 ILE A N 1
ATOM 3469 C CA . ILE A 1 428 ? 15.297 -1.181 -16.314 1.00 93.94 428 ILE A CA 1
ATOM 3470 C C . ILE A 1 428 ? 16.591 -0.481 -15.886 1.00 93.94 428 ILE A C 1
ATOM 3472 O O . ILE A 1 428 ? 17.451 -0.241 -16.725 1.00 93.94 428 ILE A O 1
ATOM 3476 N N . ILE A 1 429 ? 16.774 -0.205 -14.591 1.00 92.94 429 ILE A N 1
ATOM 3477 C CA . ILE A 1 429 ? 17.968 0.493 -14.083 1.00 92.94 429 ILE A CA 1
ATO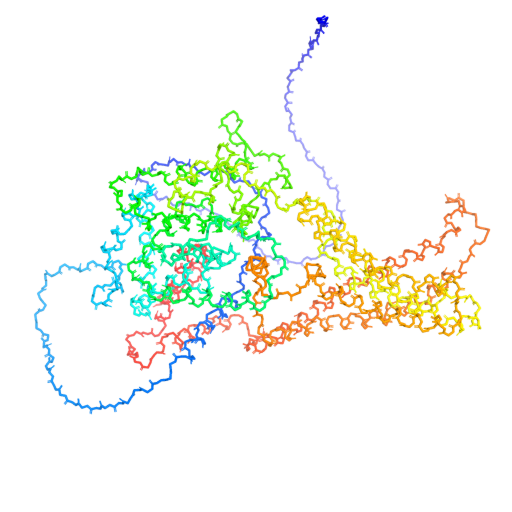M 3478 C C . ILE A 1 429 ? 19.257 -0.256 -14.439 1.00 92.94 429 ILE A C 1
ATOM 3480 O O . ILE A 1 429 ? 20.278 0.378 -14.686 1.00 92.94 429 ILE A O 1
ATOM 3484 N N . HIS A 1 430 ? 19.228 -1.590 -14.456 1.00 92.62 430 HIS A N 1
ATOM 3485 C CA . HIS A 1 430 ? 20.425 -2.393 -14.682 1.00 92.62 430 HIS A CA 1
ATOM 3486 C C . HIS A 1 430 ? 20.636 -2.710 -16.163 1.00 92.62 430 HIS A C 1
ATOM 3488 O O . HIS A 1 430 ? 21.626 -2.282 -16.746 1.00 92.62 430 HIS A O 1
ATOM 3494 N N . VAL A 1 431 ? 19.693 -3.413 -16.790 1.00 94.69 431 VAL A N 1
ATOM 3495 C CA . VAL A 1 431 ? 19.835 -3.920 -18.162 1.00 94.69 431 VAL A CA 1
ATOM 3496 C C . VAL A 1 431 ? 19.901 -2.779 -19.173 1.00 94.69 431 VAL A C 1
ATOM 3498 O O . VAL A 1 431 ? 20.677 -2.848 -20.120 1.00 94.69 431 VAL A O 1
ATOM 3501 N N . VAL A 1 432 ? 19.127 -1.708 -18.978 1.00 95.75 432 VAL A N 1
ATOM 3502 C CA . VAL A 1 432 ? 19.109 -0.589 -19.931 1.00 95.75 432 VAL A CA 1
ATOM 3503 C C . VAL A 1 432 ? 20.352 0.292 -19.775 1.00 95.75 432 VAL A C 1
ATOM 3505 O O . VAL A 1 432 ? 20.914 0.727 -20.776 1.00 95.75 432 VAL A O 1
ATOM 3508 N N . ALA A 1 433 ? 20.840 0.505 -18.547 1.00 93.94 433 ALA A N 1
ATOM 3509 C CA . ALA A 1 433 ? 22.116 1.194 -18.329 1.00 93.94 433 ALA A CA 1
ATOM 3510 C C . ALA A 1 433 ? 23.291 0.404 -18.923 1.00 93.94 433 ALA A C 1
ATOM 3512 O O . ALA A 1 433 ? 24.114 0.972 -19.639 1.00 93.94 433 ALA A O 1
ATOM 3513 N N . PHE A 1 434 ? 23.315 -0.912 -18.696 1.00 94.25 434 PHE A N 1
ATOM 3514 C CA . PHE A 1 434 ? 24.272 -1.823 -19.316 1.00 94.25 434 PHE A CA 1
ATOM 3515 C C . PHE A 1 434 ? 24.219 -1.738 -20.848 1.00 94.25 434 PHE A C 1
ATOM 3517 O O . PHE A 1 434 ? 25.249 -1.559 -21.495 1.00 94.25 434 PHE A O 1
ATOM 3524 N N . TYR A 1 435 ? 23.016 -1.766 -21.433 1.00 94.88 435 TYR A N 1
ATOM 3525 C CA . TYR A 1 435 ? 22.820 -1.606 -22.874 1.00 94.88 435 TYR A CA 1
ATOM 3526 C C . TYR A 1 435 ? 23.429 -0.299 -23.398 1.00 94.88 435 TYR A C 1
ATOM 3528 O O . TYR A 1 435 ? 24.198 -0.327 -24.359 1.00 94.88 435 TYR A O 1
ATOM 3536 N N . TYR A 1 436 ? 23.143 0.838 -22.752 1.00 94.75 436 TYR A N 1
ATOM 3537 C CA . TYR A 1 436 ? 23.714 2.124 -23.159 1.00 94.75 436 TYR A CA 1
ATOM 3538 C C . TYR A 1 436 ? 25.246 2.113 -23.119 1.00 94.75 436 TYR A C 1
ATOM 3540 O O . TYR A 1 436 ? 25.877 2.629 -24.038 1.00 94.75 436 TYR A O 1
ATOM 3548 N N . TYR A 1 437 ? 25.850 1.504 -22.097 1.00 93.75 437 TYR A N 1
ATOM 3549 C CA . TYR A 1 437 ? 27.306 1.442 -21.961 1.00 93.75 437 TYR A CA 1
ATOM 3550 C C . TYR A 1 437 ? 27.969 0.561 -23.012 1.00 93.75 437 TYR A C 1
ATOM 3552 O O . TYR A 1 437 ? 28.944 0.996 -23.630 1.00 93.75 437 TYR A O 1
ATOM 3560 N N . ILE A 1 438 ? 27.447 -0.644 -23.253 1.00 91.94 438 ILE A N 1
ATOM 3561 C CA . ILE A 1 438 ? 28.070 -1.555 -24.214 1.00 91.94 438 ILE A CA 1
ATOM 3562 C C . ILE A 1 438 ? 27.891 -1.046 -25.644 1.00 91.94 438 ILE A C 1
ATOM 3564 O O . ILE A 1 438 ? 28.869 -0.931 -26.378 1.00 91.94 438 ILE A O 1
ATOM 3568 N N . PHE A 1 439 ? 26.675 -0.667 -26.046 1.00 91.44 439 PHE A N 1
ATOM 3569 C CA . PHE A 1 439 ? 26.415 -0.267 -27.434 1.00 91.44 439 PHE A CA 1
ATOM 3570 C C . PHE A 1 439 ? 27.024 1.091 -27.804 1.00 91.44 439 PHE A C 1
ATOM 3572 O O . PHE A 1 439 ? 27.348 1.305 -28.975 1.00 91.44 439 PHE A O 1
ATOM 3579 N N . PHE A 1 440 ? 27.256 1.979 -26.831 1.00 91.94 440 PHE A N 1
ATOM 3580 C CA . PHE A 1 440 ? 28.049 3.191 -27.054 1.00 91.94 440 PHE A CA 1
ATOM 3581 C C . PHE A 1 440 ? 29.519 2.867 -27.353 1.00 91.94 440 PHE A C 1
ATOM 3583 O O . PHE A 1 440 ? 30.114 3.469 -28.246 1.00 91.94 440 PHE A O 1
ATOM 3590 N N . ASN A 1 441 ? 30.094 1.888 -26.648 1.00 90.38 441 ASN A N 1
ATOM 3591 C CA . ASN A 1 441 ? 31.504 1.521 -26.779 1.00 90.38 441 ASN A CA 1
ATOM 3592 C C . ASN A 1 441 ? 31.789 0.494 -27.887 1.00 90.38 441 ASN A C 1
ATOM 3594 O O . ASN A 1 441 ? 32.947 0.352 -28.283 1.00 90.38 441 ASN A O 1
ATOM 3598 N N . ALA A 1 442 ? 30.765 -0.179 -28.423 1.00 88.00 442 ALA A N 1
ATOM 3599 C CA . ALA A 1 442 ? 30.881 -1.269 -29.393 1.00 88.00 442 ALA A CA 1
ATOM 3600 C C . ALA A 1 442 ? 30.275 -0.963 -30.788 1.00 88.00 442 ALA A C 1
ATOM 3602 O O . ALA A 1 442 ? 29.417 -1.714 -31.265 1.00 88.00 442 ALA A O 1
ATOM 3603 N N . PRO A 1 443 ? 30.726 0.089 -31.502 1.00 86.31 443 PRO A N 1
ATOM 3604 C CA . PRO A 1 443 ? 30.197 0.426 -32.828 1.00 86.31 443 PRO A CA 1
ATOM 3605 C C . PRO A 1 443 ? 30.437 -0.665 -33.881 1.00 86.31 443 PRO A C 1
ATOM 3607 O O . PRO A 1 443 ? 29.671 -0.793 -34.833 1.00 86.31 443 PRO A O 1
ATOM 3610 N N . SER A 1 444 ? 31.453 -1.511 -33.686 1.00 84.50 444 SER A N 1
ATOM 3611 C CA . SER A 1 444 ? 31.784 -2.627 -34.580 1.00 84.50 444 SER A CA 1
ATOM 3612 C C . SER A 1 444 ? 30.704 -3.710 -34.684 1.00 84.50 444 SER A C 1
ATOM 3614 O O . SER A 1 444 ? 30.844 -4.598 -35.518 1.00 84.50 444 SER A O 1
ATOM 3616 N N . LEU A 1 445 ? 29.673 -3.698 -33.829 1.00 85.19 445 LEU A N 1
ATOM 3617 C CA . LEU A 1 445 ? 28.561 -4.655 -33.901 1.00 85.19 445 LEU A CA 1
ATOM 3618 C C . LEU A 1 445 ? 27.516 -4.298 -34.960 1.00 85.19 445 LEU A C 1
ATOM 3620 O O . LEU A 1 445 ? 26.850 -5.194 -35.470 1.00 85.19 445 LEU A O 1
ATOM 3624 N N . TYR A 1 446 ? 27.333 -3.009 -35.249 1.00 87.25 446 TYR A N 1
ATOM 3625 C CA . TYR A 1 446 ? 26.198 -2.522 -36.044 1.00 87.25 446 TYR A CA 1
ATOM 3626 C C . TYR A 1 446 ? 26.588 -1.557 -37.175 1.00 87.25 446 TYR A C 1
ATOM 3628 O O . TYR A 1 446 ? 25.806 -1.361 -38.112 1.00 87.25 446 TYR A O 1
ATOM 3636 N N . LEU A 1 447 ? 27.784 -0.963 -37.121 1.00 87.69 447 LEU A N 1
ATOM 3637 C CA . LEU A 1 447 ? 28.344 -0.194 -38.232 1.00 87.69 447 LEU A CA 1
ATOM 3638 C C . LEU A 1 447 ? 29.025 -1.106 -39.255 1.00 87.69 447 LEU A C 1
ATOM 3640 O O . LEU A 1 447 ? 29.376 -2.251 -38.967 1.00 87.69 447 LEU A O 1
ATOM 3644 N N . ASN A 1 448 ? 29.225 -0.571 -40.458 1.00 84.69 448 ASN A N 1
ATOM 3645 C CA . ASN A 1 448 ? 29.981 -1.252 -41.503 1.00 84.69 448 ASN A CA 1
ATOM 3646 C C . ASN A 1 448 ? 31.433 -1.551 -41.077 1.00 84.69 448 ASN A C 1
ATOM 3648 O O . ASN A 1 448 ? 32.045 -0.796 -40.323 1.00 84.69 448 ASN A O 1
ATOM 3652 N N . ALA A 1 449 ? 31.992 -2.656 -41.586 1.00 79.81 449 ALA A N 1
ATOM 3653 C CA . ALA A 1 449 ? 33.362 -3.078 -41.272 1.00 79.81 449 ALA A CA 1
ATOM 3654 C C . ALA A 1 449 ? 34.423 -2.083 -41.786 1.00 79.81 449 ALA A C 1
ATOM 3656 O O . ALA A 1 449 ? 35.495 -1.962 -41.190 1.00 79.81 449 ALA A O 1
ATOM 3657 N N . ASP A 1 450 ? 34.106 -1.346 -42.856 1.00 82.75 450 ASP A N 1
ATOM 3658 C CA . ASP A 1 450 ? 34.984 -0.335 -43.437 1.00 82.75 450 ASP A CA 1
ATOM 3659 C C . ASP A 1 450 ? 34.964 0.969 -42.618 1.00 82.75 450 ASP A C 1
ATOM 3661 O O . ASP A 1 450 ? 33.928 1.645 -42.553 1.00 82.75 450 ASP A O 1
ATOM 3665 N N . PRO A 1 451 ? 36.107 1.410 -42.055 1.00 82.25 451 PRO A N 1
ATOM 3666 C CA . PRO A 1 451 ? 36.154 2.561 -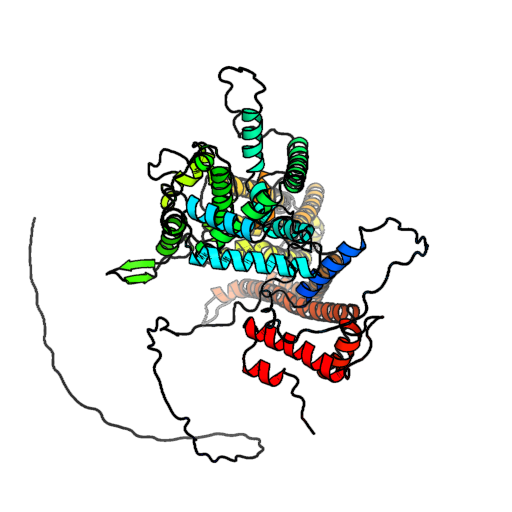41.149 1.00 82.25 451 PRO A CA 1
ATOM 3667 C C . PRO A 1 451 ? 35.760 3.881 -41.828 1.00 82.25 451 PRO A C 1
ATOM 3669 O O . PRO A 1 451 ? 35.182 4.758 -41.188 1.00 82.25 451 PRO A O 1
ATOM 3672 N N . ALA A 1 452 ? 36.022 4.020 -43.132 1.00 81.94 452 ALA A N 1
ATOM 3673 C CA . ALA A 1 452 ? 35.663 5.211 -43.903 1.00 81.94 452 ALA A CA 1
ATOM 3674 C C . ALA A 1 452 ? 34.146 5.348 -44.132 1.00 81.94 452 ALA A C 1
ATOM 3676 O O . ALA A 1 452 ? 33.639 6.465 -44.253 1.00 81.94 452 ALA A O 1
ATOM 3677 N N . ILE A 1 453 ? 33.426 4.222 -44.194 1.00 81.69 453 ILE A N 1
ATOM 3678 C CA . ILE A 1 453 ? 31.966 4.190 -44.333 1.00 81.69 453 ILE A CA 1
ATOM 3679 C C . ILE A 1 453 ? 31.330 4.327 -42.949 1.00 81.69 453 ILE A C 1
ATOM 3681 O O . ILE A 1 453 ? 30.449 5.162 -42.773 1.00 81.69 453 ILE A O 1
ATOM 3685 N N . ALA A 1 454 ? 31.844 3.606 -41.948 1.00 83.12 454 ALA A N 1
ATOM 3686 C CA . ALA A 1 454 ? 31.376 3.683 -40.564 1.00 83.12 454 ALA A CA 1
ATOM 3687 C C . ALA A 1 454 ? 31.418 5.113 -39.995 1.00 83.12 454 ALA A C 1
ATOM 3689 O O . ALA A 1 454 ? 30.480 5.533 -39.323 1.00 83.12 454 ALA A O 1
ATOM 3690 N N . ALA A 1 455 ? 32.452 5.898 -40.321 1.00 81.81 455 ALA A N 1
ATOM 3691 C CA . ALA A 1 455 ? 32.555 7.297 -39.898 1.00 81.81 455 ALA A CA 1
ATOM 3692 C C . ALA A 1 455 ? 31.426 8.197 -40.444 1.00 81.81 455 ALA A C 1
ATOM 3694 O O . ALA A 1 455 ? 31.127 9.231 -39.858 1.00 81.81 455 ALA A O 1
ATOM 3695 N N . LYS A 1 456 ? 30.785 7.817 -41.558 1.00 83.31 456 LYS A N 1
ATOM 3696 C CA . LYS A 1 456 ? 29.648 8.547 -42.145 1.00 83.31 456 LYS A CA 1
ATOM 3697 C C . LYS A 1 456 ? 28.294 8.085 -41.591 1.00 83.31 456 LYS A C 1
ATOM 3699 O O . LYS A 1 456 ? 27.282 8.734 -41.838 1.00 83.31 456 LYS A O 1
ATOM 3704 N N . GLU A 1 457 ? 28.268 6.996 -40.824 1.00 87.19 457 GLU A N 1
ATOM 3705 C CA . GLU A 1 457 ? 27.065 6.366 -40.264 1.00 87.19 457 GLU A CA 1
ATOM 3706 C C . GLU A 1 457 ? 26.795 6.776 -38.807 1.00 87.19 457 GLU A C 1
ATOM 3708 O O . GLU A 1 457 ? 26.241 6.008 -38.020 1.00 87.19 457 GLU A O 1
ATOM 3713 N N . GLU A 1 458 ? 27.137 8.011 -38.428 1.00 86.31 458 GLU A N 1
ATOM 3714 C CA . GLU A 1 458 ? 26.864 8.520 -37.076 1.00 86.31 458 GLU A CA 1
ATOM 3715 C C . GLU A 1 458 ? 25.376 8.411 -36.698 1.00 86.31 458 GLU A C 1
ATOM 3717 O O . GLU A 1 458 ? 25.035 8.201 -35.535 1.00 86.31 458 GLU A O 1
ATOM 3722 N N . SER A 1 459 ? 24.473 8.524 -37.680 1.00 90.00 459 SER A N 1
ATOM 3723 C CA . SER A 1 459 ? 23.029 8.406 -37.456 1.00 90.00 459 SER A CA 1
ATOM 3724 C C . SER A 1 459 ? 22.630 7.039 -36.880 1.00 90.00 459 SER A C 1
ATOM 3726 O O . SER A 1 459 ? 21.825 6.972 -35.947 1.00 90.00 459 SER A O 1
ATOM 3728 N N . VAL A 1 460 ? 23.253 5.962 -37.372 1.00 90.88 460 VAL A N 1
ATOM 3729 C CA . VAL A 1 460 ? 23.017 4.581 -36.935 1.00 90.88 460 VAL A CA 1
ATOM 3730 C C . VAL A 1 460 ? 23.488 4.397 -35.498 1.00 90.88 460 VAL A C 1
ATOM 3732 O O . VAL A 1 460 ? 22.773 3.798 -34.701 1.00 90.88 460 VAL A O 1
ATOM 3735 N N . GLN A 1 461 ? 24.638 4.972 -35.137 1.00 91.06 461 GLN A N 1
ATOM 3736 C CA . GLN A 1 461 ? 25.151 4.927 -33.768 1.00 91.06 461 GLN A CA 1
ATOM 3737 C C . GLN A 1 461 ? 24.166 5.549 -32.771 1.00 91.06 461 GLN A C 1
ATOM 3739 O O . GLN A 1 461 ? 23.777 4.891 -31.806 1.00 91.06 461 GLN A O 1
ATOM 3744 N N . TRP A 1 462 ? 23.697 6.775 -33.025 1.00 93.25 462 TRP A N 1
ATOM 3745 C CA . TRP A 1 462 ? 22.716 7.427 -32.148 1.00 93.25 462 TRP A CA 1
ATOM 3746 C C . TRP A 1 462 ? 21.411 6.636 -32.046 1.00 93.25 462 TRP A C 1
ATOM 3748 O O . TRP A 1 462 ? 20.872 6.459 -30.952 1.00 93.25 462 TRP A O 1
ATOM 3758 N N . SER A 1 463 ? 20.932 6.110 -33.173 1.00 93.94 463 SER A N 1
ATOM 3759 C CA . SER A 1 463 ? 19.683 5.357 -33.226 1.00 93.94 463 SER A CA 1
ATOM 3760 C C . SER A 1 463 ? 19.755 4.018 -32.479 1.00 93.94 463 SER A C 1
ATOM 3762 O O . SER A 1 463 ? 18.869 3.713 -31.679 1.00 93.94 463 SER A O 1
ATOM 3764 N N . VAL A 1 464 ? 20.824 3.238 -32.676 1.00 94.12 464 VAL A N 1
ATOM 3765 C CA . VAL A 1 464 ? 21.013 1.940 -32.006 1.00 94.12 464 VAL A CA 1
ATOM 3766 C C . VAL A 1 464 ? 21.150 2.124 -30.500 1.00 94.12 464 VAL A C 1
ATOM 3768 O O . VAL A 1 464 ? 20.536 1.383 -29.735 1.00 94.12 464 VAL A O 1
ATOM 3771 N N . ILE A 1 465 ? 21.883 3.140 -30.045 1.00 94.56 465 ILE A N 1
ATOM 3772 C CA . ILE A 1 465 ? 21.963 3.446 -28.613 1.00 94.56 465 ILE A CA 1
ATOM 3773 C C . ILE A 1 465 ? 20.581 3.885 -28.095 1.00 94.56 465 ILE A C 1
ATOM 3775 O O . ILE A 1 465 ? 20.150 3.439 -27.032 1.00 94.56 465 ILE A O 1
ATOM 3779 N N . GLY A 1 466 ? 19.839 4.687 -28.866 1.00 94.25 466 GLY A N 1
ATOM 3780 C CA . GLY A 1 466 ? 18.479 5.127 -28.539 1.00 94.25 466 GLY A CA 1
ATOM 3781 C C . GLY A 1 466 ? 17.467 3.996 -28.307 1.00 94.25 466 GLY A C 1
ATOM 3782 O O . GLY A 1 466 ? 16.552 4.167 -27.497 1.00 94.25 466 GLY A O 1
ATOM 3783 N N . LEU A 1 467 ? 17.672 2.810 -28.898 1.00 95.62 467 LEU A N 1
ATOM 3784 C CA . LEU A 1 467 ? 16.838 1.618 -28.661 1.00 95.62 467 LEU A CA 1
ATOM 3785 C C . LEU A 1 467 ? 16.818 1.145 -27.198 1.00 95.62 467 LEU A C 1
ATOM 3787 O O . LEU A 1 467 ? 15.927 0.378 -26.830 1.00 95.62 467 LEU A O 1
ATOM 3791 N N . GLY A 1 468 ? 17.701 1.646 -26.327 1.00 95.62 468 GLY A N 1
ATOM 3792 C CA . GLY A 1 468 ? 17.592 1.415 -24.883 1.00 95.62 468 GLY A CA 1
ATOM 3793 C C . GLY A 1 468 ? 16.212 1.799 -24.320 1.00 95.62 468 GLY A C 1
ATOM 3794 O O . GLY A 1 468 ? 15.671 1.084 -23.476 1.00 95.62 468 GLY A O 1
ATOM 3795 N N . GLY A 1 469 ? 15.570 2.843 -24.866 1.00 95.50 469 GLY A N 1
ATOM 3796 C CA . GLY A 1 469 ? 14.195 3.215 -24.504 1.00 95.50 469 GLY A CA 1
ATOM 3797 C C . GLY A 1 469 ? 13.145 2.179 -24.927 1.00 95.50 469 GLY A C 1
ATOM 3798 O O . GLY A 1 469 ? 12.169 1.940 -24.208 1.00 95.50 469 GLY A O 1
ATOM 3799 N N . ALA A 1 470 ? 13.359 1.498 -26.057 1.00 96.69 470 ALA A N 1
ATOM 3800 C CA . ALA A 1 470 ? 12.513 0.390 -26.495 1.00 96.69 470 ALA A CA 1
ATOM 3801 C C . ALA A 1 470 ? 12.659 -0.822 -25.562 1.00 96.69 470 ALA A C 1
ATOM 3803 O O . ALA A 1 470 ? 11.652 -1.411 -25.172 1.00 96.69 470 ALA A O 1
ATOM 3804 N N . ILE A 1 471 ? 13.883 -1.138 -25.122 1.00 96.62 471 ILE A N 1
ATOM 3805 C CA . ILE A 1 471 ? 14.148 -2.208 -24.144 1.00 96.62 471 ILE A CA 1
ATOM 3806 C C . ILE A 1 471 ? 13.482 -1.892 -22.798 1.00 96.62 471 ILE A C 1
ATOM 3808 O O . ILE A 1 471 ? 12.810 -2.751 -22.224 1.00 96.62 471 ILE A O 1
ATOM 3812 N N . ALA A 1 472 ? 13.592 -0.649 -22.314 1.00 96.50 472 ALA A N 1
ATOM 3813 C CA . ALA A 1 472 ? 12.908 -0.214 -21.095 1.00 96.50 472 ALA A CA 1
ATOM 3814 C C . ALA A 1 472 ? 11.385 -0.402 -21.203 1.00 96.50 472 ALA A C 1
ATOM 3816 O O . ALA A 1 472 ? 10.739 -0.913 -20.283 1.00 96.50 472 ALA A O 1
ATOM 3817 N N . THR A 1 473 ? 10.813 -0.035 -22.353 1.00 95.94 473 THR A N 1
ATOM 3818 C CA . THR A 1 473 ? 9.379 -0.190 -22.624 1.00 95.94 473 THR A CA 1
ATOM 3819 C C . THR A 1 473 ? 8.971 -1.660 -22.734 1.00 95.94 473 THR A C 1
ATOM 3821 O O . THR A 1 473 ? 7.909 -2.033 -22.240 1.00 95.94 473 THR A O 1
ATOM 3824 N N . ALA A 1 474 ? 9.820 -2.517 -23.308 1.00 95.81 474 ALA A N 1
ATOM 3825 C CA . ALA A 1 474 ? 9.582 -3.954 -23.388 1.00 95.81 474 ALA A CA 1
ATOM 3826 C C . ALA A 1 474 ? 9.499 -4.598 -21.995 1.00 95.81 474 ALA A C 1
ATOM 3828 O O . ALA A 1 474 ? 8.566 -5.355 -21.737 1.00 95.81 474 ALA A O 1
ATOM 3829 N N . PHE A 1 475 ? 10.389 -4.242 -21.059 1.00 95.19 475 PHE A N 1
ATOM 3830 C CA . PHE A 1 475 ? 10.282 -4.710 -19.670 1.00 95.19 475 PHE A CA 1
ATOM 3831 C C . PHE A 1 475 ? 8.973 -4.269 -19.007 1.00 95.19 475 PHE A C 1
ATOM 3833 O O . PHE A 1 475 ? 8.314 -5.078 -18.351 1.00 95.19 475 PHE A O 1
ATOM 3840 N N . MET A 1 476 ? 8.556 -3.014 -19.216 1.00 94.19 476 MET A N 1
ATOM 3841 C CA . MET A 1 476 ? 7.263 -2.521 -18.724 1.00 94.19 476 MET A CA 1
ATOM 3842 C C . MET A 1 476 ? 6.083 -3.285 -19.325 1.00 94.19 476 MET A C 1
ATOM 3844 O O . MET A 1 476 ? 5.126 -3.587 -18.612 1.00 94.19 476 MET A O 1
ATOM 3848 N N . LEU A 1 477 ? 6.158 -3.634 -20.611 1.00 94.19 477 LEU A N 1
ATOM 3849 C CA . LEU A 1 477 ? 5.135 -4.412 -21.299 1.00 94.19 477 LEU A CA 1
ATOM 3850 C C . LEU A 1 477 ? 5.048 -5.837 -20.741 1.00 94.19 477 LEU A C 1
ATOM 3852 O O . LEU A 1 477 ? 3.955 -6.298 -20.432 1.00 94.19 477 LEU A O 1
ATOM 3856 N N . VAL A 1 478 ? 6.186 -6.507 -20.537 1.00 94.25 478 VAL A N 1
ATOM 3857 C CA . VAL A 1 478 ? 6.240 -7.846 -19.925 1.00 94.25 478 VAL A CA 1
ATOM 3858 C C . VAL A 1 478 ? 5.653 -7.821 -18.512 1.00 94.25 478 VAL A C 1
ATOM 3860 O O . VAL A 1 478 ? 4.850 -8.689 -18.172 1.00 94.25 478 VAL A O 1
ATOM 3863 N N . GLY A 1 479 ? 5.983 -6.805 -17.707 1.00 92.56 479 GLY A N 1
ATOM 3864 C CA . GLY A 1 479 ? 5.386 -6.614 -16.383 1.00 92.56 479 GLY A CA 1
ATOM 3865 C C . GLY A 1 479 ? 3.868 -6.412 -16.446 1.00 92.56 479 GLY A C 1
ATOM 3866 O O . GLY A 1 479 ? 3.125 -7.062 -15.716 1.00 92.56 479 GLY A O 1
ATOM 3867 N N . ALA A 1 480 ? 3.381 -5.573 -17.361 1.00 91.31 480 ALA A N 1
ATOM 3868 C CA . ALA A 1 480 ? 1.950 -5.326 -17.520 1.00 91.31 480 ALA A CA 1
ATOM 3869 C C . ALA A 1 480 ? 1.179 -6.551 -18.061 1.00 91.31 480 ALA A C 1
ATOM 3871 O O . ALA A 1 480 ? 0.053 -6.796 -17.631 1.00 91.31 480 ALA A O 1
ATOM 3872 N N . VAL A 1 481 ? 1.784 -7.369 -18.932 1.00 91.88 481 VAL A N 1
ATOM 3873 C CA . VAL A 1 481 ? 1.217 -8.662 -19.361 1.00 91.88 481 VAL A CA 1
ATOM 3874 C C . VAL A 1 481 ? 1.159 -9.644 -18.192 1.00 91.88 481 VAL A C 1
ATOM 3876 O O . VAL A 1 481 ? 0.134 -10.289 -17.980 1.00 91.88 481 VAL A O 1
ATOM 3879 N N . ALA A 1 482 ? 2.231 -9.739 -17.403 1.00 92.25 482 ALA A N 1
ATOM 3880 C CA . ALA A 1 482 ? 2.281 -10.618 -16.239 1.00 92.25 482 ALA A CA 1
ATOM 3881 C C . ALA A 1 482 ? 1.239 -10.234 -15.167 1.00 92.25 482 ALA A C 1
ATOM 3883 O O . ALA A 1 482 ? 0.698 -11.112 -14.497 1.00 92.25 482 ALA A O 1
ATOM 3884 N N . GLU A 1 483 ? 0.878 -8.952 -15.048 1.00 90.69 483 GLU A N 1
ATOM 3885 C CA . GLU A 1 483 ? -0.141 -8.467 -14.105 1.00 90.69 483 GLU A CA 1
ATOM 3886 C C . GLU A 1 483 ? -1.540 -9.072 -14.348 1.00 90.69 483 GLU A C 1
ATOM 3888 O O . GLU A 1 483 ? -2.267 -9.332 -13.386 1.00 90.69 483 GLU A O 1
ATOM 3893 N N . TYR A 1 484 ? -1.896 -9.416 -15.596 1.00 90.06 484 TYR A N 1
ATOM 3894 C CA . TYR A 1 484 ? -3.164 -10.099 -15.916 1.00 90.06 484 TYR A CA 1
ATOM 3895 C C . TYR A 1 484 ? -3.321 -11.460 -15.220 1.00 90.06 484 TYR A C 1
ATOM 3897 O O . TYR A 1 484 ? -4.442 -11.921 -15.002 1.00 90.06 484 TYR A O 1
ATOM 3905 N N . PHE A 1 485 ? -2.217 -12.119 -14.857 1.00 90.44 485 PHE A N 1
ATOM 3906 C CA . PHE A 1 485 ? -2.267 -13.406 -14.161 1.00 90.44 485 PHE A CA 1
ATOM 3907 C C . PHE A 1 485 ? -2.621 -13.263 -12.678 1.00 90.44 485 PHE A C 1
ATOM 3909 O O . PHE A 1 485 ? -3.108 -14.227 -12.076 1.00 90.44 485 PHE A O 1
ATOM 3916 N N . PHE A 1 486 ? -2.394 -12.080 -12.105 1.00 90.00 486 PHE A N 1
ATOM 3917 C CA . PHE A 1 486 ? -2.567 -11.805 -10.682 1.00 90.00 486 PHE A CA 1
ATOM 3918 C C . PHE A 1 486 ? -3.829 -10.996 -10.384 1.00 90.00 486 PHE A C 1
ATOM 3920 O O . PHE A 1 486 ? -4.387 -11.123 -9.304 1.00 90.00 486 PHE A O 1
ATOM 3927 N N . VAL A 1 487 ? -4.345 -10.215 -11.329 1.00 88.00 487 VAL A N 1
ATOM 3928 C CA . VAL A 1 487 ? -5.573 -9.435 -11.120 1.00 88.00 487 VAL A CA 1
ATOM 3929 C C . VAL A 1 487 ? -6.792 -10.207 -11.657 1.00 88.00 487 VAL A C 1
ATOM 3931 O O . VAL A 1 487 ? -6.733 -10.783 -12.746 1.00 88.00 487 VAL A O 1
ATOM 3934 N N . PRO A 1 488 ? -7.922 -10.278 -10.928 1.00 86.44 488 PRO A N 1
ATOM 3935 C CA . PRO A 1 488 ? -9.158 -10.831 -11.469 1.00 86.44 488 PRO A CA 1
ATOM 3936 C C . PRO A 1 488 ? -9.646 -9.999 -12.666 1.00 86.44 488 PRO A C 1
ATOM 3938 O O . PRO A 1 488 ? -9.667 -8.767 -12.629 1.00 86.44 488 PRO A O 1
ATOM 3941 N N . LEU A 1 489 ? -10.062 -10.692 -13.730 1.00 83.69 489 LEU A N 1
ATOM 3942 C CA . LEU A 1 489 ? -10.514 -10.104 -14.994 1.00 83.69 489 LEU A CA 1
ATOM 3943 C C . LEU A 1 489 ? -11.929 -9.529 -14.849 1.00 83.69 489 LEU A C 1
ATOM 3945 O O . LEU A 1 489 ? -12.903 -10.088 -15.344 1.00 83.69 489 LEU A O 1
ATOM 3949 N N . THR A 1 490 ? -12.048 -8.416 -14.134 1.00 83.00 490 THR A N 1
ATOM 3950 C CA . THR A 1 490 ? -13.272 -7.610 -14.110 1.00 83.00 490 THR A CA 1
ATOM 3951 C C . THR A 1 490 ? -13.208 -6.542 -15.198 1.00 83.00 490 THR A C 1
ATOM 3953 O O . THR A 1 490 ? -12.124 -6.085 -15.558 1.00 83.00 490 THR A O 1
ATOM 3956 N N . TRP A 1 491 ? -14.358 -6.076 -15.691 1.00 79.62 491 TRP A N 1
ATOM 3957 C CA . TRP A 1 491 ? -14.420 -5.009 -16.701 1.00 79.62 491 TRP A CA 1
ATOM 3958 C C . TRP A 1 491 ? -13.612 -3.762 -16.315 1.00 79.62 491 TRP A C 1
ATOM 3960 O O . TRP A 1 491 ? -12.891 -3.207 -17.143 1.00 79.62 491 TRP A O 1
ATOM 3970 N N . LYS A 1 492 ? -13.681 -3.348 -15.043 1.00 77.06 492 LYS A N 1
ATOM 3971 C CA . LYS A 1 492 ? -12.947 -2.184 -14.526 1.00 77.06 492 LYS A CA 1
ATOM 3972 C C . LYS A 1 492 ? -11.434 -2.423 -14.547 1.00 77.06 492 LYS A C 1
ATOM 3974 O O . LYS A 1 492 ? -10.704 -1.600 -15.098 1.00 77.06 492 LYS A O 1
ATOM 3979 N N . SER A 1 493 ? -10.969 -3.546 -13.995 1.00 78.19 493 SER A N 1
ATOM 3980 C CA . SER A 1 493 ? -9.539 -3.878 -13.940 1.00 78.19 493 SER A CA 1
ATOM 3981 C C . SER A 1 493 ? -8.943 -4.084 -15.332 1.00 78.19 493 SER A C 1
ATOM 3983 O O . SER A 1 493 ? -7.893 -3.522 -15.644 1.00 78.19 493 SER A O 1
ATOM 3985 N N . THR A 1 494 ? -9.644 -4.818 -16.199 1.00 84.88 494 THR A N 1
ATOM 3986 C CA . THR A 1 494 ? -9.213 -5.068 -17.578 1.00 84.88 494 THR A CA 1
ATOM 3987 C C . THR A 1 494 ? -9.130 -3.772 -18.378 1.00 84.88 494 THR A C 1
ATOM 3989 O O . THR A 1 494 ? -8.160 -3.589 -19.106 1.00 84.88 494 THR A O 1
ATOM 3992 N N . ASN A 1 495 ? -10.072 -2.836 -18.221 1.00 85.44 495 ASN A N 1
ATOM 3993 C CA . ASN A 1 495 ? -10.026 -1.551 -18.927 1.00 85.44 495 ASN A CA 1
ATOM 3994 C C . ASN A 1 495 ? -8.792 -0.720 -18.523 1.00 85.44 495 ASN A C 1
ATOM 3996 O O . ASN A 1 495 ? -8.044 -0.255 -19.384 1.00 85.44 495 ASN A O 1
ATOM 4000 N N . VAL A 1 496 ? -8.516 -0.599 -17.218 1.00 83.81 496 VAL A N 1
ATOM 4001 C CA . VAL A 1 496 ? -7.333 0.127 -16.719 1.00 83.81 496 VAL A CA 1
ATOM 4002 C C . VAL A 1 496 ? -6.039 -0.496 -17.249 1.00 83.81 496 VAL A C 1
ATOM 4004 O O . VAL A 1 496 ? -5.168 0.218 -17.757 1.00 83.81 496 VAL A O 1
ATOM 4007 N N . LEU A 1 497 ? -5.926 -1.823 -17.178 1.00 85.69 497 LEU A N 1
ATOM 4008 C CA . LEU A 1 497 ? -4.735 -2.543 -17.616 1.00 85.69 497 LEU A CA 1
ATOM 4009 C C . LEU A 1 497 ? -4.555 -2.490 -19.142 1.00 85.69 497 LEU A C 1
ATOM 4011 O O . LEU A 1 497 ? -3.453 -2.228 -19.621 1.00 85.69 497 LEU A O 1
ATOM 4015 N N . THR A 1 498 ? -5.640 -2.636 -19.907 1.00 89.19 498 THR A N 1
ATOM 4016 C CA . THR A 1 498 ? -5.634 -2.553 -21.378 1.00 89.19 498 THR A CA 1
ATOM 4017 C C . THR A 1 498 ? -5.244 -1.158 -21.849 1.00 89.19 498 THR A C 1
ATOM 4019 O O . THR A 1 498 ? -4.382 -1.020 -22.714 1.00 89.19 498 THR A O 1
ATOM 4022 N N . ARG A 1 499 ? -5.797 -0.101 -21.242 1.00 88.94 499 ARG A N 1
ATOM 4023 C CA . ARG A 1 499 ? -5.407 1.280 -21.554 1.00 88.94 499 ARG A CA 1
ATOM 4024 C C . ARG A 1 499 ? -3.915 1.508 -21.310 1.00 88.94 499 ARG A C 1
ATOM 4026 O O . ARG A 1 499 ? -3.247 2.110 -22.148 1.00 88.94 499 ARG A O 1
ATOM 4033 N N . ARG A 1 500 ? -3.380 1.023 -20.183 1.00 89.38 500 ARG A N 1
ATOM 4034 C CA . ARG A 1 500 ? -1.943 1.117 -19.882 1.00 89.38 500 ARG A CA 1
ATOM 4035 C C . ARG A 1 500 ? -1.101 0.367 -20.915 1.00 89.38 500 ARG A C 1
ATOM 4037 O O . ARG A 1 500 ? -0.107 0.912 -21.380 1.00 89.38 500 ARG A O 1
ATOM 4044 N N . MET A 1 501 ? -1.519 -0.836 -21.304 1.00 91.25 501 MET A N 1
ATOM 4045 C CA . MET A 1 501 ? -0.865 -1.629 -22.349 1.00 91.25 501 MET A CA 1
ATOM 4046 C C . MET A 1 501 ? -0.823 -0.895 -23.693 1.00 91.25 501 MET A C 1
ATOM 4048 O O . MET A 1 501 ? 0.245 -0.799 -24.288 1.00 91.25 501 MET A O 1
ATOM 4052 N N . ILE A 1 502 ? -1.944 -0.321 -24.142 1.00 93.69 502 ILE A N 1
ATOM 4053 C CA . ILE A 1 502 ? -2.007 0.442 -25.400 1.00 93.69 502 ILE A CA 1
ATOM 4054 C C . ILE A 1 502 ? -1.026 1.618 -25.365 1.00 93.69 502 ILE A C 1
ATOM 4056 O O . ILE A 1 502 ? -0.270 1.819 -26.311 1.00 93.69 502 ILE A O 1
ATOM 4060 N N . LEU A 1 503 ? -0.984 2.367 -24.259 1.00 93.50 503 LEU A N 1
ATOM 4061 C CA . LEU A 1 503 ? -0.056 3.490 -24.113 1.00 93.50 503 LEU A CA 1
ATOM 4062 C C . LEU A 1 503 ? 1.412 3.040 -24.107 1.00 93.50 503 LEU A C 1
ATOM 4064 O O . LEU A 1 503 ? 2.243 3.690 -24.736 1.00 93.50 503 LEU A O 1
ATOM 4068 N N . LEU A 1 504 ? 1.738 1.912 -23.466 1.00 94.56 504 LEU A N 1
ATOM 4069 C CA . LEU A 1 504 ? 3.084 1.329 -23.530 1.00 94.56 504 LEU A CA 1
ATOM 4070 C C . LEU A 1 504 ? 3.453 0.896 -24.953 1.00 94.56 504 LEU A C 1
ATOM 4072 O O . LEU A 1 504 ? 4.580 1.130 -25.377 1.00 94.56 504 LEU A O 1
ATOM 4076 N N . VAL A 1 505 ? 2.515 0.322 -25.710 1.00 95.94 505 VAL A N 1
ATOM 4077 C CA . VAL A 1 505 ? 2.736 -0.039 -27.119 1.00 95.94 505 VAL A CA 1
ATOM 4078 C C . VAL A 1 505 ? 3.002 1.208 -27.964 1.00 95.94 505 VAL A C 1
ATOM 4080 O O . VAL A 1 505 ? 3.933 1.203 -28.763 1.00 95.94 505 VAL A O 1
ATOM 4083 N N . VAL A 1 506 ? 2.268 2.304 -27.753 1.00 96.00 506 VAL A N 1
ATOM 4084 C CA . VAL A 1 506 ? 2.535 3.581 -28.441 1.00 96.00 506 VAL A CA 1
ATOM 4085 C C . VAL A 1 506 ? 3.941 4.098 -28.122 1.00 96.00 506 VAL A C 1
ATOM 4087 O O . VAL A 1 506 ? 4.676 4.472 -29.034 1.00 96.00 506 VAL A O 1
ATOM 4090 N N . VAL A 1 507 ? 4.359 4.071 -26.852 1.00 95.62 507 VAL A N 1
ATOM 4091 C CA . VAL A 1 507 ? 5.720 4.478 -26.454 1.00 95.62 507 VAL A CA 1
ATOM 4092 C C . VAL A 1 507 ? 6.783 3.569 -27.080 1.00 95.62 507 VAL A C 1
ATOM 4094 O O . VAL A 1 507 ? 7.820 4.064 -27.524 1.00 95.62 507 VAL A O 1
ATOM 4097 N N . LEU A 1 508 ? 6.528 2.261 -27.172 1.00 96.69 508 LEU A N 1
ATOM 4098 C CA . LEU A 1 508 ? 7.432 1.314 -27.826 1.00 96.69 508 LEU A CA 1
ATOM 4099 C C . LEU A 1 508 ? 7.590 1.657 -29.310 1.00 96.69 508 LEU A C 1
ATOM 4101 O O . LEU A 1 508 ? 8.709 1.750 -29.804 1.00 96.69 508 LEU A O 1
ATOM 4105 N N . VAL A 1 509 ? 6.477 1.909 -29.999 1.00 96.56 509 VAL A N 1
ATOM 4106 C CA . VAL A 1 509 ? 6.455 2.289 -31.416 1.00 96.56 509 VAL A CA 1
ATOM 4107 C C . VAL A 1 509 ? 7.238 3.585 -31.650 1.00 96.56 509 VAL A C 1
ATOM 4109 O O . VAL A 1 509 ? 8.077 3.627 -32.548 1.00 96.56 509 VAL A O 1
ATOM 4112 N N . ILE A 1 510 ? 7.056 4.604 -30.802 1.00 95.56 510 ILE A N 1
ATOM 4113 C CA . ILE A 1 510 ? 7.819 5.864 -30.865 1.00 95.56 510 ILE A CA 1
ATOM 4114 C C . ILE A 1 510 ? 9.328 5.621 -30.719 1.00 95.56 510 ILE A C 1
ATOM 4116 O O . ILE A 1 510 ? 10.121 6.264 -31.401 1.00 95.56 510 ILE A O 1
ATOM 4120 N N . ASN A 1 511 ? 9.735 4.684 -29.859 1.00 95.44 511 ASN A N 1
ATOM 4121 C CA . ASN A 1 511 ? 11.148 4.370 -29.643 1.00 95.44 511 ASN A CA 1
ATOM 4122 C C . ASN A 1 511 ? 11.755 3.467 -30.734 1.00 95.44 511 ASN A C 1
ATOM 4124 O O . ASN A 1 511 ? 12.974 3.465 -30.876 1.00 95.44 511 ASN A O 1
ATOM 4128 N N . VAL A 1 512 ? 10.952 2.707 -31.490 1.00 95.94 512 VAL A N 1
ATOM 4129 C CA . VAL A 1 512 ? 11.434 1.731 -32.492 1.00 95.94 512 VAL A CA 1
ATOM 4130 C C . VAL A 1 512 ? 11.383 2.268 -33.925 1.00 95.94 512 VAL A C 1
ATOM 4132 O O . VAL A 1 512 ? 12.319 2.027 -34.687 1.00 95.94 512 VAL A O 1
ATOM 4135 N N . ILE A 1 513 ? 10.330 3.005 -34.306 1.00 94.62 513 ILE A N 1
ATOM 4136 C CA . ILE A 1 513 ? 10.147 3.518 -35.679 1.00 94.62 513 ILE A CA 1
ATOM 4137 C C . ILE A 1 513 ? 11.384 4.271 -36.197 1.00 94.62 513 ILE A C 1
ATOM 4139 O O . ILE A 1 513 ? 11.806 3.989 -37.322 1.00 94.62 513 ILE A O 1
ATOM 4143 N N . PRO A 1 514 ? 12.005 5.183 -35.421 1.00 93.62 514 PRO A N 1
ATOM 4144 C CA . PRO A 1 514 ? 13.185 5.894 -35.892 1.00 93.62 514 PRO A CA 1
ATOM 4145 C C . PRO A 1 514 ? 14.346 4.970 -36.277 1.00 93.62 514 PRO A C 1
ATOM 4147 O O . PRO A 1 514 ? 14.990 5.201 -37.297 1.00 93.62 514 PRO A O 1
ATOM 4150 N N . SER A 1 515 ? 14.563 3.876 -35.540 1.00 93.44 515 SER A N 1
ATOM 4151 C CA . SER A 1 515 ? 15.591 2.889 -35.891 1.00 93.44 515 SER A CA 1
ATOM 4152 C C . SER A 1 515 ? 15.285 2.116 -37.154 1.00 93.44 515 SER A C 1
ATOM 4154 O O . SER A 1 515 ? 16.206 1.835 -37.912 1.00 93.44 515 SER A O 1
ATOM 4156 N N . ILE A 1 516 ? 14.017 1.800 -37.421 1.00 93.62 516 ILE A N 1
ATOM 4157 C CA . ILE A 1 516 ? 13.637 1.143 -38.678 1.00 93.62 516 ILE A CA 1
ATOM 4158 C C . ILE A 1 516 ? 14.031 2.039 -39.860 1.00 93.62 516 ILE A C 1
ATOM 4160 O O . ILE A 1 516 ? 14.651 1.566 -40.809 1.00 93.62 516 ILE A O 1
ATOM 4164 N N . TYR A 1 517 ? 13.744 3.341 -39.774 1.00 92.88 517 TYR A N 1
ATOM 4165 C CA . TYR A 1 517 ? 14.100 4.298 -40.820 1.00 92.88 517 TYR A CA 1
ATOM 4166 C C . TYR A 1 517 ? 15.623 4.470 -40.969 1.00 92.88 517 TYR A C 1
ATOM 4168 O O . TYR A 1 517 ? 16.158 4.339 -42.068 1.00 92.88 517 TYR A O 1
ATOM 4176 N N . VAL A 1 518 ? 16.335 4.708 -39.864 1.00 91.75 518 VAL A N 1
ATOM 4177 C CA . VAL A 1 518 ? 17.780 4.999 -39.883 1.00 91.75 518 VAL A CA 1
ATOM 4178 C C . VAL A 1 518 ? 18.619 3.779 -40.273 1.00 91.75 518 VAL A C 1
ATOM 4180 O O . VAL A 1 518 ? 19.622 3.917 -40.965 1.00 91.75 518 VAL A O 1
ATOM 4183 N N . VAL A 1 519 ? 18.238 2.575 -39.839 1.00 89.75 519 VAL A N 1
ATOM 4184 C CA . VAL A 1 519 ? 19.045 1.365 -40.066 1.00 89.75 519 VAL A CA 1
ATOM 4185 C C . VAL A 1 519 ? 18.739 0.714 -41.415 1.00 89.75 519 VAL A C 1
ATOM 4187 O O . VAL A 1 519 ? 19.668 0.232 -42.065 1.00 89.75 519 VAL A O 1
ATOM 4190 N N . LEU A 1 520 ? 17.465 0.677 -41.835 1.00 89.25 520 LEU A N 1
ATOM 4191 C CA . LEU A 1 520 ? 17.045 -0.071 -43.029 1.00 89.25 520 LEU A CA 1
ATOM 4192 C C . LEU A 1 520 ? 16.858 0.793 -44.279 1.00 89.25 520 LEU A C 1
ATOM 4194 O O . LEU A 1 520 ? 17.051 0.280 -45.377 1.00 89.25 520 LEU A O 1
ATOM 4198 N N . ILE A 1 521 ? 16.455 2.060 -44.136 1.00 89.81 521 ILE A N 1
ATOM 4199 C CA . ILE A 1 521 ? 16.110 2.917 -45.282 1.00 89.81 521 ILE A CA 1
ATOM 4200 C C . ILE A 1 521 ? 17.284 3.823 -45.642 1.00 89.81 521 ILE A C 1
ATOM 4202 O O . ILE A 1 521 ? 17.764 3.779 -46.771 1.00 89.81 521 ILE A O 1
ATOM 4206 N N . ASP A 1 522 ? 17.758 4.634 -44.692 1.00 88.56 522 ASP A N 1
ATOM 4207 C CA . ASP A 1 522 ? 18.813 5.612 -44.961 1.00 88.56 522 ASP A CA 1
ATOM 4208 C C . ASP A 1 522 ? 19.739 5.818 -43.757 1.00 88.56 522 ASP A C 1
ATOM 4210 O O . ASP A 1 522 ? 19.372 6.444 -42.760 1.00 88.56 522 ASP A O 1
ATOM 4214 N N . ARG A 1 523 ? 20.975 5.330 -43.897 1.00 88.62 523 ARG A N 1
ATOM 4215 C CA . ARG A 1 523 ? 22.006 5.308 -42.848 1.00 88.62 523 ARG A CA 1
ATOM 4216 C C . ARG A 1 523 ? 22.869 6.573 -42.787 1.00 88.62 523 ARG A C 1
ATOM 4218 O O . ARG A 1 523 ? 23.627 6.740 -41.832 1.00 88.62 523 ARG A O 1
ATOM 4225 N N . THR A 1 524 ? 22.813 7.458 -43.786 1.00 87.19 524 THR A N 1
ATOM 4226 C CA . THR A 1 524 ? 23.807 8.552 -43.925 1.00 87.19 524 THR A CA 1
ATOM 4227 C C . THR A 1 524 ? 23.207 9.944 -44.088 1.00 87.19 524 THR A C 1
ATOM 4229 O O . THR A 1 524 ? 23.910 10.935 -43.887 1.00 87.19 524 THR A O 1
ATOM 4232 N N . SER A 1 525 ? 21.915 10.055 -44.400 1.00 90.62 525 SER A N 1
ATOM 4233 C CA . SER A 1 525 ? 21.264 11.351 -44.587 1.00 90.62 525 SER A CA 1
ATOM 4234 C C . SER A 1 525 ? 21.274 12.245 -43.339 1.00 90.62 525 SER A C 1
ATOM 4236 O O . SER A 1 525 ? 21.155 11.761 -42.205 1.00 90.62 525 SER A O 1
ATOM 4238 N N . PRO A 1 526 ? 21.340 13.582 -43.519 1.00 88.94 526 PRO A N 1
ATOM 4239 C CA . PRO A 1 526 ? 21.216 14.534 -42.416 1.00 88.94 526 PRO A CA 1
ATOM 4240 C C . PRO A 1 526 ? 19.876 14.409 -41.675 1.00 88.94 526 PRO A C 1
ATOM 4242 O O . PRO A 1 526 ? 19.828 14.633 -40.466 1.00 88.94 526 PRO A O 1
ATOM 4245 N N . VAL A 1 527 ? 18.804 13.996 -42.364 1.00 90.38 527 VAL A N 1
ATOM 4246 C CA . VAL A 1 527 ? 17.493 13.746 -41.740 1.00 90.38 527 VAL A CA 1
ATOM 4247 C C . VAL A 1 527 ? 17.584 12.560 -40.782 1.00 90.38 527 VAL A C 1
ATOM 4249 O O . VAL A 1 527 ? 17.133 12.659 -39.642 1.00 90.38 527 VAL A O 1
ATOM 4252 N N . SER A 1 528 ? 18.243 11.475 -41.198 1.00 91.75 528 SER A N 1
ATOM 4253 C CA . SER A 1 528 ? 18.491 10.299 -40.358 1.00 91.75 528 SER A CA 1
ATOM 4254 C C . SER A 1 528 ? 19.339 10.639 -39.134 1.00 91.75 528 SER A C 1
ATOM 4256 O O . SER A 1 528 ? 19.076 10.137 -38.042 1.00 91.75 528 SER A O 1
ATOM 4258 N N . ARG A 1 529 ? 20.321 11.542 -39.273 1.00 90.69 529 ARG A N 1
ATOM 4259 C CA . ARG A 1 529 ? 21.138 12.022 -38.145 1.00 90.69 529 ARG A CA 1
ATOM 4260 C C . ARG A 1 529 ? 20.300 12.759 -37.102 1.00 90.69 529 ARG A C 1
ATOM 4262 O O . ARG A 1 529 ? 20.418 12.458 -35.917 1.00 90.69 529 ARG A O 1
ATOM 4269 N N . ILE A 1 530 ? 19.437 13.684 -37.527 1.00 92.50 530 ILE A N 1
ATOM 4270 C CA . ILE A 1 530 ? 18.529 14.397 -36.614 1.00 92.50 530 ILE A CA 1
ATOM 4271 C C . ILE A 1 530 ? 17.579 13.402 -35.939 1.00 92.50 530 ILE A C 1
ATOM 4273 O O . ILE A 1 530 ? 17.424 13.434 -34.719 1.00 92.50 530 ILE A O 1
ATOM 4277 N N . LEU A 1 531 ? 16.995 12.482 -36.713 1.00 93.62 531 LEU A N 1
ATOM 4278 C CA . LEU A 1 531 ? 16.070 11.470 -36.207 1.00 93.62 531 LEU A CA 1
ATOM 4279 C C . LEU A 1 531 ? 16.726 10.565 -35.148 1.00 93.62 531 LEU A C 1
ATOM 4281 O O . LEU A 1 531 ? 16.133 10.334 -34.096 1.00 93.62 531 LEU A O 1
ATOM 4285 N N . GLY A 1 532 ? 17.958 10.105 -35.392 1.00 92.69 532 GLY A N 1
ATOM 4286 C CA . GLY A 1 532 ? 18.725 9.279 -34.457 1.00 92.69 532 GLY A CA 1
ATOM 4287 C C . GLY A 1 532 ? 19.073 10.010 -33.157 1.00 92.69 532 GLY A C 1
ATOM 4288 O O . GLY A 1 532 ? 18.923 9.441 -32.077 1.00 92.69 532 GLY A O 1
ATOM 4289 N N . ILE A 1 533 ? 19.467 11.287 -33.231 1.00 94.19 533 ILE A N 1
ATOM 4290 C CA . ILE A 1 533 ? 19.751 12.107 -32.039 1.00 94.19 533 ILE A CA 1
ATOM 4291 C C . ILE A 1 533 ? 18.474 12.333 -31.219 1.00 94.19 533 ILE A C 1
ATOM 4293 O O . ILE A 1 533 ? 18.481 12.159 -29.999 1.00 94.19 533 ILE A O 1
ATOM 4297 N N . VAL A 1 534 ? 17.360 12.683 -31.872 1.00 95.62 534 VAL A N 1
ATOM 4298 C CA . VAL A 1 534 ? 16.066 12.859 -31.193 1.00 95.62 534 VAL A CA 1
ATOM 4299 C C . VAL A 1 534 ? 15.632 11.555 -30.527 1.00 95.62 534 VAL A C 1
ATOM 4301 O O . VAL A 1 534 ? 15.262 11.565 -29.353 1.00 95.62 534 VAL A O 1
ATOM 4304 N N . GLN A 1 535 ? 15.736 10.426 -31.232 1.00 96.19 535 GLN A N 1
ATOM 4305 C CA . GLN A 1 535 ? 15.430 9.109 -30.679 1.00 96.19 535 GLN A CA 1
ATOM 4306 C C . GLN A 1 535 ? 16.290 8.794 -29.452 1.00 96.19 535 GLN A C 1
ATOM 4308 O O . GLN A 1 535 ? 15.763 8.294 -28.463 1.00 96.19 535 GLN A O 1
ATOM 4313 N N . PHE A 1 536 ? 17.588 9.100 -29.480 1.00 95.56 536 PHE A N 1
ATOM 4314 C CA . PHE A 1 536 ? 18.484 8.871 -28.349 1.00 95.56 536 PHE A CA 1
ATOM 4315 C C . PHE A 1 536 ? 18.024 9.604 -27.082 1.00 95.56 536 PHE A C 1
ATOM 4317 O O . PHE A 1 536 ? 17.885 8.984 -26.024 1.00 95.56 536 PHE A O 1
ATOM 4324 N N . PHE A 1 537 ? 17.705 10.898 -27.189 1.00 96.25 537 PHE A N 1
ATOM 4325 C CA . PHE A 1 537 ? 17.205 11.667 -26.047 1.00 96.25 537 PHE A CA 1
ATOM 4326 C C . PHE A 1 537 ? 15.824 11.193 -25.584 1.00 96.25 537 PHE A C 1
ATOM 4328 O O . PHE A 1 537 ? 15.610 11.040 -24.381 1.00 96.25 537 PHE A O 1
ATOM 4335 N N . VAL A 1 538 ? 14.909 10.883 -26.509 1.00 96.31 538 VAL A N 1
ATOM 4336 C CA . VAL A 1 538 ? 13.601 10.289 -26.175 1.00 96.31 538 VAL A CA 1
ATOM 4337 C C . VAL A 1 538 ? 13.776 8.950 -25.455 1.00 96.31 538 VAL A C 1
ATOM 4339 O O . VAL A 1 538 ? 13.091 8.695 -24.461 1.00 96.31 538 VAL A O 1
ATOM 4342 N N . GLY A 1 539 ? 14.723 8.125 -25.898 1.00 96.25 539 GLY A N 1
ATOM 4343 C CA . GLY A 1 539 ? 15.048 6.842 -25.290 1.00 96.25 539 GLY A CA 1
ATOM 4344 C C . GLY A 1 539 ? 15.570 6.996 -23.865 1.00 96.25 539 GLY A C 1
ATOM 4345 O O . GLY A 1 539 ? 15.060 6.339 -22.959 1.00 96.25 539 GLY A O 1
ATOM 4346 N N . ILE A 1 540 ? 16.518 7.911 -23.632 1.00 95.75 540 ILE A N 1
ATOM 4347 C CA . ILE A 1 540 ? 17.027 8.219 -22.285 1.00 95.75 540 ILE A CA 1
ATOM 4348 C C . ILE A 1 540 ? 15.907 8.740 -21.383 1.00 95.75 540 ILE A C 1
ATOM 4350 O O . ILE A 1 540 ? 15.747 8.254 -20.261 1.00 95.75 540 ILE A O 1
ATOM 4354 N N . CYS A 1 541 ? 15.107 9.696 -21.862 1.00 96.06 541 CYS A N 1
ATOM 4355 C CA . CYS A 1 541 ? 13.980 10.229 -21.103 1.00 96.06 541 CYS A CA 1
ATOM 4356 C C . CYS A 1 541 ? 12.984 9.122 -20.731 1.00 96.06 541 CYS A C 1
ATOM 4358 O O . CYS A 1 541 ? 12.575 9.038 -19.574 1.00 96.06 541 CYS A O 1
ATOM 4360 N N . THR A 1 542 ? 12.643 8.240 -21.676 1.00 95.38 542 THR A N 1
ATOM 4361 C CA . THR A 1 542 ? 11.753 7.091 -21.444 1.00 95.38 542 THR A CA 1
ATOM 4362 C C . THR A 1 542 ? 12.320 6.169 -20.359 1.00 95.38 542 THR A C 1
ATOM 4364 O O . THR A 1 542 ? 11.624 5.841 -19.396 1.00 95.38 542 THR A O 1
ATOM 4367 N N . SER A 1 543 ? 13.604 5.817 -20.458 1.00 95.50 543 SER A N 1
ATOM 4368 C CA . SER A 1 543 ? 14.300 4.957 -19.494 1.00 95.50 543 SER A CA 1
ATOM 4369 C C . SER A 1 543 ? 14.350 5.564 -18.088 1.00 95.50 543 SER A C 1
ATOM 4371 O O . SER A 1 543 ? 14.054 4.874 -17.113 1.00 95.50 543 SER A O 1
ATOM 4373 N N . ILE A 1 544 ? 14.653 6.862 -17.963 1.00 94.50 544 ILE A N 1
ATOM 4374 C CA . ILE A 1 544 ? 14.680 7.574 -16.674 1.00 94.50 544 ILE A CA 1
ATOM 4375 C C . ILE A 1 544 ? 13.278 7.646 -16.061 1.00 94.50 544 ILE A C 1
ATOM 4377 O O . ILE A 1 544 ? 13.108 7.369 -14.870 1.00 94.50 544 ILE A O 1
ATOM 4381 N N . VAL A 1 545 ? 12.259 7.985 -16.858 1.00 93.94 545 VAL A N 1
ATOM 4382 C CA . VAL A 1 545 ? 10.871 8.053 -16.381 1.00 93.94 545 VAL A CA 1
ATOM 4383 C C . VAL A 1 545 ? 10.424 6.694 -15.852 1.00 93.94 545 VAL A C 1
ATOM 4385 O O . VAL A 1 545 ? 9.893 6.631 -14.743 1.00 93.94 545 VAL A O 1
ATOM 4388 N N . PHE A 1 546 ? 10.678 5.603 -16.578 1.00 94.75 546 PHE A N 1
ATOM 4389 C CA . PHE A 1 546 ? 10.298 4.265 -16.118 1.00 94.75 546 PHE A CA 1
ATOM 4390 C C . PHE A 1 546 ? 11.150 3.751 -14.950 1.00 94.75 546 PHE A C 1
ATOM 4392 O O . PHE A 1 546 ? 10.648 2.977 -14.138 1.00 94.75 546 PHE A O 1
ATOM 4399 N N . ALA A 1 547 ? 12.399 4.200 -14.802 1.00 92.44 547 ALA A N 1
ATOM 4400 C CA . ALA A 1 547 ? 13.226 3.878 -13.640 1.00 92.44 547 ALA A CA 1
ATOM 4401 C C . ALA A 1 547 ? 12.725 4.558 -12.350 1.00 92.44 547 ALA A C 1
ATOM 4403 O O . ALA A 1 547 ? 12.722 3.941 -11.282 1.00 92.44 547 ALA A O 1
ATOM 4404 N N . LEU A 1 548 ? 12.282 5.819 -12.435 1.00 89.94 548 LEU A N 1
ATOM 4405 C CA . LEU A 1 548 ? 11.899 6.625 -11.269 1.00 89.94 548 LEU A CA 1
ATOM 4406 C C . LEU A 1 548 ? 10.412 6.500 -10.905 1.00 89.94 548 LEU A C 1
ATOM 4408 O O . LEU A 1 548 ? 10.060 6.430 -9.722 1.00 89.94 548 LEU A O 1
ATOM 4412 N N . VAL A 1 549 ? 9.520 6.476 -11.897 1.00 88.12 549 VAL A N 1
ATOM 4413 C CA . VAL A 1 549 ? 8.067 6.496 -11.681 1.00 88.12 549 VAL A CA 1
ATOM 4414 C C . VAL A 1 549 ? 7.535 5.064 -11.511 1.00 88.12 549 VAL A C 1
ATOM 4416 O O . VAL A 1 549 ? 7.764 4.216 -12.369 1.00 88.12 549 VAL A O 1
ATOM 4419 N N . PRO A 1 550 ? 6.802 4.748 -10.423 1.00 83.81 550 PRO A N 1
ATOM 4420 C CA . PRO A 1 550 ? 6.210 3.423 -10.244 1.00 83.81 550 PRO A CA 1
ATOM 4421 C C . PRO A 1 550 ? 5.099 3.147 -11.270 1.00 83.81 550 PRO A C 1
ATOM 4423 O O . PRO A 1 550 ? 4.329 4.042 -11.624 1.00 83.81 550 PRO A O 1
ATOM 4426 N N . SER A 1 551 ? 4.961 1.881 -11.674 1.00 77.75 551 SER A N 1
ATOM 4427 C CA . SER A 1 551 ? 3.997 1.414 -12.686 1.00 77.75 551 SER A CA 1
ATOM 4428 C C . SER A 1 551 ? 2.534 1.739 -12.360 1.00 77.75 551 SER A C 1
ATOM 4430 O O . SER A 1 551 ? 1.741 1.973 -13.270 1.00 77.75 551 SER A O 1
ATOM 4432 N N . SER A 1 552 ? 2.171 1.802 -11.075 1.00 71.25 552 SER A N 1
ATOM 4433 C CA . SER A 1 552 ? 0.822 2.165 -10.614 1.00 71.25 552 SER A CA 1
ATOM 4434 C C . SER A 1 552 ? 0.471 3.639 -10.832 1.00 71.25 552 SER A C 1
ATOM 4436 O O . SER A 1 552 ? -0.703 3.993 -10.872 1.00 71.25 552 SER A O 1
ATOM 4438 N N . ARG A 1 553 ? 1.477 4.510 -10.983 1.00 75.94 553 ARG A N 1
ATOM 4439 C CA . ARG A 1 553 ? 1.299 5.946 -11.259 1.00 75.94 553 ARG A CA 1
ATOM 4440 C C . ARG A 1 553 ? 1.491 6.292 -12.733 1.00 75.94 553 ARG A C 1
ATOM 4442 O O . ARG A 1 553 ? 1.264 7.434 -13.126 1.00 75.94 553 ARG A O 1
ATOM 4449 N N . LEU A 1 554 ? 1.921 5.330 -13.540 1.00 79.06 554 LEU A N 1
ATOM 4450 C CA . LEU A 1 554 ? 2.183 5.527 -14.955 1.00 79.06 554 LEU A CA 1
ATOM 4451 C C . LEU A 1 554 ? 0.863 5.726 -15.714 1.00 79.06 554 LEU A C 1
ATOM 4453 O O . LEU A 1 554 ? -0.062 4.931 -15.570 1.00 79.06 554 LEU A O 1
ATOM 4457 N N . PHE A 1 555 ? 0.778 6.788 -16.520 1.00 75.69 555 PHE A N 1
ATOM 4458 C CA . PHE A 1 555 ? -0.398 7.145 -17.334 1.00 75.69 555 PHE A CA 1
ATOM 4459 C C . PHE A 1 555 ? -1.708 7.395 -16.569 1.00 75.69 555 PHE A C 1
ATOM 4461 O O . PHE A 1 555 ? -2.778 7.515 -17.173 1.00 75.69 555 PHE A O 1
ATOM 4468 N N . VAL A 1 556 ? -1.629 7.523 -15.245 1.00 68.62 556 VAL A N 1
ATOM 4469 C CA . VAL A 1 556 ? -2.742 7.972 -14.414 1.00 68.62 556 VAL A CA 1
ATOM 4470 C C . VAL A 1 556 ? -2.636 9.486 -14.289 1.00 68.62 556 VAL A C 1
ATOM 4472 O O . VAL A 1 556 ? -1.605 10.007 -13.859 1.00 68.62 556 VAL A O 1
ATOM 4475 N N . ARG A 1 557 ? -3.699 10.212 -14.659 1.00 61.22 557 ARG A N 1
ATOM 4476 C CA . ARG A 1 557 ? -3.774 11.654 -14.395 1.00 61.22 557 ARG A CA 1
ATOM 4477 C C . ARG A 1 557 ? -3.690 11.837 -12.884 1.00 61.22 557 ARG A C 1
ATOM 4479 O O . ARG A 1 557 ? -4.561 11.370 -12.152 1.00 61.22 557 ARG A O 1
ATOM 4486 N N . ARG A 1 558 ? -2.601 12.457 -12.425 1.00 52.41 558 ARG A N 1
ATOM 4487 C CA . ARG A 1 558 ? -2.353 12.719 -11.009 1.00 52.41 558 ARG A CA 1
ATOM 4488 C C . ARG A 1 558 ? -3.358 13.761 -10.545 1.00 52.41 558 ARG A C 1
ATOM 4490 O O . ARG A 1 558 ? -3.090 14.951 -10.608 1.00 52.41 558 ARG A O 1
ATOM 4497 N N . SER A 1 559 ? -4.504 13.285 -10.092 1.00 53.94 559 SER A N 1
ATOM 4498 C CA . SER A 1 559 ? -5.444 14.086 -9.338 1.00 53.94 559 SER A CA 1
ATOM 4499 C C . SER A 1 559 ? -5.192 13.760 -7.869 1.00 53.94 559 SER A C 1
ATOM 4501 O O . SER A 1 559 ? -5.680 12.733 -7.394 1.00 53.94 559 SER A O 1
ATOM 4503 N N . PRO A 1 560 ? -4.385 14.557 -7.139 1.00 52.25 560 PRO A N 1
ATOM 4504 C CA . PRO A 1 560 ? -4.142 14.348 -5.701 1.00 52.25 560 PRO A CA 1
ATOM 4505 C C . PRO A 1 560 ? -5.432 14.381 -4.860 1.00 52.25 560 PRO A C 1
ATOM 4507 O O . PRO A 1 560 ? -5.428 14.029 -3.690 1.00 52.25 560 PRO A O 1
ATOM 4510 N N . ASN A 1 561 ? -6.526 14.743 -5.514 1.00 55.16 561 ASN A N 1
ATOM 4511 C CA . ASN A 1 561 ? -7.714 15.374 -5.005 1.00 55.16 561 ASN A CA 1
ATOM 4512 C C . ASN A 1 561 ? -8.988 14.635 -5.455 1.00 55.16 561 ASN A C 1
ATOM 4514 O O . ASN A 1 561 ? -10.107 15.011 -5.115 1.00 55.16 561 ASN A O 1
ATOM 4518 N N . ASN A 1 562 ? -8.824 13.553 -6.222 1.00 64.50 562 ASN A N 1
ATOM 4519 C CA . ASN A 1 562 ? -9.930 12.708 -6.630 1.00 64.50 562 ASN A CA 1
ATOM 4520 C C . ASN A 1 562 ? -10.297 11.756 -5.484 1.00 64.50 562 ASN A C 1
ATOM 4522 O O . ASN A 1 562 ? -9.543 10.822 -5.186 1.00 64.50 562 ASN A O 1
ATOM 4526 N N . ARG A 1 563 ? -11.479 11.965 -4.889 1.00 69.38 563 ARG A N 1
ATOM 4527 C CA . ARG A 1 563 ? -12.049 11.142 -3.805 1.00 69.38 563 ARG A CA 1
ATOM 4528 C C . ARG A 1 563 ? -12.053 9.640 -4.125 1.00 69.38 563 ARG A C 1
ATOM 4530 O O . ARG A 1 563 ? -11.851 8.827 -3.230 1.00 69.38 563 ARG A O 1
ATO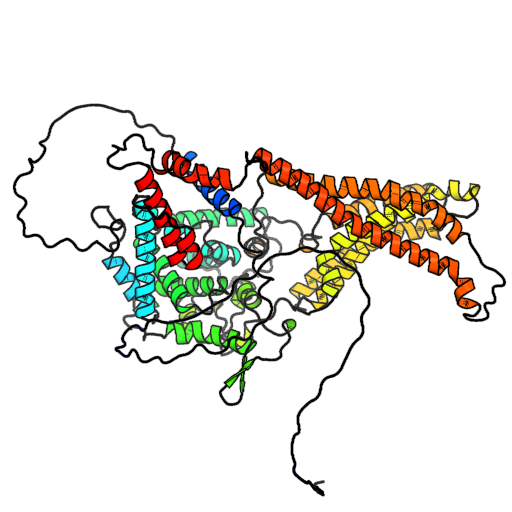M 4537 N N . LYS A 1 564 ? -12.146 9.243 -5.405 1.00 67.19 564 LYS A N 1
ATOM 4538 C CA . LYS A 1 564 ? -12.051 7.828 -5.835 1.00 67.19 564 LYS A CA 1
ATOM 4539 C C . LYS A 1 564 ? -10.698 7.178 -5.525 1.00 67.19 564 LYS A C 1
ATOM 4541 O O . LYS A 1 564 ? -10.602 5.958 -5.436 1.00 67.19 564 LYS A O 1
ATOM 4546 N N . THR A 1 565 ? -9.640 7.975 -5.381 1.00 70.06 565 THR A N 1
ATOM 4547 C CA . THR A 1 565 ? -8.297 7.485 -5.036 1.00 70.06 565 THR A CA 1
ATOM 4548 C C . THR A 1 565 ? -8.013 7.517 -3.537 1.00 70.06 565 THR A C 1
ATOM 4550 O O . THR A 1 565 ? -7.004 6.954 -3.118 1.00 70.06 565 THR A O 1
ATOM 4553 N N . LEU A 1 566 ? -8.898 8.116 -2.728 1.00 78.75 566 LEU A N 1
ATOM 4554 C CA . LEU A 1 566 ? -8.675 8.339 -1.300 1.00 78.75 566 LEU A CA 1
ATOM 4555 C C . LEU A 1 566 ? -8.476 7.024 -0.541 1.00 78.75 566 LEU A C 1
ATOM 4557 O O . LEU A 1 566 ? -7.509 6.907 0.197 1.00 78.75 566 LEU A O 1
ATOM 4561 N N . ALA A 1 567 ? -9.285 5.994 -0.805 1.00 80.88 567 ALA A N 1
ATOM 4562 C CA . ALA A 1 567 ? -9.113 4.686 -0.170 1.00 80.88 567 ALA A CA 1
ATOM 4563 C C . ALA A 1 567 ? -7.736 4.055 -0.443 1.00 80.88 567 ALA A C 1
ATOM 4565 O O . ALA A 1 567 ? -7.050 3.617 0.478 1.00 80.88 567 ALA A O 1
ATOM 4566 N N . SER A 1 568 ? -7.260 4.095 -1.693 1.00 79.19 568 SER A N 1
ATOM 4567 C CA . SER A 1 568 ? -5.907 3.621 -2.014 1.00 79.19 568 SER A CA 1
ATOM 4568 C C . SER A 1 568 ? -4.836 4.469 -1.319 1.00 79.19 568 SER A C 1
ATOM 4570 O O . SER A 1 568 ? -3.868 3.915 -0.792 1.00 79.19 568 SER A O 1
ATOM 4572 N N . GLN A 1 569 ? -5.007 5.793 -1.273 1.00 79.06 569 GLN A N 1
ATOM 4573 C CA . GLN A 1 569 ? -4.077 6.692 -0.590 1.00 79.06 569 GLN A CA 1
ATOM 4574 C C . GLN A 1 569 ? -4.010 6.429 0.919 1.00 79.06 569 GLN A C 1
ATOM 4576 O O . GLN A 1 569 ? -2.913 6.392 1.470 1.00 79.06 569 GLN A O 1
ATOM 4581 N N . THR A 1 570 ? -5.152 6.194 1.561 1.00 83.00 570 THR A N 1
ATOM 4582 C CA . THR A 1 570 ? -5.272 5.979 3.005 1.00 83.00 570 THR A CA 1
ATOM 4583 C C . THR A 1 570 ? -4.777 4.598 3.428 1.00 83.00 570 THR A C 1
ATOM 4585 O O . THR A 1 570 ? -3.980 4.505 4.357 1.00 83.00 570 THR A O 1
ATOM 4588 N N . PHE A 1 571 ? -5.193 3.529 2.743 1.00 83.88 571 PHE A N 1
ATOM 4589 C CA . PHE A 1 571 ? -4.909 2.160 3.190 1.00 83.88 571 PHE A CA 1
ATOM 4590 C C . PHE A 1 571 ? -3.615 1.584 2.605 1.00 83.88 571 PHE A C 1
ATOM 4592 O O . PHE A 1 571 ? -2.856 0.926 3.309 1.00 83.88 571 PHE A O 1
ATOM 4599 N N . THR A 1 572 ? -3.313 1.861 1.330 1.00 80.50 572 THR A N 1
ATOM 4600 C CA . THR A 1 572 ? -2.176 1.219 0.628 1.00 80.50 572 THR A CA 1
ATOM 4601 C C . THR A 1 572 ? -0.985 2.139 0.381 1.00 80.50 572 THR A C 1
ATOM 4603 O O . THR A 1 572 ? 0.146 1.668 0.290 1.00 80.50 572 THR A O 1
ATOM 4606 N N . ALA A 1 573 ? -1.211 3.451 0.265 1.00 78.19 573 ALA A N 1
ATOM 4607 C CA . ALA A 1 573 ? -0.170 4.420 -0.079 1.00 78.19 573 ALA A CA 1
ATOM 4608 C C . ALA A 1 573 ? 0.090 5.471 1.015 1.00 78.19 573 ALA A C 1
ATOM 4610 O O . ALA A 1 573 ? 0.740 6.489 0.749 1.00 78.19 573 ALA A O 1
ATOM 4611 N N . SER A 1 574 ? -0.345 5.200 2.251 1.00 79.50 574 SER A N 1
ATOM 4612 C CA . SER A 1 574 ? -0.104 6.046 3.423 1.00 79.50 574 SER A CA 1
ATOM 4613 C C . SER A 1 574 ? 1.283 5.778 4.016 1.00 79.50 574 SER A C 1
ATOM 4615 O O . SER A 1 574 ? 1.442 5.292 5.138 1.00 79.50 574 SER A O 1
ATOM 4617 N N . PHE A 1 575 ? 2.319 6.096 3.245 1.00 81.94 575 PHE A N 1
ATOM 4618 C CA . PHE A 1 575 ? 3.697 6.018 3.721 1.00 81.94 575 PHE A CA 1
ATOM 4619 C C . PHE A 1 575 ? 4.018 7.199 4.654 1.00 81.94 575 PHE A C 1
ATOM 4621 O O . PHE A 1 575 ? 3.606 8.330 4.367 1.00 81.94 575 PHE A O 1
ATOM 4628 N N . PRO A 1 576 ? 4.796 6.990 5.734 1.00 82.00 576 PRO A N 1
ATOM 4629 C CA . PRO A 1 576 ? 5.267 8.078 6.583 1.00 82.00 576 PRO A CA 1
ATOM 4630 C C . PRO A 1 576 ? 5.977 9.166 5.769 1.00 82.00 576 PRO A C 1
ATOM 4632 O O . PRO A 1 576 ? 6.915 8.898 5.012 1.00 82.00 576 PRO A O 1
ATOM 4635 N N . LYS A 1 577 ? 5.536 10.419 5.920 1.00 82.19 577 LYS A N 1
ATOM 4636 C CA . LYS A 1 577 ? 6.168 11.559 5.250 1.00 82.19 577 LYS A CA 1
ATOM 4637 C C . LYS A 1 577 ? 7.517 11.838 5.917 1.00 82.19 577 LYS A C 1
ATOM 4639 O O . LYS A 1 577 ? 7.568 12.318 7.044 1.00 82.19 577 LYS A O 1
ATOM 4644 N N . LEU A 1 578 ? 8.608 11.558 5.205 1.00 84.88 578 LEU A N 1
ATOM 4645 C CA . LEU A 1 578 ? 9.958 11.900 5.662 1.00 84.88 578 LEU A CA 1
ATOM 4646 C C . LEU A 1 578 ? 10.139 13.422 5.724 1.00 84.88 578 LEU A C 1
ATOM 4648 O O . LEU A 1 578 ? 9.745 14.125 4.778 1.00 84.88 578 LEU A O 1
ATOM 4652 N N . LYS A 1 579 ? 10.787 13.898 6.799 1.00 91.00 579 LYS A N 1
ATOM 4653 C CA . LYS A 1 579 ? 11.277 15.280 6.928 1.00 91.00 579 LYS A CA 1
ATOM 4654 C C . LYS A 1 579 ? 12.249 15.592 5.785 1.00 91.00 579 LYS A C 1
ATOM 4656 O O . LYS A 1 579 ? 12.831 14.688 5.184 1.00 91.00 579 LYS A O 1
ATOM 4661 N N . ALA A 1 580 ? 12.434 16.876 5.479 1.00 90.69 580 ALA A N 1
ATOM 4662 C CA . ALA A 1 580 ? 13.290 17.301 4.369 1.00 90.69 580 ALA A CA 1
ATOM 4663 C C . ALA A 1 580 ? 14.735 16.784 4.504 1.00 90.69 580 ALA A C 1
ATOM 4665 O O . ALA A 1 580 ? 15.290 16.287 3.527 1.00 90.69 580 ALA A O 1
ATOM 4666 N N . SER A 1 581 ? 15.301 16.815 5.716 1.00 88.12 581 SER A N 1
ATOM 4667 C CA . SER A 1 581 ? 16.639 16.289 6.021 1.00 88.12 581 SER A CA 1
ATOM 4668 C C . SER A 1 581 ? 16.746 14.781 5.778 1.00 88.12 581 SER A C 1
ATOM 4670 O O . SER A 1 581 ? 17.644 14.328 5.073 1.00 88.12 581 SER A O 1
ATOM 4672 N N . ASP A 1 582 ? 15.794 14.003 6.298 1.00 88.50 582 ASP A N 1
ATOM 4673 C CA . ASP A 1 582 ? 15.782 12.543 6.153 1.00 88.50 582 ASP A CA 1
ATOM 4674 C C . ASP A 1 582 ? 15.596 12.127 4.689 1.00 88.50 582 ASP A C 1
ATOM 4676 O O . ASP A 1 582 ? 16.203 11.165 4.214 1.00 88.50 582 ASP A O 1
ATOM 4680 N N . ARG A 1 583 ? 14.783 12.887 3.945 1.00 90.69 583 ARG A N 1
ATOM 4681 C CA . ARG A 1 583 ? 14.585 12.682 2.510 1.00 90.69 583 ARG A CA 1
ATOM 4682 C C . ARG A 1 583 ? 15.849 12.996 1.717 1.00 90.69 583 ARG A C 1
ATOM 4684 O O . ARG A 1 583 ? 16.211 12.205 0.852 1.00 90.69 583 ARG A O 1
ATOM 4691 N N . ALA A 1 584 ? 16.518 14.111 2.013 1.00 91.06 584 ALA A N 1
ATOM 4692 C CA . ALA A 1 584 ? 17.773 14.481 1.365 1.00 91.06 584 ALA A CA 1
ATOM 4693 C C . ALA A 1 584 ? 18.853 13.419 1.601 1.00 91.06 584 ALA A C 1
ATOM 4695 O O . ALA A 1 584 ? 19.530 13.018 0.661 1.00 91.06 584 ALA A O 1
ATOM 4696 N N . MET A 1 585 ? 18.947 12.890 2.822 1.00 90.06 585 MET A N 1
ATOM 4697 C CA . MET A 1 585 ? 19.865 11.803 3.154 1.00 90.06 585 MET A CA 1
ATOM 4698 C C . MET A 1 585 ? 19.549 10.514 2.382 1.00 90.06 585 MET A C 1
ATOM 4700 O O . MET A 1 585 ? 20.457 9.882 1.852 1.00 90.06 585 MET A O 1
ATOM 4704 N N . SER A 1 586 ? 18.270 10.135 2.273 1.00 90.88 586 SER A N 1
ATOM 4705 C CA . SER A 1 586 ? 17.864 8.952 1.503 1.00 90.88 586 SER A CA 1
ATOM 4706 C C . SER A 1 586 ? 18.159 9.097 0.007 1.00 90.88 586 SER A C 1
ATOM 4708 O O . SER A 1 586 ? 18.659 8.155 -0.605 1.00 90.88 586 SER A O 1
ATOM 4710 N N . ILE A 1 587 ? 17.882 10.266 -0.580 1.00 92.69 587 ILE A N 1
ATOM 4711 C CA . ILE A 1 587 ? 18.214 10.552 -1.983 1.00 92.69 587 ILE A CA 1
ATOM 4712 C C . ILE A 1 587 ? 19.734 10.552 -2.169 1.00 92.69 587 ILE A C 1
ATOM 4714 O O . ILE A 1 587 ? 20.227 9.912 -3.090 1.00 92.69 587 ILE A O 1
ATOM 4718 N N . GLY A 1 588 ? 20.474 11.202 -1.265 1.00 94.75 588 GLY A N 1
ATOM 4719 C CA . GLY A 1 588 ? 21.935 11.241 -1.274 1.00 94.75 588 GLY A CA 1
ATOM 4720 C C . GLY A 1 588 ? 22.559 9.848 -1.254 1.00 94.75 588 GLY A C 1
ATOM 4721 O O . GLY A 1 588 ? 23.416 9.567 -2.084 1.00 94.75 588 GLY A O 1
ATOM 4722 N N . LEU A 1 589 ? 22.067 8.950 -0.392 1.00 94.88 589 LEU A N 1
ATOM 4723 C CA . LEU A 1 589 ? 22.502 7.552 -0.344 1.00 94.88 589 LEU A CA 1
ATOM 4724 C C . LEU A 1 589 ? 22.380 6.885 -1.720 1.00 94.88 589 LEU A C 1
ATOM 4726 O O . LEU A 1 589 ? 23.355 6.340 -2.229 1.00 94.88 589 LEU A O 1
ATOM 4730 N N . TRP A 1 590 ? 21.201 6.945 -2.345 1.00 93.38 590 TRP A N 1
ATOM 4731 C CA . TRP A 1 590 ? 20.976 6.295 -3.639 1.00 93.38 590 TRP A CA 1
ATOM 4732 C C . TRP A 1 590 ? 21.742 6.958 -4.787 1.00 93.38 590 TRP A C 1
ATOM 4734 O O . TRP A 1 590 ? 22.234 6.247 -5.662 1.00 93.38 590 TRP A O 1
ATOM 4744 N N . CYS A 1 591 ? 21.902 8.284 -4.770 1.00 94.62 591 CYS A N 1
ATOM 4745 C CA . CYS A 1 591 ? 22.755 8.996 -5.723 1.00 94.62 591 CYS A CA 1
ATOM 4746 C C . CYS A 1 591 ? 24.215 8.538 -5.624 1.00 94.62 591 CYS A C 1
ATOM 4748 O O . CYS A 1 591 ? 24.847 8.316 -6.651 1.00 94.62 591 CYS A O 1
ATOM 4750 N N . CYS A 1 592 ? 24.739 8.351 -4.412 1.00 95.62 592 CYS A N 1
ATOM 4751 C CA . CYS A 1 592 ? 26.091 7.844 -4.194 1.00 95.62 592 CYS A CA 1
ATOM 4752 C C . CYS A 1 592 ? 26.238 6.378 -4.632 1.00 95.62 592 CYS A C 1
ATOM 4754 O O . CYS A 1 592 ? 27.185 6.046 -5.341 1.00 95.62 592 CYS A O 1
ATOM 4756 N N . VAL A 1 593 ? 25.276 5.516 -4.278 1.00 95.12 593 VAL A N 1
ATOM 4757 C CA . VAL A 1 593 ? 25.268 4.093 -4.667 1.00 95.12 593 VAL A CA 1
ATOM 4758 C C . VAL A 1 593 ? 25.263 3.940 -6.182 1.00 95.12 593 VAL A C 1
ATOM 4760 O O . VAL A 1 593 ? 26.147 3.290 -6.734 1.00 95.12 593 VAL A O 1
ATOM 4763 N N . PHE A 1 594 ? 24.294 4.551 -6.869 1.00 93.31 594 PHE A N 1
ATOM 4764 C CA . PHE A 1 594 ? 24.213 4.443 -8.323 1.00 93.31 594 PHE A CA 1
ATOM 4765 C C . PHE A 1 594 ? 25.311 5.240 -9.024 1.00 93.31 594 PHE A C 1
ATOM 4767 O O . PHE A 1 594 ? 25.792 4.783 -10.050 1.00 93.31 594 PHE A O 1
ATOM 4774 N N . GLY A 1 595 ? 25.749 6.375 -8.476 1.00 93.81 595 GLY A N 1
ATOM 4775 C CA . GLY A 1 595 ? 26.838 7.172 -9.038 1.00 93.81 595 GLY A CA 1
ATOM 4776 C C . GLY A 1 595 ? 28.162 6.413 -9.068 1.00 93.81 595 GLY A C 1
ATOM 4777 O O . GLY A 1 595 ? 28.763 6.289 -10.132 1.00 93.81 595 GLY A O 1
ATOM 4778 N N . CYS A 1 596 ? 28.590 5.853 -7.931 1.00 93.94 596 CYS A N 1
ATOM 4779 C CA . CYS A 1 596 ? 29.824 5.068 -7.857 1.00 93.94 596 CYS A CA 1
ATOM 4780 C C . CYS A 1 596 ? 29.736 3.789 -8.688 1.00 93.94 596 CYS A C 1
ATOM 4782 O O . CYS A 1 596 ? 30.640 3.531 -9.474 1.00 93.94 596 CYS A O 1
ATOM 4784 N N . LYS A 1 597 ? 28.624 3.052 -8.580 1.00 92.81 597 LYS A N 1
ATOM 4785 C CA . LYS A 1 597 ? 28.378 1.855 -9.388 1.00 92.81 597 LYS A CA 1
ATOM 4786 C C . LYS A 1 597 ? 28.496 2.155 -10.882 1.00 92.81 597 LYS A C 1
ATOM 4788 O O . LYS A 1 597 ? 29.265 1.516 -11.582 1.00 92.81 597 LYS A O 1
ATOM 4793 N N . LEU A 1 598 ? 27.721 3.116 -11.386 1.00 92.75 598 LEU A N 1
ATOM 4794 C CA . LEU A 1 598 ? 27.676 3.423 -12.815 1.00 92.75 598 LEU A CA 1
ATOM 4795 C C . LEU A 1 598 ? 29.033 3.916 -13.335 1.00 92.75 598 LEU A C 1
ATOM 4797 O O . LEU A 1 598 ? 29.438 3.539 -14.432 1.00 92.75 598 LEU A O 1
ATOM 4801 N N . LEU A 1 599 ? 29.754 4.710 -12.538 1.00 93.38 599 LEU A N 1
ATOM 4802 C CA . LEU A 1 599 ? 31.082 5.198 -12.896 1.00 93.38 599 LEU A CA 1
ATOM 4803 C C . LEU A 1 599 ? 32.113 4.062 -12.941 1.00 93.38 599 LEU A C 1
ATOM 4805 O O . LEU A 1 599 ? 32.819 3.925 -13.937 1.00 93.38 599 LEU A O 1
ATOM 4809 N N . GLU A 1 600 ? 32.177 3.231 -11.901 1.00 92.12 600 GLU A N 1
ATOM 4810 C CA . GLU A 1 600 ? 33.069 2.071 -11.859 1.00 92.12 600 GLU A CA 1
ATOM 4811 C C . GLU A 1 600 ? 32.765 1.102 -13.006 1.00 92.12 600 GLU A C 1
ATOM 4813 O O . GLU A 1 600 ? 33.659 0.782 -13.788 1.00 92.12 600 GLU A O 1
ATOM 4818 N N . SER A 1 601 ? 31.507 0.681 -13.159 1.00 92.50 601 SER A N 1
ATOM 4819 C CA . SER A 1 601 ? 31.129 -0.275 -14.198 1.00 92.50 601 SER A CA 1
ATOM 4820 C C . SER A 1 601 ? 31.402 0.266 -15.607 1.00 92.50 601 SER A C 1
ATOM 4822 O O . SER A 1 601 ? 31.726 -0.506 -16.504 1.00 92.50 601 SER A O 1
ATOM 4824 N N . TYR A 1 602 ? 31.327 1.580 -15.839 1.00 92.50 602 TYR A N 1
ATOM 4825 C CA . TYR A 1 602 ? 31.731 2.145 -17.129 1.00 92.50 602 TYR A CA 1
ATOM 4826 C C . TYR A 1 602 ? 33.233 1.950 -17.394 1.00 92.50 602 TYR A C 1
ATOM 4828 O O . TYR A 1 602 ? 33.614 1.468 -18.462 1.00 92.50 602 TYR A O 1
ATOM 4836 N N . PHE A 1 603 ? 34.085 2.296 -16.424 1.00 92.06 603 PHE A N 1
ATOM 4837 C CA . PHE A 1 603 ? 35.537 2.239 -16.602 1.00 92.06 603 PHE A CA 1
ATOM 4838 C C . PHE A 1 603 ? 36.101 0.818 -16.580 1.00 92.06 603 PHE A C 1
ATOM 4840 O O . PHE A 1 603 ? 36.957 0.500 -17.401 1.00 92.06 603 PHE A O 1
ATOM 4847 N N . PHE A 1 604 ? 35.638 -0.030 -15.663 1.00 89.88 604 PHE A N 1
ATOM 4848 C CA . PHE A 1 604 ? 36.220 -1.355 -15.447 1.00 89.88 604 PHE A CA 1
ATOM 4849 C C . PHE A 1 604 ? 35.517 -2.463 -16.224 1.00 89.88 604 PHE A C 1
ATOM 4851 O O . PHE A 1 604 ? 36.181 -3.420 -16.618 1.00 89.88 604 PHE A O 1
ATOM 4858 N N . LEU A 1 605 ? 34.214 -2.331 -16.485 1.00 89.31 605 LEU A N 1
ATOM 4859 C CA . LEU A 1 605 ? 33.430 -3.363 -17.161 1.00 89.31 605 LEU A CA 1
ATOM 4860 C C . LEU A 1 605 ? 33.248 -3.028 -18.651 1.00 89.31 605 LEU A C 1
ATOM 4862 O O . LEU A 1 605 ? 33.780 -3.716 -19.520 1.00 89.31 605 LEU A O 1
ATOM 4866 N N . ALA A 1 606 ? 32.598 -1.902 -18.964 1.00 90.12 606 ALA A N 1
ATOM 4867 C CA . ALA A 1 606 ? 32.224 -1.571 -20.341 1.00 90.12 606 ALA A CA 1
ATOM 4868 C C . ALA A 1 606 ? 33.425 -1.285 -21.262 1.00 90.12 606 ALA A C 1
ATOM 4870 O O . ALA A 1 606 ? 33.455 -1.762 -22.399 1.00 90.12 606 ALA A O 1
ATOM 4871 N N . LEU A 1 607 ? 34.423 -0.524 -20.793 1.00 90.81 607 LEU A N 1
ATOM 4872 C CA . LEU A 1 607 ? 35.634 -0.257 -21.581 1.00 90.81 607 LEU A CA 1
ATOM 4873 C C . LEU A 1 607 ? 36.488 -1.514 -21.769 1.00 90.81 607 LEU A C 1
ATOM 4875 O O . LEU A 1 607 ? 36.961 -1.756 -22.877 1.00 90.81 607 LEU A O 1
ATOM 4879 N N . SER A 1 608 ? 36.641 -2.334 -20.728 1.00 90.38 608 SER A N 1
ATOM 4880 C CA . SER A 1 608 ? 37.389 -3.595 -20.808 1.00 90.38 608 SER A CA 1
ATOM 4881 C C . SER A 1 608 ? 36.732 -4.595 -21.761 1.00 90.38 608 SER A C 1
ATOM 4883 O O . SER A 1 608 ? 37.424 -5.368 -22.421 1.00 90.38 608 SER A O 1
ATOM 4885 N N . PHE A 1 609 ? 35.400 -4.571 -21.873 1.00 88.75 609 PHE A N 1
ATOM 4886 C CA . PHE A 1 609 ? 34.657 -5.485 -22.736 1.00 88.75 609 PHE A CA 1
ATOM 4887 C C . PHE A 1 609 ? 34.697 -5.104 -24.228 1.00 88.75 609 PHE A C 1
ATOM 4889 O O . PHE A 1 609 ? 34.531 -5.965 -25.095 1.00 88.75 609 PHE A O 1
ATOM 4896 N N . LYS A 1 610 ? 34.986 -3.836 -24.551 1.00 89.12 610 LYS A N 1
ATOM 4897 C CA . LYS A 1 610 ? 35.014 -3.299 -25.923 1.00 89.12 610 LYS A CA 1
ATOM 4898 C C . LYS A 1 610 ? 35.927 -4.077 -26.876 1.00 89.12 610 LYS A C 1
ATOM 4900 O O . LYS A 1 610 ? 35.492 -4.460 -27.965 1.00 89.12 610 LYS A O 1
ATOM 4905 N N . ASP A 1 611 ? 37.189 -4.276 -26.501 1.00 88.56 611 ASP A N 1
ATOM 4906 C CA . ASP A 1 611 ? 38.188 -4.882 -27.390 1.00 88.56 611 ASP A CA 1
ATOM 4907 C C . ASP A 1 611 ? 37.944 -6.383 -27.615 1.00 88.56 611 ASP A C 1
ATOM 4909 O O . ASP A 1 611 ? 37.906 -6.800 -28.780 1.00 88.56 611 ASP A O 1
ATOM 4913 N N . PRO A 1 612 ? 37.684 -7.199 -26.569 1.00 89.31 612 PRO A N 1
ATOM 4914 C CA . PRO A 1 612 ? 37.283 -8.592 -26.751 1.00 89.31 612 PRO A CA 1
ATOM 4915 C C . PRO A 1 612 ? 36.062 -8.733 -27.661 1.00 89.31 612 PRO A C 1
ATOM 4917 O O . PRO A 1 612 ? 36.048 -9.565 -28.565 1.00 89.31 612 PRO A O 1
ATOM 4920 N N . LEU A 1 613 ? 35.056 -7.879 -27.482 1.00 88.50 613 LEU A N 1
ATOM 4921 C CA . LEU A 1 613 ? 33.832 -7.917 -28.269 1.00 88.50 613 LEU A CA 1
ATOM 4922 C C . LEU A 1 613 ? 34.076 -7.585 -29.749 1.00 88.50 613 LEU A C 1
ATOM 4924 O O . LEU A 1 613 ? 33.512 -8.243 -30.628 1.00 88.50 613 LEU A O 1
ATOM 4928 N N . LYS A 1 614 ? 34.963 -6.628 -30.048 1.00 88.25 614 LYS A N 1
ATOM 4929 C CA . LYS A 1 614 ? 35.384 -6.323 -31.425 1.00 88.25 614 LYS A CA 1
ATOM 4930 C C . LYS A 1 614 ? 36.062 -7.525 -32.090 1.00 88.25 614 LYS A C 1
ATOM 4932 O O . LYS A 1 614 ? 35.734 -7.848 -33.232 1.00 88.25 614 LYS A O 1
ATOM 4937 N N . VAL A 1 615 ? 36.983 -8.187 -31.387 1.00 88.62 615 VAL A N 1
ATOM 4938 C CA . VAL A 1 615 ? 37.713 -9.358 -31.905 1.00 88.62 615 VAL A CA 1
ATOM 4939 C C . VAL A 1 615 ? 36.763 -10.532 -32.139 1.00 88.62 615 VAL A C 1
ATOM 4941 O O . VAL A 1 615 ? 36.763 -11.121 -33.220 1.00 88.62 615 VAL A O 1
ATOM 4944 N N . MET A 1 616 ? 35.909 -10.833 -31.160 1.00 88.00 616 MET A N 1
ATOM 4945 C CA . MET A 1 616 ? 34.962 -11.946 -31.236 1.00 88.00 616 MET A CA 1
ATOM 4946 C C . MET A 1 616 ? 33.925 -11.755 -32.347 1.00 88.00 616 MET A C 1
ATOM 4948 O O . MET A 1 616 ? 33.608 -12.714 -33.048 1.00 88.00 616 MET A O 1
ATOM 4952 N N . ASN A 1 617 ? 33.439 -10.527 -32.570 1.00 86.88 617 ASN A N 1
ATOM 4953 C CA . ASN A 1 617 ? 32.494 -10.255 -33.656 1.00 86.88 617 ASN A CA 1
ATOM 4954 C C . ASN A 1 617 ? 33.121 -10.431 -35.051 1.00 86.88 617 ASN A C 1
ATOM 4956 O O . ASN A 1 617 ? 32.457 -10.908 -35.974 1.00 86.88 617 ASN A O 1
ATOM 4960 N N . ALA A 1 618 ? 34.397 -10.065 -35.211 1.00 86.50 618 ALA A N 1
ATOM 4961 C CA . ALA A 1 618 ? 35.123 -10.198 -36.474 1.00 86.50 618 ALA A CA 1
ATOM 4962 C C . ALA A 1 618 ? 35.582 -11.640 -36.762 1.00 86.50 618 ALA A C 1
ATOM 4964 O O . ALA A 1 618 ? 35.841 -11.989 -37.914 1.00 86.50 618 ALA A O 1
ATOM 4965 N N . MET A 1 619 ? 35.675 -12.491 -35.738 1.00 86.50 619 MET A N 1
ATOM 4966 C CA . MET A 1 619 ? 36.150 -13.863 -35.880 1.00 86.50 619 MET A CA 1
ATOM 4967 C C . MET A 1 619 ? 35.162 -14.718 -36.693 1.00 86.50 619 MET A C 1
ATOM 4969 O O . MET A 1 619 ? 33.968 -14.808 -36.395 1.00 86.50 619 MET A O 1
ATOM 4973 N N . ARG A 1 620 ? 35.674 -15.377 -37.734 1.00 85.75 620 ARG A N 1
ATOM 4974 C CA . ARG A 1 620 ? 34.976 -16.408 -38.510 1.00 85.75 620 ARG A CA 1
ATOM 4975 C C . ARG A 1 620 ? 35.895 -17.617 -38.603 1.00 85.75 620 ARG A C 1
ATOM 4977 O O . ARG A 1 620 ? 37.038 -17.479 -39.029 1.00 85.75 620 ARG A O 1
ATOM 4984 N N . ILE A 1 621 ? 35.411 -18.776 -38.168 1.00 83.88 621 ILE A N 1
ATOM 4985 C CA . ILE A 1 621 ? 36.179 -20.021 -38.191 1.00 83.88 621 ILE A CA 1
ATOM 4986 C C . ILE A 1 621 ? 35.772 -20.792 -39.445 1.00 83.88 621 ILE A C 1
ATOM 4988 O O . ILE A 1 621 ? 34.608 -21.154 -39.602 1.00 83.88 621 ILE A O 1
ATOM 4992 N N . TYR A 1 622 ? 36.731 -21.024 -40.338 1.00 78.88 622 TYR A N 1
ATOM 4993 C CA . TYR A 1 622 ? 36.541 -21.795 -41.566 1.00 78.88 622 TYR A CA 1
ATOM 4994 C C . TYR A 1 622 ? 37.238 -23.155 -41.441 1.00 78.88 622 TYR A C 1
ATOM 4996 O O . TYR A 1 622 ? 38.278 -23.255 -40.796 1.00 78.88 622 TYR A O 1
ATOM 5004 N N . ASN A 1 623 ? 36.683 -24.191 -42.079 1.00 74.88 623 ASN A N 1
ATOM 5005 C CA . ASN A 1 623 ? 37.252 -25.547 -42.142 1.00 74.88 623 ASN A CA 1
ATOM 5006 C C . ASN A 1 623 ? 37.515 -26.210 -40.777 1.00 74.88 623 ASN A C 1
ATOM 5008 O O . ASN A 1 623 ? 38.535 -26.871 -40.590 1.00 74.88 623 ASN A O 1
ATOM 5012 N N . CYS A 1 624 ? 36.594 -26.059 -39.823 1.00 75.31 624 CYS A N 1
ATOM 5013 C CA . CYS A 1 624 ? 36.721 -26.730 -38.535 1.00 75.31 624 CYS A CA 1
ATOM 5014 C C . CYS A 1 624 ? 36.098 -28.130 -38.550 1.00 75.31 624 CYS A C 1
ATOM 5016 O O . CYS A 1 624 ? 34.918 -28.286 -38.871 1.00 75.31 624 CYS A O 1
ATOM 5018 N N . ASN A 1 625 ? 36.884 -29.137 -38.169 1.00 74.56 625 ASN A N 1
ATOM 5019 C CA . ASN A 1 625 ? 36.428 -30.511 -38.006 1.00 74.56 625 ASN A CA 1
ATOM 5020 C C . ASN A 1 625 ? 36.973 -31.074 -36.689 1.00 74.56 625 ASN A C 1
ATOM 5022 O O . ASN A 1 625 ? 38.153 -31.411 -36.597 1.00 74.56 625 ASN A O 1
ATOM 5026 N N . ASP A 1 626 ? 36.116 -31.126 -35.672 1.00 76.56 626 ASP A N 1
ATOM 5027 C CA . ASP A 1 626 ? 36.426 -31.716 -34.372 1.00 76.56 626 ASP A CA 1
ATOM 5028 C C . ASP A 1 626 ? 35.924 -33.169 -34.333 1.00 76.56 626 ASP A C 1
ATOM 5030 O O . ASP A 1 626 ? 34.777 -33.452 -34.688 1.00 76.56 626 ASP A O 1
ATOM 5034 N N . LEU A 1 627 ? 36.790 -34.084 -33.893 1.00 71.06 627 LEU A N 1
ATOM 5035 C CA . LEU A 1 627 ? 36.525 -35.522 -33.791 1.00 71.06 627 LEU A CA 1
ATOM 5036 C C . LEU A 1 627 ? 35.464 -35.880 -32.738 1.00 71.06 627 LEU A C 1
ATOM 5038 O O . LEU A 1 627 ? 34.846 -36.935 -32.855 1.00 71.06 627 LEU A O 1
ATOM 5042 N N . VAL A 1 628 ? 35.261 -35.042 -31.716 1.00 74.25 628 VAL A N 1
ATOM 5043 C CA . VAL A 1 628 ? 34.391 -35.351 -30.567 1.00 74.25 628 VAL A CA 1
ATOM 5044 C C . VAL A 1 628 ? 33.061 -34.599 -30.634 1.00 74.25 628 VAL A C 1
ATOM 5046 O O . VAL A 1 628 ? 32.024 -35.159 -30.285 1.00 74.25 628 VAL A O 1
ATOM 5049 N N . ILE A 1 629 ? 33.069 -33.339 -31.082 1.00 70.25 629 ILE A N 1
ATOM 5050 C CA . ILE A 1 629 ? 31.900 -32.440 -30.989 1.00 70.25 629 ILE A CA 1
ATOM 5051 C C . ILE A 1 629 ? 31.316 -32.071 -32.372 1.00 70.25 629 ILE A C 1
ATOM 5053 O O . ILE A 1 629 ? 30.240 -31.477 -32.473 1.00 70.25 629 ILE A O 1
ATOM 5057 N N . GLY A 1 630 ? 31.979 -32.474 -33.461 1.00 76.19 630 GLY A N 1
ATOM 5058 C CA . GLY A 1 630 ? 31.580 -32.158 -34.833 1.00 76.19 630 GLY A CA 1
ATOM 5059 C C . GLY A 1 630 ? 31.904 -30.717 -35.252 1.00 76.19 630 GLY A C 1
ATOM 5060 O O . GLY A 1 630 ? 32.579 -29.966 -34.552 1.00 76.19 630 GLY A O 1
ATOM 5061 N N . SER A 1 631 ? 31.428 -30.307 -36.430 1.00 79.81 631 SER A N 1
ATOM 5062 C CA . SER A 1 631 ? 31.750 -29.004 -37.041 1.00 79.81 631 SER A CA 1
ATOM 5063 C C . SER A 1 631 ? 30.837 -27.851 -36.598 1.00 79.81 631 SER A C 1
ATOM 5065 O O . SER A 1 631 ? 31.183 -26.678 -36.767 1.00 79.81 631 SER A O 1
ATOM 5067 N N . THR A 1 632 ? 29.677 -28.153 -36.007 1.00 78.31 632 THR A N 1
ATOM 5068 C CA . THR A 1 632 ? 28.643 -27.161 -35.667 1.00 78.31 632 THR A CA 1
ATOM 5069 C C . THR A 1 632 ? 29.054 -26.288 -34.484 1.00 78.31 632 THR A C 1
ATOM 5071 O O . THR A 1 632 ? 29.045 -25.064 -34.611 1.00 78.31 632 THR A O 1
ATOM 5074 N N . LEU A 1 633 ? 29.482 -26.882 -33.363 1.00 79.56 633 LEU A N 1
ATOM 5075 C CA . LEU A 1 633 ? 29.924 -26.121 -32.188 1.00 79.56 633 LEU A CA 1
ATOM 5076 C C . LEU A 1 633 ? 31.114 -25.219 -32.529 1.00 79.56 633 LEU A C 1
ATOM 5078 O O . LEU A 1 633 ? 31.144 -24.064 -32.121 1.00 79.56 633 LEU A O 1
ATOM 5082 N N . CYS A 1 634 ? 32.059 -25.720 -33.322 1.00 79.81 634 CYS A N 1
ATOM 5083 C CA . CYS A 1 634 ? 33.245 -24.961 -33.693 1.00 79.81 634 CYS A CA 1
ATOM 5084 C C . CYS A 1 634 ? 32.923 -23.773 -34.612 1.00 79.81 634 CYS A C 1
ATOM 5086 O O . CYS A 1 634 ? 33.437 -22.676 -34.413 1.00 79.81 634 CYS A O 1
ATOM 5088 N N . THR A 1 635 ? 32.012 -23.951 -35.572 1.00 84.31 635 THR A N 1
ATOM 5089 C CA . THR A 1 635 ? 31.583 -22.860 -36.464 1.00 84.31 635 THR A CA 1
ATOM 5090 C C . THR A 1 635 ? 30.857 -21.755 -35.688 1.00 84.31 635 THR A C 1
ATOM 5092 O O . THR A 1 635 ? 31.061 -20.570 -35.950 1.00 84.31 635 THR A O 1
ATOM 5095 N N . TYR A 1 636 ? 30.045 -22.132 -34.694 1.00 87.00 636 TYR A N 1
ATOM 5096 C CA . TYR A 1 636 ? 29.298 -21.191 -33.853 1.00 87.00 636 TYR A CA 1
ATOM 5097 C C . TYR A 1 636 ? 30.036 -20.750 -32.582 1.00 87.00 636 TYR A C 1
ATOM 5099 O O . TYR A 1 636 ? 29.513 -19.908 -31.850 1.00 87.00 636 TYR A O 1
ATOM 5107 N N . MET A 1 637 ? 31.252 -21.245 -32.330 1.00 88.12 637 MET A N 1
ATOM 5108 C CA . MET A 1 637 ? 32.030 -20.939 -31.125 1.00 88.12 637 MET A CA 1
ATOM 5109 C C . MET A 1 637 ? 32.149 -19.428 -30.872 1.00 88.12 637 MET A C 1
ATOM 5111 O O . MET A 1 637 ? 31.865 -19.016 -29.748 1.00 88.12 637 MET A O 1
ATOM 5115 N N . PRO A 1 638 ? 32.471 -18.563 -31.863 1.00 88.69 638 PRO A N 1
ATOM 5116 C CA . PRO A 1 638 ? 32.607 -17.133 -31.596 1.00 88.69 638 PRO A CA 1
ATOM 5117 C C . PRO A 1 638 ? 31.305 -16.481 -31.116 1.00 88.69 638 PRO A C 1
ATOM 5119 O O . PRO A 1 638 ? 31.334 -15.626 -30.234 1.00 88.69 638 PRO A O 1
ATOM 5122 N N . VAL A 1 639 ? 30.160 -16.921 -31.649 1.00 88.19 639 VAL A N 1
ATOM 5123 C CA . VAL A 1 639 ? 28.831 -16.412 -31.275 1.00 88.19 639 VAL A CA 1
ATOM 5124 C C . VAL A 1 639 ? 28.434 -16.905 -29.885 1.00 88.19 639 VAL A C 1
ATOM 5126 O O . VAL A 1 639 ? 27.993 -16.108 -29.064 1.00 88.19 639 VAL A O 1
ATOM 5129 N N . ILE A 1 640 ? 28.637 -18.196 -29.594 1.00 89.56 640 ILE A N 1
ATOM 5130 C CA . ILE A 1 640 ? 28.337 -18.785 -28.279 1.00 89.56 640 ILE A CA 1
ATOM 5131 C C . ILE A 1 640 ? 29.180 -18.109 -27.195 1.00 89.56 640 ILE A C 1
ATOM 5133 O O . ILE A 1 640 ? 28.642 -17.679 -26.174 1.00 89.56 640 ILE A O 1
ATOM 5137 N N . THR A 1 641 ? 30.484 -17.963 -27.430 1.00 91.00 641 THR A N 1
ATOM 5138 C CA . THR A 1 641 ? 31.392 -17.292 -26.498 1.00 91.00 641 THR A CA 1
ATOM 5139 C C . THR A 1 641 ? 30.998 -15.831 -26.309 1.00 91.00 641 THR A C 1
ATOM 5141 O O . THR A 1 641 ? 30.927 -15.379 -25.172 1.00 91.00 641 THR A O 1
ATOM 5144 N N . LEU A 1 642 ? 30.650 -15.105 -27.377 1.00 90.19 642 LEU A N 1
ATOM 5145 C CA . LEU A 1 642 ? 30.160 -13.728 -27.270 1.00 90.19 642 LEU A CA 1
ATOM 5146 C C . LEU A 1 642 ? 28.883 -13.648 -26.415 1.00 90.19 642 LEU A C 1
ATOM 5148 O O . LEU A 1 642 ? 28.809 -12.805 -25.524 1.00 90.19 642 LEU A O 1
ATOM 5152 N N . CYS A 1 643 ? 27.913 -14.549 -26.607 1.00 91.00 643 CYS A N 1
ATOM 5153 C CA . CYS A 1 643 ? 26.711 -14.618 -25.770 1.00 91.00 643 CYS A CA 1
ATOM 5154 C C . CYS A 1 643 ? 27.033 -14.896 -24.292 1.00 91.00 643 CYS A C 1
ATOM 5156 O O . CYS A 1 643 ? 26.472 -14.239 -23.414 1.00 91.00 643 CYS A O 1
ATOM 5158 N N . LEU A 1 644 ? 27.941 -15.836 -24.009 1.00 91.94 644 LEU A N 1
ATOM 5159 C CA . LEU A 1 644 ? 28.373 -16.147 -22.642 1.00 91.94 644 LEU A CA 1
ATOM 5160 C C . LEU A 1 644 ? 29.097 -14.968 -21.992 1.00 91.94 644 LEU A C 1
ATOM 5162 O O . LEU A 1 644 ? 28.834 -14.666 -20.831 1.00 91.94 644 LEU A O 1
ATOM 5166 N N . MET A 1 645 ? 29.960 -14.274 -22.739 1.00 91.75 645 MET A N 1
ATOM 5167 C CA . MET A 1 645 ? 30.638 -13.078 -22.248 1.00 91.75 645 MET A CA 1
ATOM 5168 C C . MET A 1 645 ? 29.627 -11.981 -21.905 1.00 91.75 645 MET A C 1
ATOM 5170 O O . MET A 1 645 ? 29.672 -11.465 -20.797 1.00 91.75 645 MET A O 1
ATOM 5174 N N . PHE A 1 646 ? 28.661 -11.691 -22.786 1.00 90.88 646 PHE A N 1
ATOM 5175 C CA . PHE A 1 646 ? 27.588 -10.727 -22.508 1.00 90.88 646 PHE A CA 1
ATOM 5176 C C . PHE A 1 646 ? 26.772 -11.086 -21.260 1.00 90.88 646 PHE A C 1
ATOM 5178 O O . PHE A 1 646 ? 26.428 -10.209 -20.470 1.00 90.88 646 PHE A O 1
ATOM 5185 N N . PHE A 1 647 ? 26.449 -12.368 -21.076 1.00 91.94 647 PHE A N 1
ATOM 5186 C CA . PHE A 1 647 ? 25.702 -12.838 -19.910 1.00 91.94 647 PHE A CA 1
ATOM 5187 C C . PHE A 1 647 ? 26.509 -12.715 -18.611 1.00 91.94 647 PHE A C 1
ATOM 5189 O O . PHE A 1 647 ? 25.981 -12.260 -17.592 1.00 91.94 647 PHE A O 1
ATOM 5196 N N . MET A 1 648 ? 27.787 -13.097 -18.643 1.00 91.62 648 MET A N 1
ATOM 5197 C CA . MET A 1 648 ? 28.691 -12.970 -17.500 1.00 91.62 648 MET A CA 1
ATOM 5198 C C . MET A 1 648 ? 28.906 -11.507 -17.118 1.00 91.62 648 MET A C 1
ATOM 5200 O O . MET A 1 648 ? 28.787 -11.166 -15.943 1.00 91.62 648 MET A O 1
ATOM 5204 N N . ASP A 1 649 ? 29.139 -10.646 -18.106 1.00 91.00 649 ASP A N 1
ATOM 5205 C CA . ASP A 1 649 ? 29.335 -9.211 -17.912 1.00 91.00 649 ASP A CA 1
ATOM 5206 C C . ASP A 1 649 ? 28.081 -8.562 -17.309 1.00 91.00 649 ASP A C 1
ATOM 5208 O O . ASP A 1 649 ? 28.146 -7.879 -16.288 1.00 91.00 649 ASP A O 1
ATOM 5212 N N . LEU A 1 650 ? 26.898 -8.890 -17.843 1.00 91.25 650 LEU A N 1
ATOM 5213 C CA . LEU A 1 650 ? 25.628 -8.452 -17.266 1.00 91.25 650 LEU A CA 1
ATOM 5214 C C . LEU A 1 650 ? 25.461 -8.936 -15.816 1.00 91.25 650 LEU A C 1
ATOM 5216 O O . LEU A 1 650 ? 24.990 -8.180 -14.969 1.00 91.25 650 LEU A O 1
ATOM 5220 N N . THR A 1 651 ? 25.840 -10.178 -15.509 1.00 90.50 651 THR A N 1
ATOM 5221 C CA . THR A 1 651 ? 25.728 -10.734 -14.150 1.00 90.50 651 THR A CA 1
ATOM 5222 C C . THR A 1 651 ? 26.635 -9.996 -13.163 1.00 90.50 651 THR A C 1
ATOM 5224 O O . THR A 1 651 ? 26.184 -9.649 -12.068 1.00 90.50 651 THR A O 1
ATOM 5227 N N . LEU A 1 652 ? 27.877 -9.694 -13.555 1.00 88.88 652 LEU A N 1
ATOM 5228 C CA . LEU A 1 652 ? 28.795 -8.877 -12.754 1.00 88.88 652 LEU A CA 1
ATOM 5229 C C . LEU A 1 652 ? 28.232 -7.465 -12.537 1.00 88.88 652 LEU A C 1
ATOM 5231 O O . LEU A 1 652 ? 28.151 -7.009 -11.399 1.00 88.88 652 LEU A O 1
ATOM 5235 N N . PHE A 1 653 ? 27.680 -6.847 -13.587 1.00 89.94 653 PHE A N 1
ATOM 5236 C CA . PHE A 1 653 ? 27.027 -5.535 -13.503 1.00 89.94 653 PHE A CA 1
ATOM 5237 C C . PHE A 1 653 ? 25.867 -5.481 -12.483 1.00 89.94 653 PHE A C 1
ATOM 5239 O O . PHE A 1 653 ? 25.559 -4.427 -11.912 1.00 89.94 653 PHE A O 1
ATOM 5246 N N . PHE A 1 654 ? 25.186 -6.608 -12.239 1.00 89.25 654 PHE A N 1
ATOM 5247 C CA . PHE A 1 654 ? 24.173 -6.712 -11.185 1.00 89.25 654 PHE A CA 1
ATOM 5248 C C . PHE A 1 654 ? 24.785 -6.805 -9.782 1.00 89.25 654 PHE A C 1
ATOM 5250 O O . PHE A 1 654 ? 24.293 -6.131 -8.869 1.00 89.25 654 PHE A O 1
ATOM 5257 N N . LEU A 1 655 ? 25.838 -7.609 -9.609 1.00 87.12 655 LEU A N 1
ATOM 5258 C CA . LEU A 1 655 ? 26.448 -7.920 -8.312 1.00 87.12 655 LEU A CA 1
ATOM 5259 C C . LEU A 1 655 ? 27.032 -6.676 -7.625 1.00 87.12 655 LEU A C 1
ATOM 5261 O O . LEU A 1 655 ? 26.809 -6.478 -6.425 1.00 87.12 655 LEU A O 1
ATOM 5265 N N . ASP A 1 656 ? 27.670 -5.790 -8.390 1.00 86.06 656 ASP A N 1
ATOM 5266 C CA . ASP A 1 656 ? 28.338 -4.585 -7.875 1.00 86.06 656 ASP A CA 1
ATOM 5267 C C . ASP A 1 656 ? 27.381 -3.648 -7.119 1.00 86.06 656 ASP A C 1
ATOM 5269 O O . ASP A 1 656 ? 27.756 -2.970 -6.160 1.00 86.06 656 ASP A O 1
ATOM 5273 N N . THR A 1 657 ? 26.095 -3.647 -7.486 1.00 89.44 657 THR A N 1
ATOM 5274 C CA . THR A 1 657 ? 25.077 -2.794 -6.846 1.00 89.44 657 THR A CA 1
ATOM 5275 C C . THR A 1 657 ? 24.926 -3.100 -5.358 1.00 89.44 657 THR A C 1
ATOM 5277 O O . THR A 1 657 ? 24.732 -2.187 -4.553 1.00 89.44 657 THR A O 1
ATOM 5280 N N . TYR A 1 658 ? 25.017 -4.378 -4.978 1.00 90.06 658 TYR A N 1
ATOM 5281 C CA . TYR A 1 658 ? 24.925 -4.782 -3.578 1.00 90.06 658 TYR A CA 1
ATOM 5282 C C . TYR A 1 658 ? 26.150 -4.321 -2.783 1.00 90.06 658 TYR A C 1
ATOM 5284 O O . TYR A 1 658 ? 26.002 -3.797 -1.679 1.00 90.06 658 TYR A O 1
ATOM 5292 N N . LEU A 1 659 ? 27.345 -4.451 -3.363 1.00 90.69 659 LEU A N 1
ATOM 5293 C CA . LEU A 1 659 ? 28.592 -4.003 -2.745 1.00 90.69 659 LEU A CA 1
ATOM 5294 C C . LEU A 1 659 ? 28.559 -2.493 -2.471 1.00 90.69 659 LEU A C 1
ATOM 5296 O O . LEU A 1 659 ? 28.754 -2.070 -1.329 1.00 90.69 659 LEU A O 1
ATOM 5300 N N . TRP A 1 660 ? 28.210 -1.679 -3.473 1.00 93.75 660 TRP A N 1
ATOM 5301 C CA . TRP A 1 660 ? 28.104 -0.226 -3.304 1.00 93.75 660 TRP A CA 1
ATOM 5302 C C . TRP A 1 660 ? 27.013 0.180 -2.318 1.00 93.75 660 TRP A C 1
ATOM 5304 O O . TRP A 1 660 ? 27.202 1.127 -1.551 1.00 93.75 660 TRP A O 1
ATOM 5314 N N . TYR A 1 661 ? 25.894 -0.550 -2.292 1.00 94.38 661 TYR A N 1
ATOM 5315 C CA . TYR A 1 661 ? 24.854 -0.351 -1.289 1.00 94.38 661 TYR A CA 1
ATOM 5316 C C . TYR A 1 661 ? 25.389 -0.567 0.130 1.00 94.38 661 TYR A C 1
ATOM 5318 O O . TYR A 1 661 ? 25.165 0.282 0.989 1.00 94.38 661 TYR A O 1
ATOM 5326 N N . VAL A 1 662 ? 26.128 -1.651 0.387 1.00 94.81 662 VAL A N 1
ATOM 5327 C CA . VAL A 1 662 ? 26.702 -1.930 1.715 1.00 94.81 662 VAL A CA 1
ATOM 5328 C C . VAL A 1 662 ? 27.707 -0.849 2.125 1.00 94.81 662 VAL A C 1
ATOM 5330 O O . VAL A 1 662 ? 27.632 -0.339 3.247 1.00 94.81 662 VAL A O 1
ATOM 5333 N N . ILE A 1 663 ? 28.601 -0.438 1.223 1.00 95.38 663 ILE A N 1
ATOM 5334 C CA . ILE A 1 663 ? 29.603 0.603 1.504 1.00 95.38 663 ILE A CA 1
ATOM 5335 C C . ILE A 1 663 ? 28.917 1.926 1.854 1.00 95.38 663 ILE A C 1
ATOM 5337 O O . ILE A 1 663 ? 29.139 2.487 2.925 1.00 95.38 663 ILE A O 1
ATOM 5341 N N . TRP A 1 664 ? 28.019 2.419 1.006 1.00 95.88 664 TRP A N 1
ATOM 5342 C CA . TRP A 1 664 ? 27.380 3.706 1.269 1.00 95.88 664 TRP A CA 1
ATOM 5343 C C . TRP A 1 664 ? 26.397 3.649 2.437 1.00 95.88 664 TRP A C 1
ATOM 5345 O O . TRP A 1 664 ? 26.320 4.602 3.210 1.00 95.88 664 TRP A O 1
ATOM 5355 N N . ASN A 1 665 ? 25.704 2.528 2.646 1.00 95.00 665 ASN A N 1
ATOM 5356 C CA . ASN A 1 665 ? 24.844 2.364 3.813 1.00 95.00 665 ASN A CA 1
ATOM 5357 C C . ASN A 1 665 ? 25.650 2.410 5.120 1.00 95.00 665 ASN A C 1
ATOM 5359 O O . ASN A 1 665 ? 25.202 3.037 6.080 1.00 95.00 665 ASN A O 1
ATOM 5363 N N . THR A 1 666 ? 26.847 1.814 5.167 1.00 93.06 666 THR A N 1
ATOM 5364 C CA . THR A 1 666 ? 27.721 1.914 6.350 1.00 93.06 666 THR A CA 1
ATOM 5365 C C . THR A 1 666 ? 28.225 3.343 6.556 1.00 93.06 666 THR A C 1
ATOM 5367 O O . THR A 1 666 ? 28.078 3.870 7.658 1.00 93.06 666 THR A O 1
ATOM 5370 N N . VAL A 1 667 ? 28.703 4.021 5.506 1.00 93.62 667 VAL A N 1
ATOM 5371 C CA . VAL A 1 667 ? 29.154 5.425 5.573 1.00 93.62 667 VAL A CA 1
ATOM 5372 C C . VAL A 1 667 ? 28.048 6.358 6.083 1.00 93.62 667 VAL A C 1
ATOM 5374 O O . VAL A 1 667 ? 28.260 7.109 7.037 1.00 93.62 667 VAL A O 1
ATOM 5377 N N . PHE A 1 668 ? 26.844 6.282 5.509 1.00 93.19 668 PHE A N 1
ATOM 5378 C CA . PHE A 1 668 ? 25.707 7.105 5.934 1.00 93.19 668 PHE A CA 1
ATOM 5379 C C . PHE A 1 668 ? 25.225 6.754 7.346 1.00 93.19 668 PHE A C 1
ATOM 5381 O O . PHE A 1 668 ? 24.864 7.651 8.108 1.00 93.19 668 PHE A O 1
ATOM 5388 N N . SER A 1 669 ? 25.247 5.475 7.728 1.00 88.69 669 SER A N 1
ATOM 5389 C CA . SER A 1 669 ? 24.881 5.048 9.086 1.00 88.69 669 SER A CA 1
ATOM 5390 C C . SER A 1 669 ? 25.864 5.577 10.131 1.00 88.69 669 SER A C 1
ATOM 5392 O O . SER A 1 669 ? 25.444 6.045 11.192 1.00 88.69 669 SER A O 1
ATOM 5394 N N . ILE A 1 670 ? 27.163 5.565 9.822 1.00 88.00 670 ILE A N 1
ATOM 5395 C CA . ILE A 1 670 ? 28.209 6.143 10.672 1.00 88.00 670 ILE A CA 1
ATOM 5396 C C . ILE A 1 670 ? 27.998 7.656 10.800 1.00 88.00 670 ILE A C 1
ATOM 5398 O O . ILE A 1 670 ? 27.919 8.170 11.917 1.00 88.00 670 ILE A O 1
ATOM 5402 N N . ALA A 1 671 ? 27.815 8.363 9.680 1.00 87.62 671 ALA A N 1
ATOM 5403 C CA . ALA A 1 671 ? 27.562 9.804 9.674 1.00 87.62 671 ALA A CA 1
ATOM 5404 C C . ALA A 1 671 ? 26.306 10.180 10.483 1.00 87.62 671 ALA A C 1
ATOM 5406 O O . ALA A 1 671 ? 26.339 11.105 11.297 1.00 87.62 671 ALA A O 1
ATOM 5407 N N . ARG A 1 672 ? 25.211 9.424 10.326 1.00 84.69 672 ARG A N 1
ATOM 5408 C CA . ARG A 1 672 ? 23.968 9.635 11.082 1.00 84.69 672 ARG A CA 1
ATOM 5409 C C . ARG A 1 672 ? 24.147 9.368 12.576 1.00 84.69 672 ARG A C 1
ATOM 5411 O O . ARG A 1 672 ? 23.600 10.109 13.387 1.00 84.69 672 ARG A O 1
ATOM 5418 N N . SER A 1 673 ? 24.921 8.350 12.949 1.00 82.69 673 SER A N 1
ATOM 5419 C CA . SER A 1 673 ? 25.207 8.039 14.357 1.00 82.69 673 SER A CA 1
ATOM 5420 C C . SER A 1 673 ? 25.959 9.183 15.039 1.00 82.69 673 SER A C 1
ATOM 5422 O O . SER A 1 673 ? 25.573 9.608 16.129 1.00 82.69 673 SER A O 1
ATOM 5424 N N . PHE A 1 674 ? 26.960 9.753 14.357 1.00 82.50 674 PHE A N 1
ATOM 5425 C CA . PHE A 1 674 ? 27.663 10.945 14.835 1.00 82.50 674 PHE A CA 1
ATOM 5426 C C . PHE A 1 674 ? 26.743 12.164 14.938 1.00 82.50 674 PHE A C 1
ATOM 5428 O O . PHE A 1 674 ? 26.790 12.868 15.945 1.00 82.50 674 PHE A O 1
ATOM 5435 N N . TYR A 1 675 ? 25.867 12.384 13.952 1.00 82.06 675 TYR A N 1
ATOM 5436 C CA . TYR A 1 675 ? 24.878 13.466 13.995 1.00 82.06 675 TYR A CA 1
ATOM 5437 C C . TYR A 1 675 ? 23.928 13.352 15.199 1.00 82.06 675 TYR A C 1
ATOM 5439 O O . TYR A 1 675 ? 23.631 14.349 15.851 1.00 82.06 675 TYR A O 1
ATOM 5447 N N . LEU A 1 676 ? 23.496 12.136 15.543 1.00 79.19 676 LEU A N 1
ATOM 5448 C CA . LEU A 1 676 ? 22.653 11.869 16.716 1.00 79.19 676 LEU A CA 1
ATOM 5449 C C . LEU A 1 676 ? 23.418 11.948 18.053 1.00 79.19 676 LEU A C 1
ATOM 5451 O O . LEU A 1 676 ? 22.841 11.694 19.110 1.00 79.19 676 LEU A O 1
ATOM 5455 N N . GLY A 1 677 ? 24.713 12.283 18.033 1.00 71.69 677 GLY A N 1
ATOM 5456 C CA . GLY A 1 677 ? 25.554 12.366 19.228 1.00 71.69 677 GLY A CA 1
ATOM 5457 C C . GLY A 1 677 ? 25.913 11.003 19.825 1.00 71.69 677 GLY A C 1
ATOM 5458 O O . GLY A 1 677 ? 26.443 10.931 20.937 1.00 71.69 677 GLY A O 1
ATOM 5459 N N . ILE A 1 678 ? 25.641 9.913 19.102 1.00 68.88 678 ILE A N 1
ATOM 5460 C CA . ILE A 1 678 ? 26.044 8.566 19.492 1.00 68.88 678 ILE A CA 1
ATOM 5461 C C . ILE A 1 678 ? 27.468 8.364 18.982 1.00 68.88 678 ILE A C 1
ATOM 5463 O O . ILE A 1 678 ? 27.711 8.061 17.815 1.00 68.88 678 ILE A O 1
ATOM 5467 N N . SER A 1 679 ? 28.434 8.523 19.882 1.00 67.06 679 SER A N 1
ATOM 5468 C CA . SER A 1 679 ? 29.787 8.042 19.631 1.00 67.06 679 SER A CA 1
ATOM 5469 C C . SER A 1 679 ? 29.744 6.511 19.575 1.00 67.06 679 SER A C 1
ATOM 5471 O O . SER A 1 679 ? 29.555 5.857 20.605 1.00 67.06 679 SER A O 1
ATOM 5473 N N . ILE A 1 680 ? 29.936 5.953 18.374 1.00 57.56 680 ILE A N 1
ATOM 5474 C CA . ILE A 1 680 ? 30.099 4.508 18.102 1.00 57.56 680 ILE A CA 1
ATOM 5475 C C . ILE A 1 680 ? 31.206 3.883 18.968 1.00 57.56 680 ILE A C 1
ATOM 5477 O O . ILE A 1 680 ? 31.171 2.695 19.272 1.00 57.56 680 ILE A O 1
ATOM 5481 N N . TRP A 1 681 ? 32.145 4.702 19.440 1.00 58.59 681 TRP A N 1
ATOM 5482 C CA . TRP A 1 681 ? 33.249 4.297 20.303 1.00 58.59 681 TRP A CA 1
ATOM 5483 C C . TRP A 1 681 ? 32.895 4.250 21.789 1.00 58.59 681 TRP A C 1
ATOM 5485 O O . TRP A 1 681 ? 33.756 3.922 22.600 1.00 58.59 681 TRP A O 1
ATOM 5495 N N . THR A 1 682 ? 31.660 4.579 22.182 1.00 63.91 682 THR A N 1
ATOM 5496 C CA . THR A 1 682 ? 31.231 4.468 23.582 1.00 63.91 682 THR A CA 1
ATOM 5497 C C . THR A 1 682 ? 30.730 3.045 23.832 1.00 63.91 682 THR A C 1
ATOM 5499 O O . THR A 1 682 ? 29.663 2.693 23.329 1.00 63.91 682 THR A O 1
ATOM 5502 N N . PRO A 1 683 ? 31.426 2.211 24.626 1.00 69.75 683 PRO A N 1
ATOM 5503 C CA . PRO A 1 683 ? 30.946 0.870 24.937 1.00 69.75 683 PRO A CA 1
ATOM 5504 C C . PRO A 1 683 ? 29.554 0.937 25.572 1.00 69.75 683 PRO A C 1
ATOM 5506 O O . PRO A 1 683 ? 29.333 1.747 26.476 1.00 69.75 683 PRO A O 1
ATOM 5509 N N . TRP A 1 684 ? 28.632 0.052 25.179 1.00 66.62 684 TRP A N 1
ATOM 5510 C CA . TRP A 1 684 ? 27.291 -0.037 25.781 1.00 66.62 684 TRP A CA 1
ATOM 5511 C C . TRP A 1 684 ? 27.341 -0.139 27.311 1.00 66.62 684 TRP A C 1
ATOM 5513 O O . TRP A 1 684 ? 26.540 0.483 28.007 1.00 66.62 684 TRP A O 1
ATOM 5523 N N . ARG A 1 685 ? 28.364 -0.817 27.847 1.00 72.88 685 ARG A N 1
ATOM 5524 C CA . ARG A 1 685 ? 28.666 -0.878 29.285 1.00 72.88 685 ARG A CA 1
ATOM 5525 C C . ARG A 1 685 ? 28.763 0.507 29.938 1.00 72.88 685 ARG A C 1
ATOM 5527 O O . ARG A 1 685 ? 28.265 0.692 31.044 1.00 72.88 685 ARG A O 1
ATOM 5534 N N . ASN A 1 686 ? 29.355 1.487 29.255 1.00 74.69 686 ASN A N 1
ATOM 5535 C CA . ASN A 1 686 ? 29.503 2.856 29.755 1.00 74.69 686 ASN A CA 1
ATOM 5536 C C . ASN A 1 686 ? 28.193 3.654 29.696 1.00 74.69 686 ASN A C 1
ATOM 5538 O O . ASN A 1 686 ? 27.999 4.578 30.484 1.00 74.69 686 ASN A O 1
ATOM 5542 N N . ILE A 1 687 ? 27.287 3.310 28.778 1.00 71.12 687 ILE A N 1
ATOM 5543 C CA . ILE A 1 687 ? 25.946 3.902 28.720 1.00 71.12 687 ILE A CA 1
ATOM 5544 C C . ILE A 1 687 ? 25.100 3.364 29.881 1.00 71.12 687 ILE A C 1
ATOM 5546 O O . ILE A 1 687 ? 24.528 4.157 30.631 1.00 71.12 687 ILE A O 1
ATOM 5550 N N . PHE A 1 688 ? 25.089 2.041 30.080 1.00 72.81 688 PHE A N 1
ATOM 5551 C CA . PHE A 1 688 ? 24.357 1.394 31.173 1.00 72.81 688 PHE A CA 1
ATOM 5552 C C . PHE A 1 688 ? 24.893 1.786 32.556 1.00 72.81 688 PHE A C 1
ATOM 5554 O O . PHE A 1 688 ? 24.104 2.076 33.451 1.00 72.81 688 PHE A O 1
ATOM 5561 N N . SER A 1 689 ? 26.212 1.916 32.735 1.00 74.94 689 SER A N 1
ATOM 5562 C CA . SER A 1 689 ? 26.781 2.364 34.017 1.00 74.94 689 SER A CA 1
ATOM 5563 C C . SER A 1 689 ? 26.401 3.806 34.383 1.00 74.94 689 SER A C 1
ATOM 5565 O O . SER A 1 689 ? 26.352 4.165 35.560 1.00 74.94 689 SER A O 1
ATOM 5567 N N . ARG A 1 690 ? 26.089 4.648 33.387 1.00 75.94 690 ARG A N 1
ATOM 5568 C CA . ARG A 1 690 ? 25.625 6.033 33.581 1.00 75.94 690 ARG A CA 1
ATOM 5569 C C . ARG A 1 690 ? 24.104 6.148 33.712 1.00 75.94 690 ARG A C 1
ATOM 5571 O O . ARG A 1 690 ? 23.619 7.236 34.029 1.00 75.94 690 ARG A O 1
ATOM 5578 N N . LEU A 1 691 ? 23.353 5.068 33.495 1.00 76.69 691 LEU A N 1
ATOM 5579 C CA . LEU A 1 691 ? 21.891 5.076 33.491 1.00 76.69 691 LEU A CA 1
ATOM 5580 C C . LEU A 1 691 ? 21.278 5.565 34.819 1.00 76.69 691 LEU A C 1
ATOM 5582 O O . LEU A 1 691 ? 20.431 6.455 34.749 1.00 76.69 691 LEU A O 1
ATOM 5586 N N . PRO A 1 692 ? 21.737 5.140 36.017 1.00 79.50 692 PRO A N 1
ATOM 5587 C CA . PRO A 1 692 ? 21.181 5.644 37.280 1.00 79.50 692 PRO A CA 1
ATOM 5588 C C . PRO A 1 692 ? 21.361 7.154 37.448 1.00 79.50 692 PRO A C 1
ATOM 5590 O O . PRO A 1 692 ? 20.449 7.853 37.877 1.00 79.50 692 PRO A O 1
ATOM 5593 N N . LYS A 1 693 ? 22.521 7.683 37.032 1.00 77.12 693 LYS A N 1
ATOM 5594 C CA . LYS A 1 693 ? 22.794 9.128 37.056 1.00 77.12 693 LYS A CA 1
ATOM 5595 C C . LYS A 1 693 ? 21.859 9.889 36.110 1.00 77.12 693 LYS A C 1
ATOM 5597 O O . LYS A 1 693 ? 21.425 10.988 36.439 1.00 77.12 693 LYS A O 1
ATOM 5602 N N . ARG A 1 694 ? 21.531 9.306 34.950 1.00 78.88 694 ARG A N 1
ATOM 5603 C CA . ARG A 1 694 ? 20.585 9.889 33.985 1.00 78.88 694 ARG A CA 1
ATOM 5604 C C . ARG A 1 694 ? 19.141 9.842 34.487 1.00 78.88 694 ARG A C 1
ATOM 5606 O O . ARG A 1 694 ? 18.459 10.849 34.353 1.00 78.88 694 ARG A O 1
ATOM 5613 N N . ILE A 1 695 ? 18.700 8.730 35.082 1.00 78.25 695 ILE A N 1
ATOM 5614 C CA . ILE A 1 695 ? 17.373 8.607 35.715 1.00 78.25 695 ILE A CA 1
ATOM 5615 C C . ILE A 1 695 ? 17.222 9.678 36.795 1.00 78.25 695 ILE A C 1
ATOM 5617 O O . ILE A 1 695 ? 16.256 10.434 36.777 1.00 78.25 695 ILE A O 1
ATOM 5621 N N . TYR A 1 696 ? 18.224 9.821 37.663 1.00 75.50 696 TYR A N 1
ATOM 5622 C CA . TYR A 1 696 ? 18.217 10.864 38.681 1.00 75.50 696 TYR A CA 1
ATOM 5623 C C . TYR A 1 696 ? 18.088 12.271 38.077 1.00 75.50 696 TYR A C 1
ATOM 5625 O O . TYR A 1 696 ? 17.162 13.006 38.398 1.00 75.50 696 TYR A O 1
ATOM 5633 N N . ALA A 1 697 ? 18.976 12.628 37.148 1.00 75.56 697 ALA A N 1
ATOM 5634 C CA . ALA A 1 697 ? 19.038 13.981 36.599 1.00 75.56 697 ALA A CA 1
ATOM 5635 C C . ALA A 1 697 ? 17.867 14.355 35.672 1.00 75.56 697 ALA A C 1
ATOM 5637 O O . ALA A 1 697 ? 17.611 15.538 35.481 1.00 75.56 697 ALA A O 1
ATOM 5638 N N . LYS A 1 698 ? 17.209 13.381 35.028 1.00 74.31 698 LYS A N 1
ATOM 5639 C CA . LYS A 1 698 ? 16.164 13.639 34.018 1.00 74.31 698 LYS A CA 1
ATOM 5640 C C . LYS A 1 698 ? 14.747 13.305 34.472 1.00 74.31 698 LYS A C 1
ATOM 5642 O O . LYS A 1 698 ? 13.818 13.828 33.872 1.00 74.31 698 LYS A O 1
ATOM 5647 N N . ILE A 1 699 ? 14.583 12.417 35.452 1.00 73.81 699 ILE A N 1
ATOM 5648 C CA . ILE A 1 699 ? 13.266 11.950 35.917 1.00 73.81 699 ILE A CA 1
ATOM 5649 C C . ILE A 1 699 ? 12.987 12.440 37.340 1.00 73.81 699 ILE A C 1
ATOM 5651 O O . ILE A 1 699 ? 11.866 12.839 37.627 1.00 73.81 699 ILE A O 1
ATOM 5655 N N . LEU A 1 700 ? 13.990 12.419 38.224 1.00 70.19 700 LEU A N 1
ATOM 5656 C CA . LEU A 1 700 ? 13.813 12.731 39.650 1.00 70.19 700 LEU A CA 1
ATOM 5657 C C . LEU A 1 700 ? 14.135 14.188 40.010 1.00 70.19 700 LEU A C 1
ATOM 5659 O O . LEU A 1 700 ? 13.528 14.730 40.926 1.00 70.19 700 LEU A O 1
ATOM 5663 N N . ALA A 1 701 ? 15.088 14.827 39.329 1.00 64.69 701 ALA A N 1
ATOM 5664 C CA . ALA A 1 701 ? 15.475 16.205 39.618 1.00 64.69 701 ALA A CA 1
ATOM 5665 C C . ALA A 1 701 ? 14.399 17.198 39.130 1.00 64.69 701 ALA A C 1
ATOM 5667 O O . ALA A 1 701 ? 14.444 17.664 37.993 1.00 64.69 701 ALA A O 1
ATOM 5668 N N . SER A 1 702 ? 13.436 17.508 39.999 1.00 59.59 702 SER A N 1
ATOM 5669 C CA . SER A 1 702 ? 12.542 18.668 39.884 1.00 59.59 702 SER A CA 1
ATOM 5670 C C . SER A 1 702 ? 12.930 19.725 40.926 1.00 59.59 702 SER A C 1
ATOM 5672 O O . SER A 1 702 ? 13.565 19.393 41.928 1.00 59.59 702 SER A O 1
ATOM 5674 N N . VAL A 1 703 ? 12.609 20.995 40.660 1.00 57.84 703 VAL A N 1
ATOM 5675 C CA . VAL A 1 703 ? 13.069 22.161 41.446 1.00 57.84 703 VAL A CA 1
ATOM 5676 C C . VAL A 1 703 ? 12.555 22.135 42.897 1.00 57.84 703 VAL A C 1
ATOM 5678 O O . VAL A 1 703 ? 13.226 22.661 43.778 1.00 57.84 703 VAL A O 1
ATOM 5681 N N . ASP A 1 704 ? 11.458 21.416 43.159 1.00 55.38 704 ASP A N 1
ATOM 5682 C CA . ASP A 1 704 ? 10.756 21.398 44.452 1.00 55.38 704 ASP A CA 1
ATOM 5683 C C . ASP A 1 704 ? 10.941 20.096 45.259 1.00 55.38 704 ASP A C 1
ATOM 5685 O O . ASP A 1 704 ? 10.211 19.837 46.216 1.00 55.38 704 ASP A O 1
ATOM 5689 N N . MET A 1 705 ? 11.883 19.220 44.885 1.00 58.66 705 MET A N 1
ATOM 5690 C CA . MET A 1 705 ? 12.026 17.931 45.573 1.00 58.66 705 MET A CA 1
ATOM 5691 C C . MET A 1 705 ? 12.883 18.041 46.845 1.00 58.66 705 MET A C 1
ATOM 5693 O O . MET A 1 705 ? 14.113 17.978 46.792 1.00 58.66 705 MET A O 1
ATOM 5697 N N . GLU A 1 706 ? 12.233 18.112 48.009 1.00 54.12 706 GLU A N 1
ATOM 5698 C CA . GLU A 1 706 ? 12.882 17.895 49.306 1.00 54.12 706 GLU A CA 1
ATOM 5699 C C . GLU A 1 706 ? 13.370 16.436 49.413 1.00 54.12 706 GLU A C 1
ATOM 5701 O O . GLU A 1 706 ? 12.596 15.474 49.426 1.00 54.12 706 GLU A O 1
ATOM 5706 N N . VAL A 1 707 ? 14.692 16.246 49.441 1.00 55.19 707 VAL A N 1
ATOM 5707 C CA . VAL A 1 707 ? 15.342 14.928 49.369 1.00 55.19 707 VAL A CA 1
ATOM 5708 C C . VAL A 1 707 ? 15.138 14.145 50.674 1.00 55.19 707 VAL A C 1
ATOM 5710 O O . VAL A 1 707 ? 15.976 14.172 51.570 1.00 55.19 707 VAL A O 1
ATOM 5713 N N . LYS A 1 708 ? 14.032 13.398 50.776 1.00 54.66 708 LYS A N 1
ATOM 5714 C CA . LYS A 1 708 ? 13.748 12.511 51.924 1.00 54.66 708 LYS A CA 1
ATOM 5715 C C . LYS A 1 708 ? 14.433 11.136 51.829 1.00 54.66 708 LYS A C 1
ATOM 5717 O O . LYS A 1 708 ? 14.644 10.486 52.848 1.00 54.66 708 LYS A O 1
ATOM 5722 N N . TYR A 1 709 ? 14.821 10.691 50.626 1.00 59.06 709 TYR A N 1
ATOM 5723 C CA . TYR A 1 709 ? 15.443 9.378 50.383 1.00 59.06 709 TYR A CA 1
ATOM 5724 C C . TYR A 1 709 ? 16.767 9.472 49.619 1.00 59.06 709 TYR A C 1
ATOM 5726 O O . TYR A 1 709 ? 16.959 10.341 48.769 1.00 59.06 709 TYR A O 1
ATOM 5734 N N . LYS A 1 710 ? 17.677 8.513 49.865 1.00 66.75 710 LYS A N 1
ATOM 5735 C CA . LYS A 1 710 ? 18.949 8.410 49.130 1.00 66.75 710 LYS A CA 1
ATOM 5736 C C . LYS A 1 710 ? 18.671 8.231 47.620 1.00 66.75 710 LYS A C 1
ATOM 5738 O O . LYS A 1 710 ? 18.013 7.255 47.251 1.00 66.75 710 LYS A O 1
ATOM 5743 N N . PRO A 1 711 ? 19.250 9.066 46.733 1.00 68.50 711 PRO A N 1
ATOM 5744 C CA . PRO A 1 711 ? 19.049 9.026 45.276 1.00 68.50 711 PRO A CA 1
ATOM 5745 C C . PRO A 1 711 ? 19.148 7.645 44.613 1.00 68.50 711 PRO A C 1
ATOM 5747 O O . PRO A 1 711 ? 18.417 7.344 43.670 1.00 68.50 711 PRO A O 1
ATOM 5750 N N . LYS A 1 712 ? 20.042 6.781 45.115 1.00 72.44 712 LYS A N 1
ATOM 5751 C CA . LYS A 1 712 ? 20.242 5.417 44.600 1.00 72.44 712 LYS A CA 1
ATOM 5752 C C . LYS A 1 712 ? 19.010 4.523 44.792 1.00 72.44 712 LYS A C 1
ATOM 5754 O O . LYS A 1 712 ? 18.710 3.724 43.911 1.00 72.44 712 LYS A O 1
ATOM 5759 N N . VAL A 1 713 ? 18.296 4.675 45.909 1.00 76.19 713 VAL A N 1
ATOM 5760 C CA . VAL A 1 713 ? 17.121 3.854 46.245 1.00 76.19 713 VAL A CA 1
ATOM 5761 C C . VAL A 1 713 ? 15.951 4.215 45.335 1.00 76.19 713 VAL A C 1
ATOM 5763 O O . VAL A 1 713 ? 15.379 3.336 44.696 1.00 76.19 713 VAL A O 1
ATOM 5766 N N . LEU A 1 714 ? 15.682 5.511 45.169 1.00 75.81 714 LEU A N 1
ATOM 5767 C CA . LEU A 1 714 ? 14.658 6.019 44.251 1.00 75.81 714 LEU A CA 1
ATOM 5768 C C . LEU A 1 714 ? 14.900 5.556 42.806 1.00 75.81 714 LEU A C 1
ATOM 5770 O O . LEU A 1 714 ? 13.989 5.062 42.147 1.00 75.81 714 LEU A O 1
ATOM 5774 N N . CYS A 1 715 ? 16.146 5.636 42.324 1.00 80.56 715 CYS A N 1
ATOM 5775 C CA . CYS A 1 715 ? 16.486 5.148 40.985 1.00 80.56 715 CYS A CA 1
ATOM 5776 C C . CYS A 1 715 ? 16.244 3.638 40.836 1.00 80.56 715 CYS A C 1
ATOM 5778 O O . CYS A 1 715 ? 15.741 3.207 39.800 1.00 80.56 715 CYS A O 1
ATOM 5780 N N . SER A 1 716 ? 16.579 2.840 41.859 1.00 83.38 716 SER A N 1
ATOM 5781 C CA . SER A 1 716 ? 16.350 1.390 41.838 1.00 83.38 716 SER A CA 1
ATOM 5782 C C . SER A 1 716 ? 14.865 1.028 41.832 1.00 83.38 716 SER A C 1
ATOM 5784 O O . SER A 1 716 ? 14.467 0.136 41.091 1.00 83.38 716 SER A O 1
ATOM 5786 N N . GLN A 1 717 ? 14.031 1.762 42.576 1.00 83.81 717 GLN A N 1
ATOM 5787 C CA . GLN A 1 717 ? 12.582 1.556 42.599 1.00 83.81 717 GLN A CA 1
ATOM 5788 C C . GLN A 1 717 ? 11.953 1.858 41.238 1.00 83.81 717 GLN A C 1
ATOM 5790 O O . GLN A 1 717 ? 11.200 1.036 40.724 1.00 83.81 717 GLN A O 1
ATOM 5795 N N . ILE A 1 718 ? 12.311 2.991 40.623 1.00 84.06 718 ILE A N 1
ATOM 5796 C CA . ILE A 1 718 ? 11.814 3.363 39.290 1.00 84.06 718 ILE A CA 1
ATOM 5797 C C . ILE A 1 718 ? 12.236 2.324 38.249 1.00 84.06 718 ILE A C 1
ATOM 5799 O O . ILE A 1 718 ? 11.411 1.863 37.465 1.00 84.06 718 ILE A O 1
ATOM 5803 N N . TRP A 1 719 ? 13.511 1.927 38.242 1.00 87.50 719 TRP A N 1
ATOM 5804 C CA . TRP A 1 719 ? 14.003 0.924 37.300 1.00 87.50 719 TRP A CA 1
ATOM 5805 C C . TRP A 1 719 ? 13.309 -0.429 37.484 1.00 87.50 719 TRP A C 1
ATOM 5807 O O . TRP A 1 719 ? 12.839 -1.016 36.513 1.00 87.50 719 TRP A O 1
ATOM 5817 N N . ASN A 1 720 ? 13.175 -0.897 38.725 1.00 90.12 720 ASN A N 1
ATOM 5818 C CA . ASN A 1 720 ? 12.510 -2.163 39.011 1.00 90.12 720 ASN A CA 1
ATOM 5819 C C . ASN A 1 720 ? 11.030 -2.123 38.629 1.00 90.12 720 ASN A C 1
ATOM 5821 O O . ASN A 1 720 ? 10.537 -3.089 38.057 1.00 90.12 720 ASN A O 1
ATOM 5825 N N . ALA A 1 721 ? 10.340 -1.003 38.861 1.00 87.38 721 ALA A N 1
ATOM 5826 C CA . ALA A 1 721 ? 8.964 -0.819 38.410 1.00 87.38 721 ALA A CA 1
ATOM 5827 C C . ALA A 1 721 ? 8.845 -0.923 36.880 1.00 87.38 721 ALA A C 1
ATOM 5829 O O . ALA A 1 721 ? 7.937 -1.588 36.389 1.00 87.38 721 ALA A O 1
ATOM 5830 N N . ILE A 1 722 ? 9.792 -0.347 36.127 1.00 86.38 722 ILE A N 1
ATOM 5831 C CA . ILE A 1 722 ? 9.838 -0.469 34.660 1.00 86.38 722 ILE A CA 1
ATOM 5832 C C . ILE A 1 722 ? 10.008 -1.935 34.243 1.00 86.38 722 ILE A C 1
ATOM 5834 O O . ILE A 1 722 ? 9.230 -2.433 33.433 1.00 86.38 722 ILE A O 1
ATOM 5838 N N . ILE A 1 723 ? 10.987 -2.645 34.811 1.00 89.62 723 ILE A N 1
ATOM 5839 C CA . ILE A 1 723 ? 11.250 -4.054 34.478 1.00 89.62 723 ILE A CA 1
ATOM 5840 C C . ILE A 1 723 ? 10.051 -4.943 34.836 1.00 89.62 723 ILE A C 1
ATOM 5842 O O . ILE A 1 723 ? 9.640 -5.777 34.031 1.00 89.62 723 ILE A O 1
ATOM 5846 N N . ILE A 1 724 ? 9.439 -4.739 36.004 1.00 87.88 724 ILE A N 1
ATOM 5847 C CA . ILE A 1 724 ? 8.249 -5.488 36.432 1.00 87.88 724 ILE A CA 1
ATOM 5848 C C . ILE A 1 724 ? 7.057 -5.188 35.516 1.00 87.88 724 ILE A C 1
ATOM 5850 O O . ILE A 1 724 ? 6.328 -6.111 35.161 1.00 87.88 724 ILE A O 1
ATOM 5854 N N . SER A 1 725 ? 6.870 -3.937 35.085 1.00 88.56 725 SER A N 1
ATOM 5855 C CA . SER A 1 725 ? 5.832 -3.579 34.108 1.00 88.56 725 SER A CA 1
ATOM 5856 C C . SER A 1 725 ? 6.043 -4.313 32.784 1.00 88.56 725 SER A C 1
ATOM 5858 O O . SER A 1 725 ? 5.118 -4.938 32.278 1.00 88.56 725 SER A O 1
ATOM 5860 N N . MET A 1 726 ? 7.276 -4.325 32.264 1.00 87.06 726 MET A N 1
ATOM 586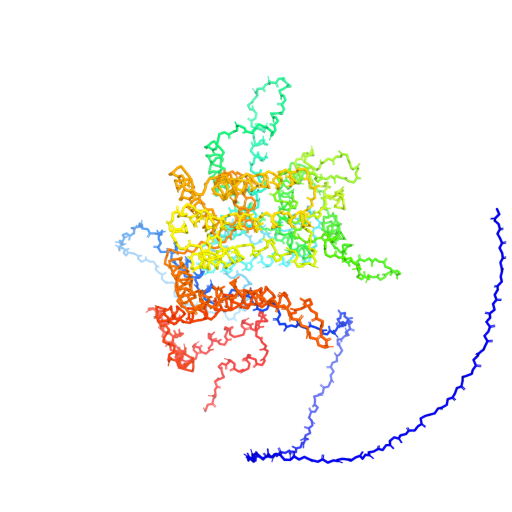1 C CA . MET A 1 726 ? 7.608 -5.053 31.033 1.00 87.06 726 MET A CA 1
ATOM 5862 C C . MET A 1 726 ? 7.367 -6.561 31.164 1.00 87.06 726 MET A C 1
ATOM 5864 O O . MET A 1 726 ? 6.969 -7.206 30.199 1.00 87.06 726 MET A O 1
ATOM 5868 N N . PHE A 1 727 ? 7.592 -7.134 32.346 1.00 88.56 727 PHE A N 1
ATOM 5869 C CA . PHE A 1 727 ? 7.276 -8.536 32.613 1.00 88.56 727 PHE A CA 1
ATOM 5870 C C . PHE A 1 727 ? 5.770 -8.805 32.653 1.00 88.56 727 PHE A C 1
ATOM 5872 O O . PHE A 1 727 ? 5.316 -9.776 32.054 1.00 88.56 727 PHE A O 1
ATOM 5879 N N . ARG A 1 728 ? 4.993 -7.938 33.316 1.00 80.62 728 ARG A N 1
ATOM 5880 C CA . ARG A 1 728 ? 3.523 -8.033 33.363 1.00 80.62 728 ARG A CA 1
ATOM 5881 C C . ARG A 1 728 ? 2.893 -7.926 31.976 1.00 80.62 728 ARG A C 1
ATOM 5883 O O . ARG A 1 728 ? 1.899 -8.584 31.712 1.00 80.62 728 ARG A O 1
ATOM 5890 N N . GLU A 1 729 ? 3.504 -7.149 31.088 1.00 84.69 729 GLU A N 1
ATOM 5891 C CA . GLU A 1 729 ? 3.116 -7.044 29.676 1.00 84.69 729 GLU A CA 1
ATOM 5892 C C . GLU A 1 729 ? 3.703 -8.166 28.795 1.00 84.69 729 GLU A C 1
ATOM 5894 O O . GLU A 1 729 ? 3.606 -8.110 27.571 1.00 84.69 729 GLU A O 1
ATOM 5899 N N . HIS A 1 730 ? 4.332 -9.187 29.391 1.00 83.19 730 HIS A N 1
ATOM 5900 C CA . HIS A 1 730 ? 4.967 -10.317 28.702 1.00 83.19 730 HIS A CA 1
ATOM 5901 C C . HIS A 1 730 ? 6.041 -9.925 27.666 1.00 83.19 730 HIS A C 1
ATOM 5903 O O . HIS A 1 730 ? 6.356 -10.698 26.760 1.00 83.19 730 HIS A O 1
ATOM 5909 N N . LEU A 1 731 ? 6.656 -8.746 27.807 1.00 80.00 731 LEU A N 1
ATOM 5910 C CA . LEU A 1 731 ? 7.717 -8.267 26.911 1.00 80.00 731 LEU A CA 1
ATOM 5911 C C . LEU A 1 731 ? 9.075 -8.915 27.202 1.00 80.00 731 LEU A C 1
ATOM 5913 O O . LEU A 1 731 ? 9.939 -8.976 26.325 1.00 80.00 731 LEU A O 1
ATOM 5917 N N . ILE A 1 732 ? 9.288 -9.374 28.437 1.00 87.88 732 ILE A N 1
ATOM 5918 C CA . ILE A 1 732 ? 10.532 -10.012 28.876 1.00 87.88 732 ILE A CA 1
ATOM 5919 C C . ILE A 1 732 ? 10.240 -11.312 29.622 1.00 87.88 732 ILE A C 1
ATOM 5921 O O . ILE A 1 732 ? 9.245 -11.423 30.333 1.00 87.88 732 ILE A O 1
ATOM 5925 N N . SER A 1 733 ? 11.119 -12.302 29.460 1.00 90.25 733 SER A N 1
ATOM 5926 C CA . SER A 1 733 ? 11.036 -13.557 30.204 1.00 90.25 733 SER A CA 1
ATOM 5927 C C . SER A 1 733 ? 11.415 -13.352 31.667 1.00 90.25 733 SER A C 1
ATOM 5929 O O . SER A 1 733 ? 12.129 -12.410 32.026 1.00 90.25 733 SER A O 1
ATOM 5931 N N . ILE A 1 734 ? 10.986 -14.284 32.513 1.00 89.38 734 ILE A N 1
ATOM 5932 C CA . ILE A 1 734 ? 11.328 -14.283 33.935 1.00 89.38 734 ILE A CA 1
ATOM 5933 C C . ILE A 1 734 ? 12.850 -14.297 34.171 1.00 89.38 734 ILE A C 1
ATOM 5935 O O . ILE A 1 734 ? 13.339 -13.619 35.073 1.00 89.38 734 ILE A O 1
ATOM 5939 N N . ASP A 1 735 ? 13.623 -14.963 33.312 1.00 89.62 735 ASP A N 1
ATOM 5940 C CA . ASP A 1 735 ? 15.090 -14.987 33.396 1.00 89.62 735 ASP A CA 1
ATOM 5941 C C . ASP A 1 735 ? 15.716 -13.606 33.168 1.00 89.62 735 ASP A C 1
ATOM 5943 O O . ASP A 1 735 ? 16.709 -13.243 33.803 1.00 89.62 735 ASP A O 1
ATOM 5947 N N . HIS A 1 736 ? 15.139 -12.811 32.262 1.00 87.69 736 HIS A N 1
ATOM 5948 C CA . HIS A 1 736 ? 15.588 -11.443 32.014 1.00 87.69 736 HIS A CA 1
ATOM 5949 C C . HIS A 1 736 ? 15.249 -10.525 33.186 1.00 87.69 736 HIS A C 1
ATOM 5951 O O . HIS A 1 736 ? 16.073 -9.690 33.550 1.00 87.69 736 HIS A O 1
ATOM 5957 N N . VAL A 1 737 ? 14.084 -10.707 33.815 1.00 88.44 737 VAL A N 1
ATOM 5958 C CA . VAL A 1 737 ? 13.685 -9.946 35.009 1.00 88.44 737 VAL A CA 1
ATOM 5959 C C . VAL A 1 737 ? 14.713 -10.111 36.122 1.00 88.44 737 VAL A C 1
ATOM 5961 O O . VAL A 1 737 ? 15.221 -9.115 36.630 1.00 88.44 737 VAL A O 1
ATOM 5964 N N . HIS A 1 738 ? 15.092 -11.350 36.444 1.00 86.62 738 HIS A N 1
ATOM 5965 C CA . HIS A 1 738 ? 16.064 -11.626 37.505 1.00 86.62 738 HIS A CA 1
ATOM 5966 C C . HIS A 1 738 ? 17.419 -10.948 37.264 1.00 86.62 738 HIS A C 1
ATOM 5968 O O . HIS A 1 738 ? 18.038 -10.467 38.209 1.00 86.62 738 HIS A O 1
ATOM 5974 N N . LYS A 1 739 ? 17.868 -10.870 36.004 1.00 85.06 739 LYS A N 1
ATOM 5975 C CA . LYS A 1 739 ? 19.146 -10.240 35.629 1.00 85.06 739 LYS A CA 1
ATOM 5976 C C . LYS A 1 739 ? 19.084 -8.713 35.559 1.00 85.06 739 LYS A C 1
ATOM 5978 O O . LYS A 1 739 ? 20.123 -8.064 35.656 1.00 85.06 739 LYS A O 1
ATOM 5983 N N . LEU A 1 740 ? 17.902 -8.144 35.325 1.00 85.06 740 LEU A N 1
ATOM 5984 C CA . LEU A 1 740 ? 17.714 -6.707 35.116 1.00 85.06 740 LEU A CA 1
ATOM 5985 C C . LEU A 1 740 ? 17.257 -5.969 36.374 1.00 85.06 740 LEU A C 1
ATOM 5987 O O . LEU A 1 740 ? 17.438 -4.756 36.438 1.00 85.06 740 LEU A O 1
ATOM 5991 N N . LEU A 1 741 ? 16.678 -6.654 37.362 1.00 85.69 741 LEU A N 1
ATOM 5992 C CA . LEU A 1 741 ? 16.287 -6.029 38.622 1.00 85.69 741 LEU A CA 1
ATOM 5993 C C . LEU A 1 741 ? 17.515 -5.541 39.400 1.00 85.69 741 LEU A C 1
ATOM 5995 O O . LEU A 1 741 ? 18.472 -6.280 39.628 1.00 85.69 741 LEU A O 1
ATOM 5999 N N . TYR A 1 742 ? 17.454 -4.300 39.879 1.00 82.25 742 TYR A N 1
ATOM 6000 C CA . TYR A 1 742 ? 18.341 -3.836 40.934 1.00 82.25 742 TYR A CA 1
ATOM 6001 C C . TYR A 1 742 ? 18.023 -4.610 42.208 1.00 82.25 742 TYR A C 1
ATOM 6003 O O . TYR A 1 742 ? 17.011 -4.358 42.863 1.00 82.25 742 TYR A O 1
ATOM 6011 N N . GLN A 1 743 ? 18.908 -5.531 42.563 1.00 73.75 743 GLN A N 1
ATOM 6012 C CA . GLN A 1 743 ? 18.942 -6.137 43.882 1.00 73.75 743 GLN A CA 1
ATOM 6013 C C . GLN A 1 743 ? 19.807 -5.237 44.765 1.00 73.75 743 GLN A C 1
ATOM 6015 O O . GLN A 1 743 ? 20.967 -4.967 44.446 1.00 73.75 743 GLN A O 1
ATOM 6020 N N . GLN A 1 744 ? 19.237 -4.708 45.848 1.00 60.84 744 GLN A N 1
ATOM 6021 C CA . GLN A 1 744 ? 20.067 -4.149 46.908 1.00 60.84 744 GLN A CA 1
ATOM 6022 C C . GLN A 1 744 ? 20.825 -5.318 47.525 1.00 60.84 744 GLN A C 1
ATOM 6024 O O . GLN A 1 744 ? 20.235 -6.136 48.225 1.00 60.84 744 GLN A O 1
ATOM 6029 N N . VAL A 1 745 ? 22.121 -5.410 47.238 1.00 54.50 745 VAL A N 1
ATOM 6030 C CA . VAL A 1 745 ? 23.012 -6.209 48.073 1.00 54.50 745 VAL A CA 1
ATOM 6031 C C . VAL A 1 745 ? 23.072 -5.458 49.398 1.00 54.50 745 VAL A C 1
ATOM 6033 O O . VAL A 1 745 ? 23.612 -4.353 49.461 1.00 54.50 745 VAL A O 1
ATOM 6036 N N . LEU A 1 746 ? 22.382 -5.988 50.405 1.00 49.25 746 LEU A N 1
ATOM 6037 C CA . LEU A 1 746 ? 22.606 -5.602 51.791 1.00 49.25 746 LEU A CA 1
ATOM 6038 C C . LEU A 1 746 ? 24.032 -6.063 52.112 1.00 49.25 746 LEU A C 1
ATOM 6040 O O . LEU A 1 746 ? 24.265 -7.264 52.218 1.00 49.25 746 LEU A O 1
ATOM 6044 N N . GLU A 1 747 ? 24.978 -5.124 52.142 1.00 40.34 747 GLU A N 1
ATOM 6045 C CA . GLU A 1 747 ? 26.254 -5.320 52.841 1.00 40.34 747 GLU A CA 1
ATOM 6046 C C . GLU A 1 747 ? 26.047 -5.136 54.343 1.00 40.34 747 GLU A C 1
ATOM 6048 O O . GLU A 1 747 ? 25.351 -4.158 54.722 1.00 40.34 747 GLU A O 1
#

pLDDT: mean 76.02, std 24.73, range [21.56, 98.19]

Secondary structure (DSSP, 8-state):
-----------------------------------------------PPPP-----------------TTSSTT-SPPHHHHHHHHHHHHHHHTSS---------------PPP-----S-PPPPPPPS-TTS-GGG--SS-HHHHHHHHHHHHHHHT--HHHHHHHHHHHHHHHHHHHTTS-HHHHHHHHHIIIIISTT-HHHHHHHHTTHHHHHHHHHHHHTT-----TT-----TT-----HHHHHHHHHHHHHHHHHHHHHS-HHHHHHHHHHHHHHHHH-GGGTT-HHHHHHHHHHHHHHHHSHHHHT--PPPPTTHHIIIIIHHHHHHHHHHHEEEETTEEEE----GGGS--HHHHHHHTSSHHHHTT-BBTTSS-BGGGS-TTTTTGGGGGB-HHHH----S----STHHHHHHSHHHHIIIIIHHHHHHHHH-GGGTS-SSHHHHTT-HHHHHHHHHTHHHHHHHHHHHHHHHHTTTS---HHHHHHHHHHHHHHHHHHHHHHHHHHIIIII-SS-HHHHHHHHHHHHHHHHHHHHHHHS-GGGTT----TT-GGGHHIIIIIS------HHHHHHHHHHHHHHHHHHHHHIIIIIIHHHHHHHHHHHH----S---TTTHHHHHHHHHHHHHHHHHHHHHHHHHHHHHHHHHHHHHHHHHHHHHHTT--TTS-HHHHHHTHHHHHIIIII--TT----S-HHHHHHHHHHHHHHHHHHTTSS-HHHHHHHS------

Foldseek 3Di:
DDYDDDDDDDDDDDDDDDDDDDDDDDDDDDDDDDDDDDDDDDDDDDDDDDDDDDDDDDDDDDDDDDDDPPDPPPPDDPVVVVVVVVVVVVVVVVPPDDDDDDDDDDDDDDDDDDDDDDPPDDDPDDPDPQPLQDVVLVALAHLVLLLVLLVLLCQLQQAAPVLSVVLSSVVSVQLSVQSVPDRSVVSLLVVLLCDDQPPNHPLVLLCLLQPVLVVVVVVVVVVVDPDDPDPPDDPPPPPPPDDDLVVLQVVSVVSNVVSNVCSVPDRSSRSSSLSSLLSSLCSLLVVLPLQVLLSSVLSQLSNLQCPDPVSVVDPHGDHHCNNVVQARVVVSCLLLVLQWDQDPNDTDGDPDAQLQGQDSVLVNVCSRYNVSQQCFAFQVNPDTLVVDDSNCSSVRNSGTPVNVSRDDFWGPDPDPLCCLQVVLLVCLLQVLLLLLLQLLLALLQQADPDPVRSVLQLLLSLLSSLCSLLVSLVSLLSNLVSRPVTGPPDPVVCVVSVVLNVVSVVSNCLLCVLNCCCRPPNRRDPVSNVSSNVSNVSSVVSSVCSNPPRSVPPPDDPSVSPSNCSSCCSPPVVDDDDDPVRVVLVVVLVCQLSVVLSVCCSVPQNNVVRPLLSVLSPDADPPDADPPPGDVCVRCVSVVVNVVSSVVSSVVSSVSSVVSSVVSVVVSVCVVCVVVVNDPPQPVVNVVVCVLVCCCVPPVDDPPDDCPDDSNVVSLVVQLVVLVVCVVVVVDDPVVSVVRHDDPPPD

Radius of gyration: 37.25 Å; chains: 1; bounding box: 88×107×112 Å

Sequence (747 aa):
MCDVATSDVPPVPVNGAYPKGKRRDYPDVSESDSELFSNFTTPSEPARAPTSGILTDIGLFGATRGIEESRYKKSSPSADSLIDKKQQQQQQQHRTVSSSFTLVDESSSSTVPTIGDYSANAPPRQPEMWPSWVPERQVPVSREDIEEIFVELTDKFGFQQDSMRNMYEHLMTMLDSRASRMIPIQALVMLHADYIGGENANYRKWYFAAQLDLDDAVGDRNVTGLGSRSTSAAIPPRHSNESTEPELTENLEKAEARWRDRMNEMPHYEKVRQLALYLLIWGEAATLRFTPECLCFIFKLADDYIKSPSCQNSLEVVPEGKFLAEVITPLYQFLRNQQYEKIDGKFVKRERDHAQTVGYDDVNQLFWYPETIERIVLKDKRTYLHELPADERYLALRDVAWDSVFQKTYKERRTWLHVAVNFTRIWIIHVVAFYYYIFFNAPSLYLNADPAIAAKEESVQWSVIGLGGAIATAFMLVGAVAEYFFVPLTWKSTNVLTRRMILLVVVLVINVIPSIYVVLIDRTSPVSRILGIVQFFVGICTSIVFALVPSSRLFVRRSPNNRKTLASQTFTASFPKLKASDRAMSIGLWCCVFGCKLLESYFFLALSFKDPLKVMNAMRIYNCNDLVIGSTLCTYMPVITLCLMFFMDLTLFFLDTYLWYVIWNTVFSIARSFYLGISIWTPWRNIFSRLPKRIYAKILASVDMEVKYKPKVLCSQIWNAIIISMFREHLISIDHVHKLLYQQVLE